Protein AF-0000000074000591 (afdb_homodimer)

Organism: NCBI:txid1917863

Structure (mmCIF, N/CA/C/O backbone):
data_AF-0000000074000591-model_v1
#
loop_
_entity.id
_entity.type
_entity.pdbx_description
1 polymer "Cytokinin riboside 5'-monophosphate phosphoribohydrolase"
#
loop_
_atom_site.group_PDB
_atom_site.id
_atom_site.type_symbol
_atom_site.label_atom_id
_atom_site.label_alt_id
_atom_site.label_comp_id
_atom_site.label_asym_id
_atom_site.label_entity_id
_atom_site.label_seq_id
_atom_site.pdbx_PDB_ins_code
_atom_site.Cartn_x
_atom_site.Cartn_y
_atom_site.Cartn_z
_atom_site.occupancy
_atom_site.B_iso_or_equiv
_atom_site.auth_seq_id
_atom_site.auth_comp_id
_atom_site.auth_asym_id
_atom_site.auth_atom_id
_atom_site.pdbx_PDB_model_num
ATOM 1 N N . MET A 1 1 ? 15.766 -18.844 -6.852 1 84.56 1 MET A N 1
ATOM 2 C CA . MET A 1 1 ? 14.336 -18.594 -6.688 1 84.56 1 MET A CA 1
ATOM 3 C C . MET A 1 1 ? 13.539 -19.891 -6.691 1 84.56 1 MET A C 1
ATOM 5 O O . MET A 1 1 ? 13.578 -20.641 -7.664 1 84.56 1 MET A O 1
ATOM 9 N N . LYS A 1 2 ? 12.812 -20.203 -5.645 1 93.94 2 LYS A N 1
ATOM 10 C CA . LYS A 1 2 ? 12.078 -21.469 -5.496 1 93.94 2 LYS A CA 1
ATOM 11 C C . LYS A 1 2 ? 10.602 -21.203 -5.227 1 93.94 2 LYS A C 1
ATOM 13 O O . LYS A 1 2 ? 9.75 -22.016 -5.605 1 93.94 2 LYS A O 1
ATOM 18 N N . ARG A 1 3 ? 10.258 -20.141 -4.594 1 98.62 3 ARG A N 1
ATOM 19 C CA . ARG A 1 3 ? 8.883 -19.812 -4.254 1 98.62 3 ARG A CA 1
ATOM 20 C C . ARG A 1 3 ? 8.531 -18.391 -4.695 1 98.62 3 ARG A C 1
ATOM 22 O O . ARG A 1 3 ? 9.234 -17.438 -4.363 1 98.62 3 ARG A O 1
ATOM 29 N N . ILE A 1 4 ? 7.469 -18.312 -5.414 1 98.81 4 ILE A N 1
ATOM 30 C CA . ILE A 1 4 ? 7.027 -17.031 -5.949 1 98.81 4 ILE A CA 1
ATOM 31 C C . ILE A 1 4 ? 5.715 -16.625 -5.285 1 98.81 4 ILE A C 1
ATOM 33 O O . ILE A 1 4 ? 4.746 -17.391 -5.277 1 98.81 4 ILE A O 1
ATOM 37 N N . CYS A 1 5 ? 5.742 -15.43 -4.715 1 98.94 5 CYS A N 1
ATOM 38 C CA . CYS A 1 5 ? 4.516 -14.844 -4.184 1 98.94 5 CYS A CA 1
ATOM 39 C C . CYS A 1 5 ? 3.762 -14.078 -5.266 1 98.94 5 CYS A C 1
ATOM 41 O O . CYS A 1 5 ? 4.355 -13.305 -6.012 1 98.94 5 CYS A O 1
ATOM 43 N N . VAL A 1 6 ? 2.475 -14.336 -5.371 1 98.94 6 VAL A N 1
ATOM 44 C CA . VAL A 1 6 ? 1.676 -13.609 -6.352 1 98.94 6 VAL A CA 1
ATOM 45 C C . VAL A 1 6 ? 0.591 -12.805 -5.641 1 98.94 6 VAL A C 1
ATOM 47 O O . VAL A 1 6 ? -0.186 -13.352 -4.855 1 98.94 6 VAL A O 1
ATOM 50 N N . PHE A 1 7 ? 0.623 -11.516 -5.852 1 98.88 7 PHE A N 1
ATOM 51 C CA . PHE A 1 7 ? -0.477 -10.625 -5.488 1 98.88 7 PHE A CA 1
ATOM 52 C C . PHE A 1 7 ? -1.422 -10.43 -6.668 1 98.88 7 PHE A C 1
ATOM 54 O O . PHE A 1 7 ? -0.982 -10.117 -7.777 1 98.88 7 PHE A O 1
ATOM 61 N N . CYS A 1 8 ? -2.719 -10.578 -6.418 1 98.62 8 CYS A N 1
ATOM 62 C CA . CYS A 1 8 ? -3.656 -10.391 -7.52 1 98.62 8 CYS A CA 1
ATOM 63 C C . CYS A 1 8 ? -5.07 -10.164 -7.004 1 98.62 8 CYS A C 1
ATOM 65 O O . CYS A 1 8 ? -5.316 -10.25 -5.797 1 98.62 8 CYS A O 1
ATOM 67 N N . GLY A 1 9 ? -5.918 -9.844 -7.91 1 97.81 9 GLY A N 1
ATOM 68 C CA . GLY A 1 9 ? -7.277 -9.484 -7.547 1 97.81 9 GLY A CA 1
ATOM 69 C C . GLY A 1 9 ? -8.086 -10.656 -7.031 1 97.81 9 GLY A C 1
ATOM 70 O O . GLY A 1 9 ? -7.984 -11.773 -7.559 1 97.81 9 GLY A O 1
ATOM 71 N N . SER A 1 10 ? -8.922 -10.375 -6.023 1 95.56 10 SER A N 1
ATOM 72 C CA . SER A 1 10 ? -9.914 -11.344 -5.582 1 95.56 10 SER A CA 1
ATOM 73 C C . SER A 1 10 ? -11.047 -11.477 -6.598 1 95.56 10 SER A C 1
ATOM 75 O O . SER A 1 10 ? -11.828 -12.43 -6.547 1 95.56 10 SER A O 1
ATOM 77 N N . SER A 1 11 ? -11.109 -10.578 -7.512 1 96.12 11 SER A N 1
ATOM 78 C CA . SER A 1 11 ? -12.047 -10.617 -8.633 1 96.12 11 SER A CA 1
ATOM 79 C C . SER A 1 11 ? -11.391 -11.188 -9.883 1 96.12 11 SER A C 1
ATOM 81 O O . SER A 1 11 ? -10.164 -11.219 -9.984 1 96.12 11 SER A O 1
ATOM 83 N N . SER A 1 12 ? -12.227 -11.609 -10.82 1 96.06 12 SER A N 1
ATOM 84 C CA . SER A 1 12 ? -11.711 -12.203 -12.047 1 96.06 12 SER A CA 1
ATOM 85 C C . SER A 1 12 ? -11.469 -11.141 -13.125 1 96.06 12 SER A C 1
ATOM 87 O O . SER A 1 12 ? -10.859 -11.422 -14.156 1 96.06 12 SER A O 1
ATOM 89 N N . GLY A 1 13 ? -11.93 -9.977 -12.828 1 94.88 13 GLY A N 1
ATOM 90 C CA . GLY A 1 13 ? -11.914 -8.969 -13.875 1 94.88 13 GLY A CA 1
ATOM 91 C C . GLY A 1 13 ? -13.047 -9.125 -14.875 1 94.88 13 GLY A C 1
ATOM 92 O O . GLY A 1 13 ? -13.93 -9.969 -14.688 1 94.88 13 GLY A O 1
ATOM 93 N N . ASP A 1 14 ? -13.086 -8.273 -15.875 1 94.31 14 ASP A N 1
ATOM 94 C CA . ASP A 1 14 ? -14.227 -8.258 -16.781 1 94.31 14 ASP A CA 1
ATOM 95 C C . ASP A 1 14 ? -13.891 -8.969 -18.094 1 94.31 14 ASP A C 1
ATOM 97 O O . ASP A 1 14 ? -14.75 -9.117 -18.969 1 94.31 14 ASP A O 1
ATOM 101 N N . GLN A 1 15 ? -12.625 -9.352 -18.266 1 94.31 15 GLN A N 1
ATOM 102 C CA . GLN A 1 15 ? -12.195 -10.086 -19.453 1 94.31 15 GLN A CA 1
ATOM 103 C C . GLN A 1 15 ? -11.633 -11.453 -19.062 1 94.31 15 GLN A C 1
ATOM 105 O O . GLN A 1 15 ? -10.914 -11.586 -18.062 1 94.31 15 GLN A O 1
ATOM 110 N N . SER A 1 16 ? -11.875 -12.453 -19.875 1 95.56 16 SER A N 1
ATOM 111 C CA . SER A 1 16 ? -11.391 -13.805 -19.609 1 95.56 16 SER A CA 1
ATOM 112 C C . SER A 1 16 ? -9.867 -13.867 -19.625 1 95.56 16 SER A C 1
ATOM 114 O O . SER A 1 16 ? -9.266 -14.727 -18.984 1 95.56 16 SER A O 1
ATOM 116 N N . LEU A 1 17 ? -9.352 -12.898 -20.312 1 95.94 17 LEU A N 1
ATOM 117 C CA . LEU A 1 17 ? -7.902 -12.852 -20.484 1 95.94 17 LEU A CA 1
ATOM 118 C C . LEU A 1 17 ? -7.195 -12.781 -19.125 1 95.94 17 LEU A C 1
ATOM 120 O O . LEU A 1 17 ? -6.113 -13.352 -18.953 1 95.94 17 LEU A O 1
ATOM 124 N N . TYR A 1 18 ? -7.793 -12.117 -18.156 1 97.5 18 TYR A N 1
ATOM 125 C CA . TYR A 1 18 ? -7.156 -11.961 -16.859 1 97.5 18 TYR A CA 1
ATOM 126 C C . TYR A 1 18 ? -7.066 -13.297 -16.125 1 97.5 18 TYR A C 1
ATOM 128 O O . TYR A 1 18 ? -5.988 -13.695 -15.672 1 97.5 18 TYR A O 1
ATOM 136 N N . ARG A 1 19 ? -8.117 -13.953 -16.109 1 97.56 19 ARG A N 1
ATOM 137 C CA . ARG A 1 19 ? -8.148 -15.25 -15.445 1 97.56 19 ARG A CA 1
ATOM 138 C C . ARG A 1 19 ? -7.262 -16.25 -16.172 1 97.56 19 ARG A C 1
ATOM 140 O O . ARG A 1 19 ? -6.551 -17.031 -15.531 1 97.56 19 ARG A O 1
ATOM 147 N N . GLU A 1 20 ? -7.352 -16.25 -17.469 1 98.19 20 GLU A N 1
ATOM 148 C CA . GLU A 1 20 ? -6.531 -17.141 -18.266 1 98.19 20 GLU A CA 1
ATOM 149 C C . GLU A 1 20 ? -5.047 -16.906 -18.031 1 98.19 20 GLU A C 1
ATOM 151 O O . GLU A 1 20 ? -4.27 -17.859 -17.922 1 98.19 20 GLU A O 1
ATOM 156 N N . THR A 1 21 ? -4.676 -15.68 -17.984 1 98.25 21 THR A N 1
ATOM 157 C CA . THR A 1 21 ? -3.277 -15.336 -17.75 1 98.25 21 THR A CA 1
ATOM 158 C C . THR A 1 21 ? -2.838 -15.766 -16.359 1 98.25 21 THR A C 1
ATOM 160 O O . THR A 1 21 ? -1.733 -16.281 -16.188 1 98.25 21 THR A O 1
ATOM 163 N N . ALA A 1 22 ? -3.688 -15.547 -15.375 1 98.69 22 ALA A N 1
ATOM 164 C CA . ALA A 1 22 ? -3.369 -15.992 -14.023 1 98.69 22 ALA A CA 1
ATOM 165 C C . ALA A 1 22 ? -3.148 -17.5 -13.992 1 98.69 22 ALA A C 1
ATOM 167 O O . ALA A 1 22 ? -2.176 -17.984 -13.398 1 98.69 22 ALA A O 1
ATOM 168 N N . PHE A 1 23 ? -4.02 -18.219 -14.648 1 98.81 23 PHE A N 1
ATOM 169 C CA . PHE A 1 23 ? -3.895 -19.672 -14.727 1 98.81 23 PHE A CA 1
ATOM 170 C C . PHE A 1 23 ? -2.588 -20.062 -15.406 1 98.81 23 PHE A C 1
ATOM 172 O O . PHE A 1 23 ? -1.853 -20.906 -14.898 1 98.81 23 PHE A O 1
ATOM 179 N N . ARG A 1 24 ? -2.303 -19.438 -16.484 1 98.88 24 ARG A N 1
ATOM 180 C CA . ARG A 1 24 ? -1.102 -19.75 -17.25 1 98.88 24 ARG A CA 1
ATOM 181 C C . ARG A 1 24 ? 0.157 -19.391 -16.453 1 98.88 24 ARG A C 1
ATOM 183 O O . ARG A 1 24 ? 1.175 -20.078 -16.578 1 98.88 24 ARG A O 1
ATOM 190 N N . LEU A 1 25 ? 0.115 -18.266 -15.719 1 98.81 25 LEU A N 1
ATOM 191 C CA . LEU A 1 25 ? 1.237 -17.984 -14.836 1 98.81 25 LEU A CA 1
ATOM 192 C C . LEU A 1 25 ? 1.453 -19.109 -13.828 1 98.81 25 LEU A C 1
ATOM 194 O O . LEU A 1 25 ? 2.588 -19.547 -13.609 1 98.81 25 LEU A O 1
ATOM 198 N N . GLY A 1 26 ? 0.341 -19.547 -13.211 1 98.88 26 GLY A N 1
ATOM 199 C CA . GLY A 1 26 ? 0.432 -20.688 -12.32 1 98.88 26 GLY A CA 1
ATOM 200 C C . GLY A 1 26 ? 1.06 -21.906 -12.977 1 98.88 26 GLY A C 1
ATOM 201 O O . GLY A 1 26 ? 1.959 -22.531 -12.406 1 98.88 26 GLY A O 1
ATOM 202 N N . GLU A 1 27 ? 0.6 -22.219 -14.195 1 98.88 27 GLU A N 1
ATOM 203 C CA . GLU A 1 27 ? 1.175 -23.344 -14.93 1 98.88 27 GLU A CA 1
ATOM 204 C C . GLU A 1 27 ? 2.684 -23.172 -15.094 1 98.88 27 GLU A C 1
ATOM 206 O O . GLU A 1 27 ? 3.443 -24.125 -14.867 1 98.88 27 GLU A O 1
ATOM 211 N N . ALA A 1 28 ? 3.084 -22.031 -15.484 1 98.81 28 ALA A N 1
ATOM 212 C CA . ALA A 1 28 ? 4.5 -21.75 -15.727 1 98.81 28 ALA A CA 1
ATOM 213 C C . ALA A 1 28 ? 5.316 -21.922 -14.453 1 98.81 28 ALA A C 1
ATOM 215 O O . ALA A 1 28 ? 6.43 -22.453 -14.492 1 98.81 28 ALA A O 1
ATOM 216 N N . ILE A 1 29 ? 4.77 -21.469 -13.336 1 98.62 29 ILE A N 1
ATOM 217 C CA . ILE A 1 29 ? 5.422 -21.641 -12.039 1 98.62 29 ILE A CA 1
ATOM 218 C C . ILE A 1 29 ? 5.625 -23.125 -11.75 1 98.62 29 ILE A C 1
ATOM 220 O O . ILE A 1 29 ? 6.738 -23.562 -11.453 1 98.62 29 ILE A O 1
ATOM 224 N N . GLY A 1 30 ? 4.574 -23.891 -11.898 1 98.31 30 GLY A N 1
ATOM 225 C CA . GLY A 1 30 ? 4.656 -25.328 -11.664 1 98.31 30 GLY A CA 1
ATOM 226 C C . GLY A 1 30 ? 5.594 -26.031 -12.617 1 98.31 30 GLY A C 1
ATOM 227 O O . GLY A 1 30 ? 6.391 -26.875 -12.203 1 98.31 30 GLY A O 1
ATOM 228 N N . GLU A 1 31 ? 5.523 -25.672 -13.867 1 98.06 31 GLU A N 1
ATOM 229 C CA . GLU A 1 31 ? 6.316 -26.297 -14.922 1 98.06 31 GLU A CA 1
ATOM 230 C C . GLU A 1 31 ? 7.809 -26.078 -14.688 1 98.06 31 GLU A C 1
ATOM 232 O O . GLU A 1 31 ? 8.625 -26.938 -15.047 1 98.06 31 GLU A O 1
ATOM 237 N N . ARG A 1 32 ? 8.125 -25.016 -14.109 1 97.25 32 ARG A N 1
ATOM 238 C CA . ARG A 1 32 ? 9.523 -24.688 -13.891 1 97.25 32 ARG A CA 1
ATOM 239 C C . ARG A 1 32 ? 10.016 -25.234 -12.555 1 97.25 32 ARG A C 1
ATOM 241 O O . ARG A 1 32 ? 11.164 -25 -12.164 1 97.25 32 ARG A O 1
ATOM 248 N N . GLY A 1 33 ? 9.148 -25.875 -11.859 1 97.31 33 GLY A N 1
ATOM 249 C CA . GLY A 1 33 ? 9.523 -26.531 -10.609 1 97.31 33 GLY A CA 1
ATOM 250 C C . GLY A 1 33 ? 9.484 -25.594 -9.422 1 97.31 33 GLY A C 1
ATOM 251 O O . GLY A 1 33 ? 10.031 -25.906 -8.359 1 97.31 33 GLY A O 1
ATOM 252 N N . PHE A 1 34 ? 8.891 -24.375 -9.57 1 98.19 34 PHE A N 1
ATOM 253 C CA . PHE A 1 34 ? 8.719 -23.438 -8.469 1 98.19 34 PHE A CA 1
ATOM 254 C C . PHE A 1 34 ? 7.434 -23.719 -7.707 1 98.19 34 PHE A C 1
ATOM 256 O O . PHE A 1 34 ? 6.613 -24.531 -8.141 1 98.19 34 PHE A O 1
ATOM 263 N N . SER A 1 35 ? 7.309 -23.047 -6.535 1 98.69 35 SER A N 1
ATOM 264 C CA . SER A 1 35 ? 6.102 -23.078 -5.719 1 98.69 35 SER A CA 1
ATOM 265 C C . SER A 1 35 ? 5.41 -21.719 -5.695 1 98.69 35 SER A C 1
ATOM 267 O O . SER A 1 35 ? 6.059 -20.688 -5.852 1 98.69 35 SER A O 1
ATOM 269 N N . LEU A 1 36 ? 4.148 -21.828 -5.508 1 98.88 36 LEU A N 1
ATOM 270 C CA . LEU A 1 36 ? 3.346 -20.609 -5.383 1 98.88 36 LEU A CA 1
ATOM 271 C C . LEU A 1 36 ? 3.059 -20.297 -3.92 1 98.88 36 LEU A C 1
ATOM 273 O O . LEU A 1 36 ? 2.672 -21.188 -3.154 1 98.88 36 LEU A O 1
ATOM 277 N N . VAL A 1 37 ? 3.26 -19.047 -3.549 1 98.94 37 VAL A N 1
ATOM 278 C CA . VAL A 1 37 ? 2.758 -18.469 -2.307 1 98.94 37 VAL A CA 1
ATOM 279 C C . VAL A 1 37 ? 1.727 -17.391 -2.619 1 98.94 37 VAL A C 1
ATOM 281 O O . VAL A 1 37 ? 1.975 -16.5 -3.439 1 98.94 37 VAL A O 1
ATOM 284 N N . TYR A 1 38 ? 0.529 -17.469 -2.035 1 98.75 38 TYR A N 1
ATOM 285 C CA . TYR A 1 38 ? -0.487 -16.469 -2.312 1 98.75 38 TYR A CA 1
ATOM 286 C C . TYR A 1 38 ? -1.48 -16.359 -1.161 1 98.75 38 TYR A C 1
ATOM 288 O O . TYR A 1 38 ? -1.268 -16.938 -0.096 1 98.75 38 TYR A O 1
ATOM 296 N N . GLY A 1 39 ? -2.531 -15.68 -1.333 1 97.62 39 GLY A N 1
ATOM 297 C CA . GLY A 1 39 ? -3.424 -15.32 -0.243 1 97.62 39 GLY A CA 1
ATOM 298 C C . GLY A 1 39 ? -4.332 -16.469 0.185 1 97.62 39 GLY A C 1
ATOM 299 O O . GLY A 1 39 ? -5.059 -16.344 1.173 1 97.62 39 GLY A O 1
ATOM 300 N N . GLY A 1 40 ? -4.441 -17.422 -0.55 1 97.69 40 GLY A N 1
ATOM 301 C CA . GLY A 1 40 ? -5.055 -18.656 -0.083 1 97.69 40 GLY A CA 1
ATOM 302 C C . GLY A 1 40 ? -6.512 -18.781 -0.489 1 97.69 40 GLY A C 1
ATOM 303 O O . GLY A 1 40 ? -7.137 -19.828 -0.25 1 97.69 40 GLY A O 1
ATOM 304 N N . ALA A 1 41 ? -7.082 -17.797 -1.118 1 95.06 41 ALA A N 1
ATOM 305 C CA . ALA A 1 41 ? -8.5 -17.844 -1.468 1 95.06 41 ALA A CA 1
ATOM 306 C C . ALA A 1 41 ? -8.711 -18.547 -2.811 1 95.06 41 ALA A C 1
ATOM 308 O O . ALA A 1 41 ? -7.797 -18.594 -3.641 1 95.06 41 ALA A O 1
ATOM 309 N N . ASN A 1 42 ? -9.906 -19.047 -2.994 1 95.81 42 ASN A N 1
ATOM 310 C CA . ASN A 1 42 ? -10.258 -19.734 -4.23 1 95.81 42 ASN A CA 1
ATOM 311 C C . ASN A 1 42 ? -11.109 -18.859 -5.145 1 95.81 42 ASN A C 1
ATOM 313 O O . ASN A 1 42 ? -11.906 -19.375 -5.938 1 95.81 42 ASN A O 1
ATOM 317 N N . VAL A 1 43 ? -10.977 -17.625 -5.012 1 95.25 43 VAL A N 1
ATOM 318 C CA . VAL A 1 43 ? -11.812 -16.703 -5.785 1 95.25 43 VAL A CA 1
ATOM 319 C C . VAL A 1 43 ? -10.938 -15.883 -6.727 1 95.25 43 VAL A C 1
ATOM 321 O O . VAL A 1 43 ? -9.742 -15.688 -6.469 1 95.25 43 VAL A O 1
ATOM 324 N N . GLY A 1 44 ? -11.469 -15.508 -7.863 1 97.12 44 GLY A N 1
ATOM 325 C CA . GLY A 1 44 ? -10.836 -14.555 -8.766 1 97.12 44 GLY A CA 1
ATOM 326 C C . GLY A 1 44 ? -9.539 -15.062 -9.359 1 97.12 44 GLY A C 1
ATOM 327 O O . GLY A 1 44 ? -9.43 -16.234 -9.727 1 97.12 44 GLY A O 1
ATOM 328 N N . LEU A 1 45 ? -8.617 -14.133 -9.5 1 98.5 45 LEU A N 1
ATOM 329 C CA . LEU A 1 45 ? -7.324 -14.492 -10.062 1 98.5 45 LEU A CA 1
ATOM 330 C C . LEU A 1 45 ? -6.535 -15.375 -9.102 1 98.5 45 LEU A C 1
ATOM 332 O O . LEU A 1 45 ? -5.723 -16.203 -9.531 1 98.5 45 LEU A O 1
ATOM 336 N N . MET A 1 46 ? -6.859 -15.188 -7.824 1 98.31 46 MET A N 1
ATOM 337 C CA . MET A 1 46 ? -6.184 -15.992 -6.812 1 98.31 46 MET A CA 1
ATOM 338 C C . MET A 1 46 ? -6.457 -17.484 -7.031 1 98.31 46 MET A C 1
ATOM 340 O O . MET A 1 46 ? -5.531 -18.297 -7.047 1 98.31 46 MET A O 1
ATOM 344 N N . GLY A 1 47 ? -7.695 -17.781 -7.242 1 97.94 47 GLY A N 1
ATOM 345 C CA . GLY A 1 47 ? -8.031 -19.172 -7.543 1 97.94 47 GLY A CA 1
ATOM 346 C C . GLY A 1 47 ? -7.383 -19.688 -8.812 1 97.94 47 GLY A C 1
ATOM 347 O O . GLY A 1 47 ? -6.875 -20.812 -8.852 1 97.94 47 GLY A O 1
ATOM 348 N N . ALA A 1 48 ? -7.344 -18.891 -9.828 1 98.44 48 ALA A N 1
ATOM 349 C CA . ALA A 1 48 ? -6.836 -19.281 -11.141 1 98.44 48 ALA A CA 1
ATOM 350 C C . ALA A 1 48 ? -5.344 -19.594 -11.086 1 98.44 48 ALA A C 1
ATOM 352 O O . ALA 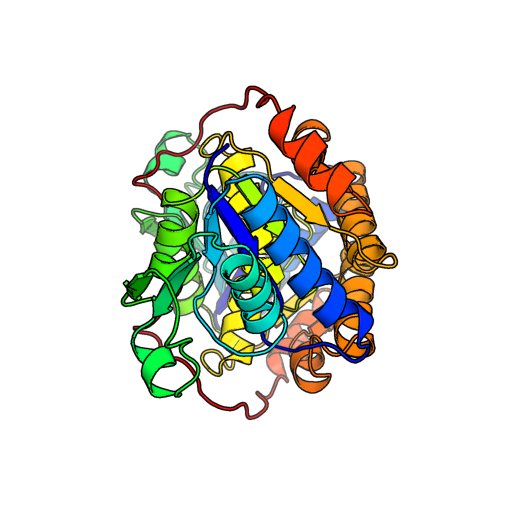A 1 48 ? -4.891 -20.594 -11.648 1 98.44 48 ALA A O 1
ATOM 353 N N . VAL A 1 49 ? -4.57 -18.75 -10.438 1 98.81 49 VAL A N 1
ATOM 354 C CA . VAL A 1 49 ? -3.125 -18.953 -10.391 1 98.81 49 VAL A CA 1
ATOM 355 C C . VAL A 1 49 ? -2.812 -20.203 -9.57 1 98.81 49 VAL A C 1
ATOM 357 O O . VAL A 1 49 ? -1.909 -20.969 -9.914 1 98.81 49 VAL A O 1
ATOM 360 N N . ALA A 1 50 ? -3.58 -20.406 -8.453 1 98.75 50 ALA A N 1
ATOM 361 C CA . ALA A 1 50 ? -3.404 -21.609 -7.641 1 98.75 50 ALA A CA 1
ATOM 362 C C . ALA A 1 50 ? -3.721 -22.859 -8.445 1 98.75 50 ALA A C 1
ATOM 364 O O . ALA A 1 50 ? -2.945 -23.828 -8.445 1 98.75 50 ALA A O 1
ATOM 365 N N . GLU A 1 51 ? -4.801 -22.828 -9.141 1 98.5 51 GLU A N 1
ATOM 366 C CA . GLU A 1 51 ? -5.219 -23.969 -9.953 1 98.5 51 GLU A CA 1
ATOM 367 C C . GLU A 1 51 ? -4.191 -24.266 -11.039 1 98.5 51 GLU A C 1
ATOM 369 O O . GLU A 1 51 ? -3.877 -25.438 -11.297 1 98.5 51 GLU A O 1
ATOM 374 N N . GLY A 1 52 ? -3.748 -23.219 -11.688 1 98.81 52 GLY A N 1
ATOM 375 C CA . GLY A 1 52 ? -2.717 -23.406 -12.695 1 98.81 52 GLY A CA 1
ATOM 376 C C . GLY A 1 52 ? -1.471 -24.078 -12.156 1 98.81 52 GLY A C 1
ATOM 377 O O . GLY A 1 52 ? -0.941 -25 -12.781 1 98.81 52 GLY A O 1
ATOM 378 N N . THR A 1 53 ? -1.037 -23.625 -11.008 1 98.88 53 THR A N 1
ATOM 379 C CA . THR A 1 53 ? 0.158 -24.188 -10.391 1 98.88 53 THR A CA 1
ATOM 380 C C . THR A 1 53 ? -0.053 -25.672 -10.062 1 98.88 53 THR A C 1
ATOM 382 O O . THR A 1 53 ? 0.782 -26.516 -10.391 1 98.88 53 THR A O 1
ATOM 385 N N . LEU A 1 54 ? -1.153 -26.016 -9.453 1 98.56 54 LEU A N 1
ATOM 386 C CA . LEU A 1 54 ? -1.484 -27.375 -9.055 1 98.56 54 LEU A CA 1
ATOM 387 C C . LEU A 1 54 ? -1.612 -28.281 -10.266 1 98.56 54 LEU A C 1
ATOM 389 O O . LEU A 1 54 ? -1.234 -29.453 -10.219 1 98.56 54 LEU A O 1
ATOM 393 N N . SER A 1 55 ? -2.123 -27.781 -11.367 1 98.38 55 SER A N 1
ATOM 394 C CA . SER A 1 55 ? -2.377 -28.562 -12.562 1 98.38 55 SER A CA 1
ATOM 395 C C . SER A 1 55 ? -1.078 -29.109 -13.148 1 98.38 55 SER A C 1
ATOM 397 O O . SER A 1 55 ? -1.096 -30.078 -13.922 1 98.38 55 SER A O 1
ATOM 399 N N . LYS A 1 56 ? 0.056 -28.531 -12.781 1 98.44 56 LYS A N 1
ATOM 400 C CA . LYS A 1 56 ? 1.353 -28.969 -13.289 1 98.44 56 LYS A CA 1
ATOM 401 C C . LYS A 1 56 ? 2.162 -29.656 -12.188 1 98.44 56 LYS A C 1
ATOM 403 O O . LYS A 1 56 ? 3.375 -29.828 -12.32 1 98.44 56 LYS A O 1
ATOM 408 N N . GLY A 1 57 ? 1.448 -29.938 -11.094 1 97.25 57 GLY A N 1
ATOM 409 C CA . GLY A 1 57 ? 2.072 -30.672 -10.008 1 97.25 57 GLY A CA 1
ATOM 410 C C . GLY A 1 57 ? 2.906 -29.797 -9.086 1 97.25 57 GLY A C 1
ATOM 411 O O . GLY A 1 57 ? 3.676 -30.312 -8.266 1 97.25 57 GLY A O 1
ATOM 412 N N . GLY A 1 58 ? 2.748 -28.469 -9.234 1 98.06 58 GLY A N 1
ATOM 413 C CA . GLY A 1 58 ? 3.467 -27.562 -8.359 1 98.06 58 GLY A CA 1
ATOM 414 C C . GLY A 1 58 ? 2.877 -27.469 -6.965 1 98.06 58 GLY A C 1
ATOM 415 O O . GLY A 1 58 ? 1.701 -27.797 -6.762 1 98.06 58 GLY A O 1
ATOM 416 N N . GLN A 1 59 ? 3.717 -27.016 -6.016 1 98.56 59 GLN A N 1
ATOM 417 C CA . GLN A 1 59 ? 3.262 -26.781 -4.648 1 98.56 59 GLN A CA 1
ATOM 418 C C . GLN A 1 59 ? 2.646 -25.406 -4.496 1 98.56 59 GLN A C 1
ATOM 420 O O . GLN A 1 59 ? 3.143 -24.422 -5.066 1 98.56 59 GLN A O 1
ATOM 425 N N . VAL A 1 60 ? 1.558 -25.359 -3.715 1 98.81 60 VAL A N 1
ATOM 426 C CA . VAL A 1 60 ? 0.871 -24.094 -3.465 1 98.81 60 VAL A CA 1
ATOM 427 C C . VAL A 1 60 ? 0.691 -23.906 -1.961 1 98.81 60 VAL A C 1
ATOM 429 O O . VAL A 1 60 ? 0.082 -24.734 -1.285 1 98.81 60 VAL A O 1
ATOM 432 N N . ILE A 1 61 ? 1.231 -22.766 -1.472 1 98.81 61 ILE A N 1
ATOM 433 C CA . ILE A 1 61 ? 1.062 -22.359 -0.082 1 98.81 61 ILE A CA 1
ATOM 434 C C . ILE A 1 61 ? 0.157 -21.125 -0.013 1 98.81 61 ILE A C 1
ATOM 436 O O . ILE A 1 61 ? 0.492 -20.078 -0.553 1 98.81 61 ILE A O 1
ATOM 440 N N . GLY A 1 62 ? -0.972 -21.328 0.616 1 98.56 62 GLY A N 1
ATOM 441 C CA . GLY A 1 62 ? -1.862 -20.219 0.9 1 98.56 62 GLY A CA 1
ATOM 442 C C . GLY A 1 62 ? -1.709 -19.672 2.309 1 98.56 62 GLY A C 1
ATOM 443 O O . GLY A 1 62 ? -1.479 -20.438 3.25 1 98.56 62 GLY A O 1
ATOM 444 N N . VAL A 1 63 ? -1.795 -18.391 2.453 1 98.31 63 VAL A N 1
ATOM 445 C CA . VAL A 1 63 ? -1.83 -17.734 3.758 1 98.31 63 VAL A CA 1
ATOM 446 C C . VAL A 1 63 ? -3.135 -16.953 3.912 1 98.31 63 VAL A C 1
ATOM 448 O O . VAL A 1 63 ? -3.4 -16.016 3.152 1 98.31 63 VAL A O 1
ATOM 451 N N . LEU A 1 64 ? -3.889 -17.344 4.867 1 96.75 64 LEU A N 1
ATOM 452 C CA . LEU A 1 64 ? -5.238 -16.797 4.984 1 96.75 64 LEU A CA 1
ATOM 453 C C . LEU A 1 64 ? -5.566 -16.469 6.438 1 96.75 64 LEU A C 1
ATOM 455 O O . LEU A 1 64 ? -5.375 -17.297 7.328 1 96.75 64 LEU A O 1
ATOM 459 N N . PRO A 1 65 ? -6.055 -15.211 6.609 1 94.5 65 PRO A N 1
ATOM 460 C CA . PRO A 1 65 ? -6.516 -14.93 7.969 1 94.5 65 PRO A CA 1
ATOM 461 C C . PRO A 1 65 ? -7.695 -15.812 8.383 1 94.5 65 PRO A C 1
ATOM 463 O O . PRO A 1 65 ? -8.578 -16.094 7.57 1 94.5 65 PRO A O 1
ATOM 466 N N . ASN A 1 66 ? -7.758 -16.109 9.641 1 91.94 66 ASN A N 1
ATOM 467 C CA . ASN A 1 66 ? -8.805 -16.953 10.203 1 91.94 66 ASN A CA 1
ATOM 468 C C . ASN A 1 66 ? -10.195 -16.391 9.938 1 91.94 66 ASN A C 1
ATOM 470 O O . ASN A 1 66 ? -11.125 -17.125 9.617 1 91.94 66 ASN A O 1
ATOM 474 N N . PHE A 1 67 ? -10.32 -15.109 10.062 1 86.12 67 PHE A N 1
ATOM 475 C CA . PHE A 1 67 ? -11.633 -14.484 9.953 1 86.12 67 PHE A CA 1
ATOM 476 C C . PHE A 1 67 ? -12.141 -14.531 8.508 1 86.12 67 PHE A C 1
ATOM 478 O O . PHE A 1 67 ? -13.344 -14.461 8.266 1 86.12 67 PHE A O 1
ATOM 485 N N . LEU A 1 68 ? -11.266 -14.633 7.578 1 85.38 68 LEU A N 1
ATOM 486 C CA . LEU A 1 68 ? -11.672 -14.766 6.184 1 85.38 68 LEU A CA 1
ATOM 487 C C . LEU A 1 68 ? -12.039 -16.219 5.859 1 85.38 68 LEU A C 1
ATOM 489 O O . LEU A 1 68 ? -12.781 -16.469 4.91 1 85.38 68 LEU A O 1
ATOM 493 N N . GLN A 1 69 ? -11.391 -17.125 6.496 1 84.31 69 GLN A N 1
ATOM 494 C CA . GLN A 1 69 ? -11.773 -18.516 6.32 1 84.31 69 GLN A CA 1
ATOM 495 C C . GLN A 1 69 ? -13.266 -18.719 6.586 1 84.31 69 GLN A C 1
ATOM 497 O O . GLN A 1 69 ? -13.922 -19.5 5.895 1 84.31 69 GLN A O 1
ATOM 502 N N . LYS A 1 70 ? -13.711 -17.969 7.52 1 80.5 70 LYS A N 1
ATOM 503 C CA . LYS A 1 70 ? -15.102 -18.094 7.938 1 80.5 70 LYS A CA 1
ATOM 504 C C . LYS A 1 70 ? -16.047 -17.594 6.844 1 80.5 70 LYS A C 1
ATOM 506 O O . LYS A 1 70 ? -17.234 -17.938 6.844 1 80.5 70 LYS A O 1
ATOM 511 N N . LYS A 1 71 ? -15.492 -16.891 5.926 1 82.38 71 LYS A N 1
ATOM 512 C CA . LYS A 1 71 ? -16.297 -16.359 4.828 1 82.38 71 LYS A CA 1
ATOM 513 C C . LYS A 1 71 ? -16.359 -17.359 3.672 1 82.38 71 LYS A C 1
ATOM 515 O O . LYS A 1 71 ? -16.922 -17.062 2.617 1 82.38 71 LYS A O 1
ATOM 520 N N . GLU A 1 72 ? -15.758 -18.562 3.898 1 77.12 72 GLU A N 1
ATOM 521 C CA . GLU A 1 72 ? -15.812 -19.703 2.992 1 77.12 72 GLU A CA 1
ATOM 522 C C . GLU A 1 72 ? -15.172 -19.375 1.648 1 77.12 72 GLU A C 1
ATOM 524 O O . GLU A 1 72 ? -15.688 -19.75 0.597 1 77.12 72 GLU A O 1
ATOM 529 N N . ILE A 1 73 ? -14.117 -18.688 1.722 1 83 73 ILE A N 1
ATOM 530 C CA . ILE A 1 73 ? -13.438 -18.344 0.482 1 83 73 ILE A CA 1
ATOM 531 C C . ILE A 1 73 ? -12.109 -19.094 0.392 1 83 73 ILE A C 1
ATOM 533 O O . ILE A 1 73 ? -11.406 -19 -0.617 1 83 73 ILE A O 1
ATOM 537 N N . ALA A 1 74 ? -11.812 -19.891 1.387 1 87.75 74 ALA A N 1
ATOM 538 C CA . ALA A 1 74 ? -10.547 -20.609 1.423 1 87.75 74 ALA A CA 1
ATOM 539 C C . ALA A 1 74 ? -10.477 -21.656 0.309 1 87.75 74 ALA A C 1
ATOM 541 O O . ALA A 1 74 ? -11.461 -22.328 0.027 1 87.75 74 ALA A O 1
ATOM 542 N N . HIS A 1 75 ? -9.297 -21.703 -0.234 1 91.19 75 HIS A N 1
ATOM 543 C CA . HIS A 1 75 ? -9.055 -22.781 -1.18 1 91.19 75 HIS A CA 1
ATOM 544 C C . HIS A 1 75 ? -8.734 -24.094 -0.454 1 91.19 75 HIS A C 1
ATOM 546 O O . HIS A 1 75 ? -7.691 -24.203 0.194 1 91.19 75 HIS A O 1
ATOM 552 N N . THR A 1 76 ? -9.445 -25.141 -0.673 1 90.5 76 THR A N 1
ATOM 553 C CA . THR A 1 76 ? -9.391 -26.328 0.165 1 90.5 76 THR A CA 1
ATOM 554 C C . THR A 1 76 ? -8.469 -27.375 -0.453 1 90.5 76 THR A C 1
ATOM 556 O O . THR A 1 76 ? -8.203 -28.406 0.161 1 90.5 76 THR A O 1
ATOM 559 N N . SER A 1 77 ? -7.914 -27.156 -1.593 1 92.88 77 SER A N 1
ATOM 560 C CA . SER A 1 77 ? -7.137 -28.188 -2.275 1 92.88 77 SER A CA 1
ATOM 561 C C . SER A 1 77 ? -5.668 -27.781 -2.389 1 92.88 77 SER A C 1
ATOM 563 O O . SER A 1 77 ? -4.941 -28.312 -3.232 1 92.88 77 SER A O 1
ATOM 565 N N . LEU A 1 78 ? -5.285 -26.859 -1.556 1 96.31 78 LEU A N 1
ATOM 566 C CA . LEU A 1 78 ? -3.902 -26.391 -1.61 1 96.31 78 LEU A CA 1
ATOM 567 C C . LEU A 1 78 ? -2.963 -27.422 -0.994 1 96.31 78 LEU A C 1
ATOM 569 O O . LEU A 1 78 ? -3.393 -28.281 -0.216 1 96.31 78 LEU A O 1
ATOM 573 N N . THR A 1 79 ? -1.693 -27.344 -1.41 1 97.5 79 THR A N 1
ATOM 574 C CA . THR A 1 79 ? -0.683 -28.172 -0.759 1 97.5 79 THR A CA 1
ATOM 575 C C . THR A 1 79 ? -0.608 -27.859 0.732 1 97.5 79 THR A C 1
ATOM 577 O O . THR A 1 79 ? -0.493 -28.766 1.558 1 97.5 79 THR A O 1
ATOM 580 N N . GLU A 1 80 ? -0.629 -26.547 1.082 1 97.88 80 GLU A N 1
ATOM 581 C CA . GLU A 1 80 ? -0.629 -26.062 2.461 1 97.88 80 GLU A CA 1
ATOM 582 C C . GLU A 1 80 ? -1.427 -24.766 2.592 1 97.88 80 GLU A C 1
ATOM 584 O O . GLU A 1 80 ? -1.315 -23.875 1.749 1 97.88 80 GLU A O 1
ATOM 589 N N . LEU A 1 81 ? -2.232 -24.75 3.588 1 97.5 81 LEU A N 1
ATOM 590 C CA . LEU A 1 81 ? -2.934 -23.531 3.957 1 97.5 81 LEU A CA 1
ATOM 591 C C . LEU A 1 81 ? -2.551 -23.094 5.367 1 97.5 81 LEU A C 1
ATOM 593 O O . LEU A 1 81 ? -2.854 -23.781 6.34 1 97.5 81 LEU A O 1
ATOM 597 N N . LEU A 1 82 ? -1.909 -22.016 5.461 1 97.88 82 LEU A N 1
ATOM 598 C CA . LEU A 1 82 ? -1.504 -21.453 6.742 1 97.88 82 LEU A CA 1
ATOM 599 C C . LEU A 1 82 ? -2.496 -20.391 7.211 1 97.88 82 LEU A C 1
ATOM 601 O O . LEU A 1 82 ? -2.793 -19.453 6.477 1 97.88 82 LEU A O 1
ATOM 605 N N . LEU A 1 83 ? -2.979 -20.609 8.375 1 96.38 83 LEU A N 1
ATOM 606 C CA . LEU A 1 83 ? -3.906 -19.656 8.969 1 96.38 83 LEU A CA 1
ATOM 607 C C . LEU A 1 83 ? -3.174 -18.688 9.891 1 96.38 83 LEU A C 1
ATOM 609 O O . LEU A 1 83 ? -2.277 -19.078 10.633 1 96.38 83 LEU A O 1
ATOM 613 N N . VAL A 1 84 ? -3.547 -17.391 9.734 1 96.31 84 VAL A N 1
ATOM 614 C CA . VAL A 1 84 ? -2.961 -16.359 10.578 1 96.31 84 VAL A CA 1
ATOM 615 C C . VAL A 1 84 ? -4.066 -15.539 11.234 1 96.31 84 VAL A C 1
ATOM 617 O O . VAL A 1 84 ? -5.254 -15.766 10.984 1 96.31 84 VAL A O 1
ATOM 620 N N . GLU A 1 85 ? -3.648 -14.547 12.047 1 93.81 85 GLU A N 1
ATOM 621 C CA . GLU A 1 85 ? -4.656 -13.875 12.859 1 93.81 85 GLU A CA 1
ATOM 622 C C . GLU A 1 85 ? -4.988 -12.5 12.305 1 93.81 85 GLU A C 1
ATOM 624 O O . GLU A 1 85 ? -6 -11.898 12.68 1 93.81 85 GLU A O 1
ATOM 629 N N . SER A 1 86 ? -4.098 -11.953 11.398 1 93.19 86 SER A N 1
ATOM 630 C CA . SER A 1 86 ? -4.32 -10.594 10.93 1 93.19 86 SER A CA 1
ATOM 631 C C . SER A 1 86 ? -3.869 -10.43 9.477 1 93.19 86 SER A C 1
ATOM 633 O O . SER A 1 86 ? -3.15 -11.281 8.953 1 93.19 86 SER A O 1
ATOM 635 N N . MET A 1 87 ? -4.32 -9.336 8.859 1 92.81 87 MET A N 1
ATOM 636 C CA . MET A 1 87 ? -3.891 -9 7.508 1 92.81 87 MET A CA 1
ATOM 637 C C . MET A 1 87 ? -2.391 -8.734 7.461 1 92.81 87 MET A C 1
ATOM 639 O O . MET A 1 87 ? -1.725 -9.086 6.484 1 92.81 87 MET A O 1
ATOM 643 N N . HIS A 1 88 ? -1.907 -8.102 8.547 1 92.75 88 HIS A N 1
ATOM 644 C CA . HIS A 1 88 ? -0.479 -7.824 8.641 1 92.75 88 HIS A CA 1
ATOM 645 C C . HIS A 1 88 ? 0.333 -9.117 8.695 1 92.75 88 HIS A C 1
ATOM 647 O O . HIS A 1 88 ? 1.296 -9.273 7.941 1 92.75 88 HIS A O 1
ATOM 653 N N . GLU A 1 89 ? -0.075 -10.047 9.531 1 94.19 89 GLU A N 1
ATOM 654 C CA . GLU A 1 89 ? 0.611 -11.328 9.633 1 94.19 89 GLU A CA 1
ATOM 655 C C . GLU A 1 89 ? 0.566 -12.086 8.305 1 94.19 89 GLU A C 1
ATOM 657 O O . GLU A 1 89 ? 1.526 -12.773 7.945 1 94.19 89 GLU A O 1
ATOM 662 N N . ARG A 1 90 ? -0.545 -11.953 7.621 1 96.44 90 ARG A N 1
ATOM 663 C CA . ARG A 1 90 ? -0.691 -12.578 6.312 1 96.44 90 ARG A CA 1
ATOM 664 C C . ARG A 1 90 ? 0.389 -12.086 5.352 1 96.44 90 ARG A C 1
ATOM 666 O O . ARG A 1 90 ? 1.094 -12.898 4.742 1 96.44 90 ARG A O 1
ATOM 673 N N . LYS A 1 91 ? 0.547 -10.797 5.262 1 96.12 91 LYS A N 1
ATOM 674 C CA . LYS A 1 91 ? 1.516 -10.219 4.336 1 96.12 91 LYS A CA 1
ATOM 675 C C . LYS A 1 91 ? 2.943 -10.562 4.746 1 96.12 91 LYS A C 1
ATOM 677 O O . LYS A 1 91 ? 3.775 -10.891 3.9 1 96.12 91 LYS A O 1
ATOM 682 N N . SER A 1 92 ? 3.197 -10.477 6.012 1 94.5 92 SER A N 1
ATOM 683 C CA . SER A 1 92 ? 4.523 -10.805 6.523 1 94.5 92 SER A CA 1
ATOM 684 C C . SER A 1 92 ? 4.883 -12.258 6.23 1 94.5 92 SER A C 1
ATOM 686 O O . SER A 1 92 ? 5.992 -12.555 5.789 1 94.5 92 SER A O 1
ATOM 688 N N . LYS A 1 93 ? 3.951 -13.148 6.453 1 97.06 93 LYS A N 1
ATOM 689 C CA . LYS A 1 93 ? 4.184 -14.57 6.242 1 97.06 93 LYS A CA 1
ATOM 690 C C . LYS A 1 93 ? 4.383 -14.883 4.762 1 97.06 93 LYS A C 1
ATOM 692 O O . LYS A 1 93 ? 5.266 -15.664 4.398 1 97.06 93 LYS A O 1
ATOM 697 N N . MET A 1 94 ? 3.584 -14.273 3.922 1 98.19 94 MET A N 1
ATOM 698 C CA . MET A 1 94 ? 3.748 -14.453 2.484 1 98.19 94 MET A CA 1
ATOM 699 C C . MET A 1 94 ? 5.133 -14 2.031 1 98.19 94 MET A C 1
ATOM 701 O O . MET A 1 94 ? 5.773 -14.672 1.218 1 98.19 94 MET A O 1
ATOM 705 N N . ASN A 1 95 ? 5.535 -12.906 2.574 1 96.31 95 ASN A N 1
ATOM 706 C CA . ASN A 1 95 ? 6.859 -12.391 2.244 1 96.31 95 ASN A CA 1
ATOM 707 C C . ASN A 1 95 ? 7.961 -13.328 2.727 1 96.31 95 ASN A C 1
ATOM 709 O O . ASN A 1 95 ? 8.93 -13.578 2.006 1 96.31 95 ASN A O 1
ATOM 713 N N . GLU A 1 96 ? 7.828 -13.836 3.926 1 95.81 96 GLU A N 1
ATOM 714 C CA . GLU A 1 96 ? 8.805 -14.742 4.516 1 95.81 96 GLU A CA 1
ATOM 715 C C . GLU A 1 96 ? 8.953 -16.016 3.689 1 95.81 96 GLU A C 1
ATOM 717 O O . GLU A 1 96 ? 10.055 -16.562 3.557 1 95.81 96 GLU A O 1
ATOM 722 N N . LEU A 1 97 ? 7.914 -16.422 3.084 1 97.94 97 LEU A N 1
ATOM 723 C CA . LEU A 1 97 ? 7.859 -17.734 2.441 1 97.94 97 LEU A CA 1
ATOM 724 C C . LEU A 1 97 ? 8.297 -17.641 0.983 1 97.94 97 LEU A C 1
ATOM 726 O O . LEU A 1 97 ? 8.398 -18.656 0.297 1 97.94 97 LEU A O 1
ATOM 730 N N . SER A 1 98 ? 8.617 -16.469 0.476 1 98.25 98 SER A N 1
ATOM 731 C CA . SER A 1 98 ? 8.812 -16.359 -0.966 1 98.25 98 SER A CA 1
ATOM 732 C C . SER A 1 98 ? 10.18 -15.758 -1.296 1 98.25 98 SER A C 1
ATOM 734 O O . SER A 1 98 ? 10.773 -15.055 -0.472 1 98.25 98 SER A O 1
ATOM 736 N N . ASP A 1 99 ? 10.641 -16.031 -2.477 1 97.88 99 ASP A N 1
ATOM 737 C CA . ASP A 1 99 ? 11.93 -15.555 -2.977 1 97.88 99 ASP A CA 1
ATOM 738 C C . ASP A 1 99 ? 11.742 -14.43 -3.992 1 97.88 99 ASP A C 1
ATOM 740 O O . ASP A 1 99 ? 12.719 -13.805 -4.418 1 97.88 99 ASP A O 1
ATOM 744 N N . GLY A 1 100 ? 10.57 -14.148 -4.434 1 98.31 100 GLY A N 1
ATOM 745 C CA . GLY A 1 100 ? 10.188 -13.125 -5.391 1 98.31 100 GLY A CA 1
ATOM 746 C C . GLY A 1 100 ? 8.695 -12.859 -5.414 1 98.31 100 GLY A C 1
ATOM 747 O O . GLY A 1 100 ? 7.91 -13.656 -4.898 1 98.31 100 GLY A O 1
ATOM 748 N N . VAL A 1 101 ? 8.352 -11.742 -5.977 1 98.81 101 VAL A N 1
ATOM 749 C CA . VAL A 1 101 ? 6.957 -11.32 -5.977 1 98.81 101 VAL A CA 1
ATOM 750 C C . VAL A 1 101 ? 6.531 -10.93 -7.391 1 98.81 101 VAL A C 1
ATOM 752 O O . VAL A 1 101 ? 7.281 -10.266 -8.109 1 98.81 101 VAL A O 1
ATOM 755 N N . ILE A 1 102 ? 5.344 -11.391 -7.781 1 98.88 102 ILE A N 1
ATOM 756 C CA . ILE A 1 102 ? 4.703 -10.914 -9 1 98.88 102 ILE A CA 1
ATOM 757 C C . ILE A 1 102 ? 3.336 -10.32 -8.672 1 98.88 102 ILE A C 1
ATOM 759 O O . ILE A 1 102 ? 2.555 -10.922 -7.926 1 98.88 102 ILE A O 1
ATOM 763 N N . ALA A 1 103 ? 3.088 -9.18 -9.203 1 98.88 103 ALA A N 1
ATOM 764 C CA . ALA A 1 103 ? 1.74 -8.625 -9.109 1 98.88 103 ALA A CA 1
ATOM 765 C C . ALA A 1 103 ? 0.997 -8.766 -10.438 1 98.88 103 ALA A C 1
ATOM 767 O O . ALA A 1 103 ? 1.473 -8.297 -11.477 1 98.88 103 ALA A O 1
ATOM 768 N N . LEU A 1 104 ? -0.117 -9.43 -10.391 1 98.81 104 LEU A N 1
ATOM 769 C CA . LEU A 1 104 ? -1.114 -9.43 -11.453 1 98.81 104 LEU A CA 1
ATOM 770 C C . LEU A 1 104 ? -2.148 -8.336 -11.234 1 98.81 104 LEU A C 1
ATOM 772 O O . LEU A 1 104 ? -2.18 -7.707 -10.172 1 98.81 104 LEU A O 1
ATOM 776 N N . PRO A 1 105 ? -2.971 -8.055 -12.266 1 98.56 105 PRO A N 1
ATOM 777 C CA . PRO A 1 105 ? -4.004 -7.031 -12.086 1 98.56 105 PRO A CA 1
ATOM 778 C C . PRO A 1 105 ? -4.84 -7.254 -10.828 1 98.56 105 PRO A C 1
ATOM 780 O O . PRO A 1 105 ? -5.109 -8.398 -10.453 1 98.56 105 PRO A O 1
ATOM 783 N N .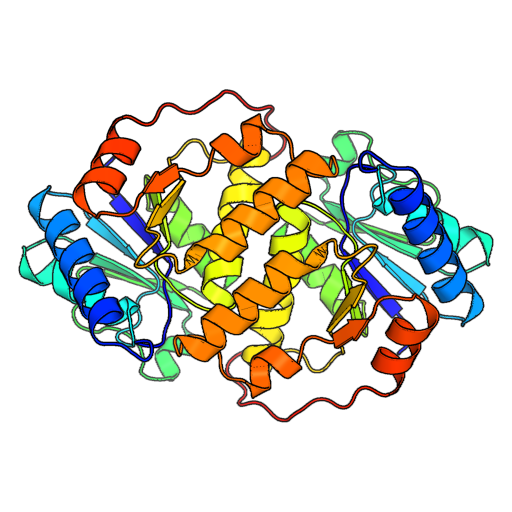 GLY A 1 106 ? -5.211 -6.191 -10.188 1 98.56 106 GLY A N 1
ATOM 784 C CA . GLY A 1 106 ? -5.992 -6.203 -8.961 1 98.56 106 GLY A CA 1
ATOM 785 C C . GLY A 1 106 ? -6.484 -4.828 -8.547 1 98.56 106 GLY A C 1
ATOM 786 O O . GLY A 1 106 ? -6.547 -3.914 -9.375 1 98.56 106 GLY A O 1
ATOM 787 N N . GLY A 1 107 ? -6.988 -4.777 -7.336 1 98.44 107 GLY A N 1
ATOM 788 C CA . GLY A 1 107 ? -7.543 -3.539 -6.809 1 98.44 107 GLY A CA 1
ATOM 789 C C . GLY A 1 107 ? -6.707 -2.939 -5.695 1 98.44 107 GLY A C 1
ATOM 790 O O . GLY A 1 107 ? -5.477 -2.947 -5.762 1 98.44 107 GLY A O 1
ATOM 791 N N . PHE A 1 108 ? -7.387 -2.398 -4.656 1 98.5 108 PHE A N 1
ATOM 792 C CA . PHE A 1 108 ? -6.734 -1.731 -3.537 1 98.5 108 PHE A CA 1
ATOM 793 C C . PHE A 1 108 ? -5.805 -2.691 -2.803 1 98.5 108 PHE A C 1
ATOM 795 O O . PHE A 1 108 ? -4.664 -2.344 -2.496 1 98.5 108 PHE A O 1
ATOM 802 N N . GLY A 1 109 ? -6.277 -3.869 -2.578 1 97.88 109 GLY A N 1
ATOM 803 C CA . GLY A 1 109 ? -5.488 -4.84 -1.833 1 97.88 109 GLY A CA 1
ATOM 804 C C . GLY A 1 109 ? -4.191 -5.211 -2.523 1 97.88 109 GLY A C 1
ATOM 805 O O . GLY A 1 109 ? -3.145 -5.305 -1.88 1 97.88 109 GLY A O 1
ATOM 806 N N . THR A 1 110 ? -4.254 -5.387 -3.783 1 98.69 110 THR A N 1
ATOM 807 C CA . THR A 1 110 ? -3.064 -5.727 -4.555 1 98.69 110 THR A CA 1
ATOM 808 C C . THR A 1 110 ? -2.049 -4.586 -4.516 1 98.69 110 THR A C 1
ATOM 810 O O . THR A 1 110 ? -0.853 -4.82 -4.332 1 98.69 110 THR A O 1
ATOM 813 N N . MET A 1 111 ? -2.516 -3.373 -4.625 1 98.75 111 MET A N 1
ATOM 814 C CA . MET A 1 111 ? -1.627 -2.219 -4.566 1 98.75 111 MET A CA 1
ATOM 815 C C . MET A 1 111 ? -1.005 -2.076 -3.182 1 98.75 111 MET A C 1
ATOM 817 O O . MET A 1 111 ? 0.18 -1.762 -3.057 1 98.75 111 MET A O 1
ATOM 821 N N . GLU A 1 112 ? -1.843 -2.287 -2.197 1 98.25 112 GLU A N 1
ATOM 822 C CA . GLU A 1 112 ? -1.332 -2.24 -0.83 1 98.25 112 GLU A CA 1
ATOM 823 C C . GLU A 1 112 ? -0.192 -3.234 -0.632 1 98.25 112 GLU A C 1
ATOM 825 O O . GLU A 1 112 ? 0.858 -2.885 -0.089 1 98.25 112 GLU A O 1
ATOM 830 N N . GLU A 1 113 ? -0.369 -4.465 -1.082 1 98.38 113 GLU A N 1
ATOM 831 C CA . GLU A 1 113 ? 0.647 -5.504 -0.964 1 98.38 113 GLU A CA 1
ATOM 832 C C . GLU A 1 113 ? 1.903 -5.141 -1.751 1 98.38 113 GLU A C 1
ATOM 834 O O . GLU A 1 113 ? 3.02 -5.277 -1.247 1 98.38 113 GLU A O 1
ATOM 839 N N . LEU A 1 114 ? 1.701 -4.617 -2.93 1 98.75 114 LEU A N 1
ATOM 840 C CA . LEU A 1 114 ? 2.82 -4.273 -3.801 1 98.75 114 LEU A CA 1
ATOM 841 C C . LEU A 1 114 ? 3.658 -3.154 -3.191 1 98.75 114 LEU A C 1
ATOM 843 O O . LEU A 1 114 ? 4.879 -3.285 -3.064 1 98.75 114 LEU A O 1
ATOM 847 N N . PHE A 1 115 ? 3.025 -2.094 -2.777 1 98.69 115 PHE A N 1
ATOM 848 C CA . PHE A 1 115 ? 3.771 -0.948 -2.27 1 98.69 115 PHE A CA 1
ATOM 849 C C . PHE A 1 115 ? 4.426 -1.277 -0.934 1 98.69 115 PHE A C 1
ATOM 851 O O . PHE A 1 115 ? 5.484 -0.736 -0.604 1 98.69 115 PHE A O 1
ATOM 858 N N . GLU A 1 116 ? 3.844 -2.186 -0.188 1 97.56 116 GLU A N 1
ATOM 859 C CA . GLU A 1 116 ? 4.488 -2.604 1.052 1 97.56 116 GLU A CA 1
ATOM 860 C C . GLU A 1 116 ? 5.836 -3.264 0.777 1 97.56 116 GLU A C 1
ATOM 862 O O . GLU A 1 116 ? 6.852 -2.893 1.373 1 97.56 116 GLU A O 1
ATOM 867 N N . VAL A 1 117 ? 5.895 -4.172 -0.152 1 97.44 117 VAL A N 1
ATOM 868 C CA . VAL A 1 117 ? 7.145 -4.879 -0.409 1 97.44 117 VAL A CA 1
ATOM 869 C C . VAL A 1 117 ? 8.141 -3.939 -1.091 1 97.44 117 VAL A C 1
ATOM 871 O O . VAL A 1 117 ? 9.344 -4.039 -0.874 1 97.44 117 VAL A O 1
ATOM 874 N N . LEU A 1 118 ? 7.641 -3.012 -1.894 1 97.69 118 LEU A N 1
ATOM 875 C CA . LEU A 1 118 ? 8.523 -2.016 -2.492 1 97.69 118 LEU A CA 1
ATOM 876 C C . LEU A 1 118 ? 9.156 -1.132 -1.419 1 97.69 118 LEU A C 1
ATOM 878 O O . LEU A 1 118 ? 10.344 -0.822 -1.484 1 97.69 118 LEU A O 1
ATOM 882 N N . THR A 1 119 ? 8.297 -0.725 -0.437 1 96.38 119 THR A N 1
ATOM 883 C CA . THR A 1 119 ? 8.805 0.08 0.668 1 96.38 119 THR A CA 1
ATOM 884 C C . THR A 1 119 ? 9.875 -0.683 1.444 1 96.38 119 THR A C 1
ATOM 886 O O . THR A 1 119 ? 10.93 -0.128 1.771 1 96.38 119 THR A O 1
ATOM 889 N N . TRP A 1 120 ? 9.625 -1.938 1.703 1 93.56 120 TRP A N 1
ATOM 890 C CA . TRP A 1 120 ? 10.594 -2.764 2.418 1 93.56 120 TRP A CA 1
ATOM 891 C C . TRP A 1 120 ? 11.891 -2.893 1.628 1 93.56 120 TRP A C 1
ATOM 893 O O . TRP A 1 120 ? 12.977 -2.846 2.201 1 93.56 120 TRP A O 1
ATOM 903 N N . SER A 1 121 ? 11.773 -3.053 0.347 1 94.56 121 SER A N 1
ATOM 904 C CA . SER A 1 121 ? 12.953 -3.117 -0.507 1 94.56 121 SER A CA 1
ATOM 905 C C . SER A 1 121 ? 13.727 -1.803 -0.484 1 94.56 121 SER A C 1
ATOM 907 O O . SER A 1 121 ? 14.953 -1.799 -0.354 1 94.56 121 SER A O 1
ATOM 909 N N . GLN A 1 122 ? 12.984 -0.724 -0.569 1 94.12 122 GLN A N 1
ATOM 910 C CA . GLN A 1 122 ? 13.578 0.607 -0.55 1 94.12 122 GLN A CA 1
ATOM 911 C C . GLN A 1 122 ? 14.336 0.851 0.752 1 94.12 122 GLN A C 1
ATOM 913 O O . GLN A 1 122 ? 15.359 1.536 0.763 1 94.12 122 GLN A O 1
ATOM 918 N N . LEU A 1 123 ? 13.82 0.238 1.804 1 90.75 123 LEU A N 1
ATOM 919 C CA . LEU A 1 123 ? 14.398 0.449 3.127 1 90.75 123 LEU A CA 1
ATOM 920 C C . LEU A 1 123 ? 15.477 -0.585 3.418 1 90.75 123 LEU A C 1
ATOM 922 O O . LEU A 1 123 ? 16.016 -0.638 4.527 1 90.75 123 LEU A O 1
ATOM 926 N N . GLY A 1 124 ? 15.75 -1.463 2.443 1 89.81 124 GLY A N 1
ATOM 927 C CA . GLY A 1 124 ? 16.875 -2.383 2.525 1 89.81 124 GLY A CA 1
ATOM 928 C C . GLY A 1 124 ? 16.531 -3.688 3.217 1 89.81 124 GLY A C 1
ATOM 929 O O . GLY A 1 124 ? 17.422 -4.461 3.576 1 89.81 124 GLY A O 1
ATOM 930 N N . LEU A 1 125 ? 15.25 -3.93 3.373 1 87.88 125 LEU A N 1
ATOM 931 C CA . LEU A 1 125 ? 14.828 -5.141 4.066 1 87.88 125 LEU A CA 1
ATOM 932 C C . LEU A 1 125 ? 14.727 -6.316 3.102 1 87.88 125 LEU A C 1
ATOM 934 O O . LEU A 1 125 ? 14.938 -7.465 3.492 1 87.88 125 LEU A O 1
ATOM 938 N N . LEU A 1 126 ? 14.391 -6.023 1.875 1 90.44 126 LEU A N 1
ATOM 939 C CA . LEU A 1 126 ? 14.172 -7.086 0.899 1 90.44 126 LEU A CA 1
ATOM 940 C C . LEU A 1 126 ? 15.164 -6.98 -0.253 1 90.44 126 LEU A C 1
ATOM 942 O O . LEU A 1 126 ? 15.438 -5.883 -0.745 1 90.44 126 LEU A O 1
ATOM 946 N N . GLU A 1 127 ? 15.648 -8.117 -0.632 1 91.19 127 GLU A N 1
ATOM 947 C CA . GLU A 1 127 ? 16.562 -8.172 -1.771 1 91.19 127 GLU A CA 1
ATOM 948 C C . GLU A 1 127 ? 16.016 -9.078 -2.871 1 91.19 127 GLU A C 1
ATOM 950 O O . GLU A 1 127 ? 16.734 -9.422 -3.812 1 91.19 127 GLU A O 1
ATOM 955 N N . LYS A 1 128 ? 14.836 -9.398 -2.818 1 95.44 128 LYS A N 1
ATOM 956 C CA . LYS A 1 128 ? 14.25 -10.297 -3.803 1 95.44 128 LYS A CA 1
ATOM 957 C C . LYS A 1 128 ? 13.602 -9.523 -4.945 1 95.44 128 LYS A C 1
ATOM 959 O O . LYS A 1 128 ? 13.242 -8.352 -4.781 1 95.44 128 LYS A O 1
ATOM 964 N N . PRO A 1 129 ? 13.453 -10.125 -6.129 1 97.88 129 PRO A N 1
ATOM 965 C CA . PRO A 1 129 ? 12.82 -9.445 -7.258 1 97.88 129 PRO A CA 1
ATOM 966 C C . PRO A 1 129 ? 11.328 -9.195 -7.039 1 97.88 129 PRO A C 1
ATOM 968 O O . PRO A 1 129 ? 10.633 -10.047 -6.477 1 97.88 129 PRO A O 1
ATOM 971 N N . ILE A 1 130 ? 10.93 -8.008 -7.402 1 98.5 130 ILE A N 1
ATOM 972 C CA . ILE A 1 130 ? 9.531 -7.59 -7.422 1 98.5 130 ILE A CA 1
ATOM 973 C C . ILE A 1 130 ? 9.125 -7.219 -8.844 1 98.5 130 ILE A C 1
ATOM 975 O O . ILE A 1 130 ? 9.766 -6.379 -9.484 1 98.5 130 ILE A O 1
ATOM 979 N N . ALA A 1 131 ? 8.023 -7.863 -9.344 1 98.81 131 ALA A N 1
ATOM 980 C CA . ALA A 1 131 ? 7.719 -7.688 -10.758 1 98.81 131 ALA A CA 1
ATOM 981 C C . ALA A 1 131 ? 6.23 -7.422 -10.977 1 98.81 131 ALA A C 1
ATOM 983 O O . ALA A 1 131 ? 5.395 -7.887 -10.195 1 98.81 131 ALA A O 1
ATOM 984 N N . LEU A 1 132 ? 5.973 -6.676 -11.992 1 98.62 132 LEU A N 1
ATOM 985 C CA . LEU A 1 132 ? 4.637 -6.504 -12.547 1 98.62 132 LEU A CA 1
ATOM 986 C C . LEU A 1 132 ? 4.48 -7.289 -13.844 1 98.62 132 LEU A C 1
ATOM 988 O O . LEU A 1 132 ? 5.316 -7.18 -14.75 1 98.62 132 LEU A O 1
ATOM 992 N N . LEU A 1 133 ? 3.465 -8.086 -13.805 1 98.5 133 LEU A N 1
ATOM 993 C CA . LEU A 1 133 ? 3.027 -8.555 -15.109 1 98.5 133 LEU A CA 1
ATOM 994 C C . LEU A 1 133 ? 1.993 -7.605 -15.711 1 98.5 133 LEU A C 1
ATOM 996 O O . LEU A 1 133 ? 0.82 -7.641 -15.328 1 98.5 133 LEU A O 1
ATOM 1000 N N . ASN A 1 134 ? 2.41 -6.758 -16.641 1 98 134 ASN A N 1
ATOM 1001 C CA . ASN A 1 134 ? 1.603 -5.688 -17.219 1 98 134 ASN A CA 1
ATOM 1002 C C . ASN A 1 134 ? 0.77 -6.184 -18.391 1 98 134 ASN A C 1
ATOM 1004 O O . ASN A 1 134 ? 1.002 -5.785 -19.531 1 98 134 ASN A O 1
ATOM 1008 N N . LEU A 1 135 ? -0.231 -6.926 -17.969 1 95.5 135 LEU A N 1
ATOM 1009 C CA . LEU A 1 135 ? -1.117 -7.527 -18.969 1 95.5 135 LEU A CA 1
ATOM 1010 C C . LEU A 1 135 ? -1.94 -6.457 -19.672 1 95.5 135 LEU A C 1
ATOM 1012 O O . LEU A 1 135 ? -2.668 -5.695 -19.031 1 95.5 135 LEU A O 1
ATOM 1016 N N . ASN A 1 136 ? -1.849 -6.367 -20.984 1 92.69 136 ASN A N 1
ATOM 1017 C CA . ASN A 1 136 ? -2.631 -5.453 -21.812 1 92.69 136 ASN A CA 1
ATOM 1018 C C . ASN A 1 136 ? -2.508 -4.012 -21.312 1 92.69 136 ASN A C 1
ATOM 1020 O O . ASN A 1 136 ? -3.484 -3.262 -21.328 1 92.69 136 ASN A O 1
ATOM 1024 N N . GLY A 1 137 ? -1.465 -3.715 -20.844 1 96.38 137 GLY A N 1
ATOM 1025 C CA . GLY A 1 137 ? -1.203 -2.348 -20.422 1 96.38 137 GLY A CA 1
ATOM 1026 C C . GLY A 1 137 ? -1.927 -1.97 -19.141 1 96.38 137 GLY A C 1
ATOM 1027 O O . GLY A 1 137 ? -2.094 -0.786 -18.844 1 96.38 137 GLY A O 1
ATOM 1028 N N . PHE A 1 138 ? -2.395 -2.949 -18.344 1 98 138 PHE A N 1
ATOM 1029 C CA . PHE A 1 138 ? -3.154 -2.689 -17.125 1 98 138 PHE A CA 1
ATOM 1030 C C . PHE A 1 138 ? -2.395 -1.742 -16.203 1 98 138 PHE A C 1
ATOM 1032 O O . PHE A 1 138 ? -2.992 -0.866 -15.578 1 98 138 PHE A O 1
ATOM 1039 N N . TYR A 1 139 ? -1.062 -1.839 -16.141 1 98.69 139 TYR A N 1
ATOM 1040 C CA . TYR A 1 139 ? -0.27 -1.122 -15.148 1 98.69 139 TYR A CA 1
ATOM 1041 C C . TYR A 1 139 ? 0.4 0.101 -15.766 1 98.69 139 TYR A C 1
ATOM 1043 O O . TYR A 1 139 ? 1.268 0.72 -15.148 1 98.69 139 TYR A O 1
ATOM 1051 N N . GLU A 1 140 ? -0.016 0.47 -16.984 1 98.69 140 GLU A N 1
ATOM 1052 C CA . GLU A 1 140 ? 0.573 1.658 -17.594 1 98.69 140 GLU A CA 1
ATOM 1053 C C . GLU A 1 140 ? 0.367 2.889 -16.719 1 98.69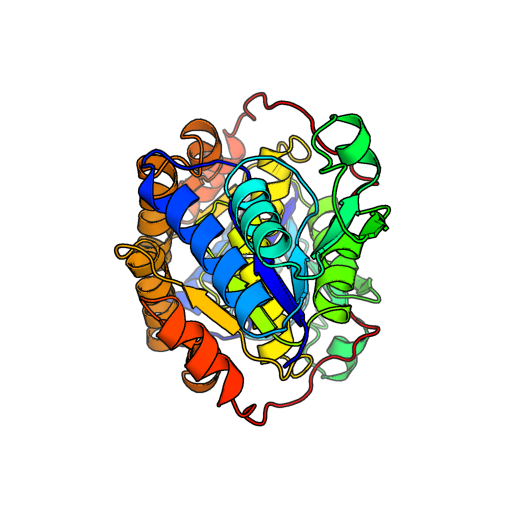 140 GLU A C 1
ATOM 1055 O O . GLU A 1 140 ? 1.302 3.662 -16.484 1 98.69 140 GLU A O 1
ATOM 1060 N N . PRO A 1 141 ? -0.846 3.104 -16.188 1 98.81 141 PRO A N 1
ATOM 1061 C CA . PRO A 1 141 ? -1.028 4.273 -15.312 1 98.81 141 PRO A CA 1
ATOM 1062 C C . PRO A 1 141 ? -0.162 4.219 -14.062 1 98.81 141 PRO A C 1
ATOM 1064 O O . PRO A 1 141 ? 0.301 5.254 -13.578 1 98.81 141 PRO A O 1
ATOM 1067 N N . LEU A 1 142 ? 0.077 3.014 -13.492 1 98.88 142 LEU A N 1
ATOM 1068 C CA . LEU A 1 142 ? 0.966 2.875 -12.344 1 98.88 142 LEU A CA 1
ATOM 1069 C C . LEU A 1 142 ? 2.389 3.289 -12.711 1 98.88 142 LEU A C 1
ATOM 1071 O O . LEU A 1 142 ? 3.049 3.992 -11.938 1 98.88 142 LEU A O 1
ATOM 1075 N N . LEU A 1 143 ? 2.83 2.85 -13.867 1 98.81 143 LEU A N 1
ATOM 1076 C CA . LEU A 1 143 ? 4.176 3.195 -14.312 1 98.81 143 LEU A CA 1
ATOM 1077 C C . LEU A 1 143 ? 4.309 4.699 -14.516 1 98.81 143 LEU A C 1
ATOM 1079 O O . LEU A 1 143 ? 5.348 5.285 -14.195 1 98.81 143 LEU A O 1
ATOM 1083 N N . LEU A 1 144 ? 3.242 5.316 -14.984 1 98.81 144 LEU A N 1
ATOM 1084 C CA . LEU A 1 144 ? 3.227 6.77 -15.117 1 98.81 144 LEU A CA 1
ATOM 1085 C C . LEU A 1 144 ? 3.311 7.441 -13.75 1 98.81 144 LEU A C 1
ATOM 1087 O O . LEU A 1 144 ? 3.961 8.477 -13.609 1 98.81 144 LEU A O 1
ATOM 1091 N N . LEU A 1 145 ? 2.656 6.883 -12.797 1 98.81 145 LEU A N 1
ATOM 1092 C CA . LEU A 1 145 ? 2.707 7.422 -11.438 1 98.81 145 LEU A CA 1
ATOM 1093 C C . LEU A 1 145 ? 4.125 7.363 -10.883 1 98.81 145 LEU A C 1
ATOM 1095 O O . LEU A 1 145 ? 4.605 8.328 -10.289 1 98.81 145 LEU A O 1
ATOM 1099 N N . LEU A 1 146 ? 4.801 6.219 -11.102 1 98.81 146 LEU A N 1
ATOM 1100 C CA . LEU A 1 146 ? 6.172 6.074 -10.617 1 98.81 146 LEU A CA 1
ATOM 1101 C C . LEU A 1 146 ? 7.094 7.074 -11.305 1 98.81 146 LEU A C 1
ATOM 1103 O O . LEU A 1 146 ? 7.973 7.656 -10.664 1 98.81 146 LEU A O 1
ATOM 1107 N N . ASP A 1 147 ? 6.848 7.297 -12.625 1 98.69 147 ASP A N 1
ATOM 1108 C CA . ASP A 1 147 ? 7.605 8.312 -13.352 1 98.69 147 ASP A CA 1
ATOM 1109 C C . ASP A 1 147 ? 7.379 9.695 -12.75 1 98.69 147 ASP A C 1
ATOM 1111 O O . ASP A 1 147 ? 8.32 10.484 -12.609 1 98.69 147 ASP A O 1
ATOM 1115 N N . GLN A 1 148 ? 6.133 9.969 -12.422 1 98.25 148 GLN A N 1
ATOM 1116 C CA . GLN A 1 148 ? 5.77 11.242 -11.812 1 98.25 148 GLN A CA 1
ATOM 1117 C C . GLN A 1 148 ? 6.469 11.43 -10.469 1 98.25 148 GLN A C 1
ATOM 1119 O O . GLN A 1 148 ? 6.918 12.531 -10.148 1 98.25 148 GLN A O 1
ATOM 1124 N N . MET A 1 149 ? 6.566 10.383 -9.656 1 98.69 149 MET A N 1
ATOM 1125 C CA . MET A 1 149 ? 7.246 10.438 -8.367 1 98.69 149 MET A CA 1
ATOM 1126 C C . MET A 1 149 ? 8.727 10.773 -8.539 1 98.69 149 MET A C 1
ATOM 1128 O O . MET A 1 149 ? 9.273 11.602 -7.812 1 98.69 149 MET A O 1
ATOM 1132 N N . VAL A 1 150 ? 9.336 10.125 -9.562 1 98.5 150 VAL A N 1
ATOM 1133 C CA . VAL A 1 150 ? 10.758 10.359 -9.812 1 98.5 150 VAL A CA 1
ATOM 1134 C C . VAL A 1 150 ? 10.969 11.789 -10.297 1 98.5 150 VAL A C 1
ATOM 1136 O O . VAL A 1 150 ? 11.797 12.523 -9.75 1 98.5 150 VAL A O 1
ATOM 1139 N N . LYS A 1 151 ? 10.164 12.211 -11.258 1 97.94 151 LYS A N 1
ATOM 1140 C CA . LYS A 1 151 ? 10.289 13.539 -11.852 1 97.94 151 LYS A CA 1
ATOM 1141 C C . LYS A 1 151 ? 10.078 14.633 -10.812 1 97.94 151 LYS A C 1
ATOM 1143 O O . LYS A 1 151 ? 10.727 15.68 -10.875 1 97.94 151 LYS A O 1
ATOM 1148 N N . SER A 1 152 ? 9.203 14.359 -9.836 1 98.12 152 SER A N 1
ATOM 1149 C CA . SER A 1 152 ? 8.836 15.375 -8.844 1 98.12 152 SER A CA 1
ATOM 1150 C C . SER A 1 152 ? 9.727 15.297 -7.613 1 98.12 152 SER A C 1
ATOM 1152 O O . SER A 1 152 ? 9.578 16.094 -6.684 1 98.12 152 SER A O 1
ATOM 1154 N N . GLY A 1 153 ? 10.656 14.297 -7.539 1 97.94 153 GLY A N 1
ATOM 1155 C CA . GLY A 1 153 ? 11.656 14.234 -6.48 1 97.94 153 GLY A CA 1
ATOM 1156 C C . GLY A 1 153 ? 11.18 13.469 -5.262 1 97.94 153 GLY A C 1
ATOM 1157 O O . GLY A 1 153 ? 11.727 13.633 -4.164 1 97.94 153 GLY A O 1
ATOM 1158 N N . PHE A 1 154 ? 10.148 12.586 -5.414 1 98.31 154 PHE A N 1
ATOM 1159 C CA . PHE A 1 154 ? 9.617 11.852 -4.273 1 98.31 154 PHE A CA 1
ATOM 1160 C C . PHE A 1 154 ? 10.047 10.391 -4.328 1 98.31 154 PHE A C 1
ATOM 1162 O O . PHE A 1 154 ? 9.766 9.617 -3.406 1 98.31 154 PHE A O 1
ATOM 1169 N N . LEU A 1 155 ? 10.719 9.992 -5.375 1 98.12 155 LEU A N 1
ATOM 1170 C CA . LEU A 1 155 ? 11.242 8.641 -5.578 1 98.12 155 LEU A CA 1
ATOM 1171 C C . LEU A 1 155 ? 12.562 8.688 -6.34 1 98.12 155 LEU A C 1
ATOM 1173 O O . LEU A 1 155 ? 12.688 9.406 -7.336 1 98.12 155 LEU A O 1
ATOM 1177 N N . LYS A 1 156 ? 13.547 8.016 -5.781 1 96.5 156 LYS A N 1
ATOM 1178 C CA . LYS A 1 156 ? 14.797 7.91 -6.527 1 96.5 156 LYS A CA 1
ATOM 1179 C C . LYS A 1 156 ? 14.648 6.973 -7.723 1 96.5 156 LYS A C 1
ATOM 1181 O O . LYS A 1 156 ? 13.953 5.957 -7.637 1 96.5 156 LYS A O 1
ATOM 1186 N N . GLN A 1 157 ? 15.367 7.285 -8.773 1 96.5 157 GLN A N 1
ATOM 1187 C CA . GLN A 1 157 ? 15.359 6.449 -9.969 1 96.5 157 GLN A CA 1
ATOM 1188 C C . GLN A 1 157 ? 15.766 5.016 -9.641 1 96.5 157 GLN A C 1
ATOM 1190 O O . GLN A 1 157 ? 15.172 4.062 -10.148 1 96.5 157 GLN A O 1
ATOM 1195 N N . GLU A 1 158 ? 16.734 4.867 -8.781 1 94.88 158 GLU A N 1
ATOM 1196 C CA . GLU A 1 158 ? 17.234 3.549 -8.406 1 94.88 158 GLU A CA 1
ATOM 1197 C C . GLU A 1 158 ? 16.141 2.715 -7.738 1 94.88 158 GLU A C 1
ATOM 1199 O O . GLU A 1 158 ? 16.109 1.495 -7.906 1 94.88 158 GLU A O 1
ATOM 1204 N N . ASN A 1 159 ? 15.289 3.373 -6.949 1 95.81 159 ASN A N 1
ATOM 1205 C CA . ASN A 1 159 ? 14.195 2.662 -6.301 1 95.81 159 ASN A CA 1
ATOM 1206 C C . ASN A 1 159 ? 13.125 2.24 -7.305 1 95.81 159 ASN A C 1
ATOM 1208 O O . ASN A 1 159 ? 12.586 1.134 -7.215 1 95.81 159 ASN A O 1
ATOM 1212 N N . LYS A 1 160 ? 12.82 3.115 -8.258 1 97.19 160 LYS A N 1
ATOM 1213 C CA . LYS A 1 160 ? 11.875 2.74 -9.305 1 97.19 160 LYS A CA 1
ATOM 1214 C C . LYS A 1 160 ? 12.352 1.506 -10.055 1 97.19 160 LYS A C 1
ATOM 1216 O O . LYS A 1 160 ? 11.555 0.631 -10.398 1 97.19 160 LYS A O 1
ATOM 1221 N N . GLU A 1 161 ? 13.648 1.41 -10.25 1 95.12 161 GLU A N 1
ATOM 1222 C CA . GLU A 1 161 ? 14.25 0.351 -11.055 1 95.12 161 GLU A CA 1
ATOM 1223 C C . GLU A 1 161 ? 14.219 -0.986 -10.32 1 95.12 161 GLU A C 1
ATOM 1225 O O . GLU A 1 161 ? 14.492 -2.031 -10.906 1 95.12 161 GLU A O 1
ATOM 1230 N N . MET A 1 162 ? 13.867 -0.954 -9.047 1 94.69 162 MET A N 1
ATOM 1231 C CA . MET A 1 162 ? 13.711 -2.193 -8.289 1 94.69 162 MET A CA 1
ATOM 1232 C C . MET A 1 162 ? 12.508 -2.98 -8.781 1 94.69 162 MET A C 1
ATOM 1234 O O . MET A 1 162 ? 12.422 -4.191 -8.57 1 94.69 162 MET A O 1
ATOM 1238 N N . LEU A 1 163 ? 11.586 -2.264 -9.391 1 98.06 163 LEU A N 1
ATOM 1239 C CA . LEU A 1 163 ? 10.383 -2.904 -9.914 1 98.06 163 LEU A CA 1
ATOM 1240 C C . LEU A 1 163 ? 10.594 -3.379 -11.344 1 98.06 163 LEU A C 1
ATOM 1242 O O . LEU A 1 163 ? 10.797 -2.564 -12.25 1 98.06 163 LEU A O 1
ATOM 1246 N N . LEU A 1 164 ? 10.562 -4.684 -11.523 1 98.25 164 LEU A N 1
ATOM 1247 C CA . LEU A 1 164 ? 10.633 -5.266 -12.859 1 98.25 164 LEU A CA 1
ATOM 1248 C C . LEU A 1 164 ? 9.273 -5.191 -13.555 1 98.25 164 LEU A C 1
ATOM 1250 O O . LEU A 1 164 ? 8.234 -5.328 -12.914 1 98.25 164 LEU A O 1
ATOM 1254 N N . VAL A 1 165 ? 9.297 -4.953 -14.859 1 98.62 165 VAL A N 1
ATOM 1255 C CA . VAL A 1 165 ? 8.055 -4.871 -15.625 1 98.62 165 VAL A CA 1
ATOM 1256 C C . VAL A 1 165 ? 8.156 -5.742 -16.875 1 98.62 165 VAL A C 1
ATOM 1258 O O . VAL A 1 165 ? 9.133 -5.648 -17.625 1 98.62 165 VAL A O 1
ATOM 1261 N N . ALA A 1 166 ? 7.215 -6.594 -17.016 1 98.44 166 ALA A N 1
ATOM 1262 C CA . ALA A 1 166 ? 7.164 -7.449 -18.203 1 98.44 166 ALA A CA 1
ATOM 1263 C C . ALA A 1 166 ? 5.734 -7.578 -18.734 1 98.44 166 ALA A C 1
ATOM 1265 O O . ALA A 1 166 ? 4.773 -7.398 -17.984 1 98.44 166 ALA A O 1
ATOM 1266 N N . ASN A 1 167 ? 5.574 -7.969 -20.031 1 97.44 167 ASN A N 1
ATOM 1267 C CA . ASN A 1 167 ? 4.262 -8.117 -20.641 1 97.44 167 ASN A CA 1
ATOM 1268 C C . ASN A 1 167 ? 3.963 -9.57 -21 1 97.44 167 ASN A C 1
ATOM 1270 O O . ASN A 1 167 ? 2.959 -9.867 -21.641 1 97.44 167 ASN A O 1
ATOM 1274 N N . SER A 1 168 ? 4.906 -10.43 -20.578 1 97.75 168 SER A N 1
ATOM 1275 C CA . SER A 1 168 ? 4.68 -11.852 -20.797 1 97.75 168 SER A CA 1
ATOM 1276 C C . SER A 1 168 ? 5.176 -12.68 -19.609 1 97.75 168 SER A C 1
ATOM 1278 O O . SER A 1 168 ? 6.07 -12.258 -18.875 1 97.75 168 SER A O 1
ATOM 1280 N N . ILE A 1 169 ? 4.598 -13.797 -19.484 1 98.38 169 ILE A N 1
ATOM 1281 C CA . ILE A 1 169 ? 4.887 -14.695 -18.375 1 98.38 169 ILE A CA 1
ATOM 1282 C C . ILE A 1 169 ? 6.336 -15.172 -18.469 1 98.38 169 ILE A C 1
ATOM 1284 O O . ILE A 1 169 ? 7.066 -15.141 -17.469 1 98.38 169 ILE A O 1
ATOM 1288 N N . SER A 1 170 ? 6.762 -15.586 -19.641 1 97.88 170 SER A N 1
ATOM 1289 C CA . SER A 1 170 ? 8.125 -16.078 -19.797 1 97.88 170 SER A CA 1
ATOM 1290 C C . SER A 1 170 ? 9.148 -14.992 -19.469 1 97.88 170 SER A C 1
ATOM 1292 O O . SER A 1 170 ? 10.125 -15.25 -18.766 1 97.88 170 SER A O 1
ATOM 1294 N N . HIS A 1 171 ? 8.875 -13.797 -19.906 1 97.94 171 HIS A N 1
ATOM 1295 C CA . HIS A 1 171 ? 9.812 -12.695 -19.703 1 97.94 171 HIS A CA 1
ATOM 1296 C C . HIS A 1 171 ? 9.906 -12.32 -18.234 1 97.94 171 HIS A C 1
ATOM 1298 O O . HIS A 1 171 ? 10.992 -12.039 -17.734 1 97.94 171 HIS A O 1
ATOM 1304 N N . VAL A 1 172 ? 8.797 -12.281 -17.516 1 98.06 172 VAL A N 1
ATOM 1305 C CA . VAL A 1 172 ? 8.82 -11.859 -16.125 1 98.06 172 VAL A CA 1
ATOM 1306 C C . VAL A 1 172 ? 9.586 -12.883 -15.289 1 98.06 172 VAL A C 1
ATOM 1308 O O . VAL A 1 172 ? 10.398 -12.516 -14.438 1 98.06 172 VAL A O 1
ATOM 1311 N N . LEU A 1 173 ? 9.375 -14.172 -15.547 1 98.06 173 LEU A N 1
ATOM 1312 C CA . LEU A 1 173 ? 10.055 -15.219 -14.797 1 98.06 173 LEU A CA 1
ATOM 1313 C C . LEU A 1 173 ? 11.555 -15.211 -15.094 1 98.06 173 LEU A C 1
ATOM 1315 O O . LEU A 1 173 ? 12.367 -15.391 -14.188 1 98.06 173 LEU A O 1
ATOM 1319 N N . ASP A 1 174 ? 11.898 -14.938 -16.344 1 97.81 174 ASP A N 1
ATOM 1320 C CA . ASP A 1 174 ? 13.312 -14.859 -16.719 1 97.81 174 ASP A CA 1
ATOM 1321 C C . ASP A 1 174 ? 13.992 -13.664 -16.062 1 97.81 174 ASP A C 1
ATOM 1323 O O . ASP A 1 174 ? 15.117 -13.781 -15.57 1 97.81 174 ASP A O 1
ATOM 1327 N N . GLN A 1 175 ? 13.328 -12.523 -16.062 1 97.56 175 GLN A N 1
ATOM 1328 C CA . GLN A 1 175 ? 13.867 -11.336 -15.398 1 97.56 175 GLN A CA 1
ATOM 1329 C C . GLN A 1 175 ? 14.109 -11.594 -13.914 1 97.56 175 GLN A C 1
ATOM 1331 O O . GLN A 1 175 ? 15.133 -11.18 -13.367 1 97.56 175 GLN A O 1
ATOM 1336 N N . MET A 1 176 ? 13.133 -12.234 -13.312 1 97.94 176 MET A N 1
ATOM 1337 C CA . MET A 1 176 ? 13.234 -12.492 -11.875 1 97.94 176 MET A CA 1
ATOM 1338 C C . MET A 1 176 ? 14.391 -13.438 -11.57 1 97.94 176 MET A C 1
ATOM 1340 O O . MET A 1 176 ? 15.109 -13.242 -10.586 1 97.94 176 MET A O 1
ATOM 1344 N N . LEU A 1 177 ? 14.609 -14.422 -12.383 1 96.44 177 LEU A N 1
ATOM 1345 C CA . LEU A 1 177 ? 15.695 -15.375 -12.195 1 96.44 177 LEU A CA 1
ATOM 1346 C C . LEU A 1 177 ? 17.047 -14.695 -12.359 1 96.44 177 LEU A C 1
ATOM 1348 O O . LEU A 1 177 ? 18.016 -15.062 -11.688 1 96.44 177 LEU A O 1
ATOM 1352 N N . ALA A 1 178 ? 17.078 -13.688 -13.219 1 96.12 178 ALA A N 1
ATOM 1353 C CA . ALA A 1 178 ? 18.344 -13.008 -13.531 1 96.12 178 ALA A CA 1
ATOM 1354 C C . ALA A 1 178 ? 18.578 -11.836 -12.586 1 96.12 178 ALA A C 1
ATOM 1356 O O . ALA A 1 178 ? 19.625 -11.188 -12.633 1 96.12 178 ALA A O 1
ATOM 1357 N N . TYR A 1 179 ? 17.609 -11.578 -11.703 1 95.56 179 TYR A N 1
ATOM 1358 C CA . TYR A 1 179 ? 17.641 -10.391 -10.859 1 95.56 179 TYR A CA 1
ATOM 1359 C C . TYR A 1 179 ? 18.812 -10.445 -9.891 1 95.56 179 TYR A C 1
ATOM 1361 O O . TYR A 1 179 ? 19.062 -11.484 -9.266 1 95.56 179 TYR A O 1
ATOM 1369 N N . SER A 1 180 ? 19.5 -9.344 -9.766 1 90.31 180 SER A N 1
ATOM 1370 C CA . SER A 1 180 ? 20.516 -9.109 -8.75 1 90.31 180 SER A CA 1
ATOM 1371 C C . SER A 1 180 ? 20.203 -7.859 -7.934 1 90.31 180 SER A C 1
ATOM 1373 O O . SER A 1 180 ? 20.078 -6.766 -8.484 1 90.31 180 SER A O 1
ATOM 1375 N N . PRO A 1 181 ? 20.062 -8.047 -6.637 1 85 181 PRO A N 1
ATOM 1376 C CA . PRO A 1 181 ? 19.672 -6.898 -5.812 1 85 181 PRO A CA 1
ATOM 1377 C C . PRO A 1 181 ? 20.703 -5.773 -5.863 1 85 181 PRO A C 1
ATOM 1379 O O . PRO A 1 181 ? 21.906 -6.035 -5.957 1 85 181 PRO A O 1
ATOM 1382 N N . LYS A 1 182 ? 20.188 -4.551 -5.891 1 77.94 182 LYS A N 1
ATOM 1383 C CA . LYS A 1 182 ? 21.062 -3.395 -5.742 1 77.94 182 LYS A CA 1
ATOM 1384 C C . LYS A 1 182 ? 21.297 -3.062 -4.273 1 77.94 182 LYS A C 1
ATOM 1386 O O . LYS A 1 182 ? 20.438 -3.309 -3.432 1 77.94 182 LYS A O 1
ATOM 1391 N N . HIS A 1 183 ? 22.344 -2.66 -4.039 1 77.62 183 HIS A N 1
ATOM 1392 C CA . HIS A 1 183 ? 22.641 -2.279 -2.662 1 77.62 183 HIS A CA 1
ATOM 1393 C C . HIS A 1 183 ? 21.891 -1.011 -2.266 1 77.62 183 HIS A C 1
ATOM 1395 O O . HIS A 1 183 ? 21.922 -0.014 -2.99 1 77.62 183 HIS A O 1
ATOM 1401 N N . VAL A 1 184 ? 21.141 -1.207 -1.246 1 80.5 184 VAL A N 1
ATOM 1402 C CA . VAL A 1 184 ? 20.484 -0.037 -0.681 1 80.5 184 VAL A CA 1
ATOM 1403 C C . VAL A 1 184 ? 20.781 0.06 0.812 1 80.5 184 VAL A C 1
ATOM 1405 O O . VAL A 1 184 ? 21.109 -0.943 1.451 1 80.5 184 VAL A O 1
ATOM 1408 N N . THR A 1 185 ? 20.766 1.307 1.245 1 79.75 185 THR A N 1
ATOM 1409 C CA . THR A 1 185 ? 20.984 1.518 2.672 1 79.75 185 THR A CA 1
ATOM 1410 C C . THR A 1 185 ? 19.922 0.792 3.49 1 79.75 185 THR A C 1
ATOM 1412 O O . THR A 1 185 ? 18.734 0.861 3.174 1 79.75 185 THR A O 1
ATOM 1415 N N . LYS A 1 186 ? 20.5 0.082 4.504 1 80.62 186 LYS A N 1
ATOM 1416 C CA . LYS A 1 186 ? 19.578 -0.648 5.371 1 80.62 186 LYS A CA 1
ATOM 1417 C C . LYS A 1 186 ? 19.016 0.26 6.453 1 80.62 186 LYS A C 1
ATOM 1419 O O . LYS A 1 186 ? 19.75 0.789 7.285 1 80.62 186 LYS A O 1
ATOM 1424 N N . TRP A 1 187 ? 17.672 0.409 6.441 1 83.62 187 TRP A N 1
ATOM 1425 C CA . TRP A 1 187 ? 17 1.294 7.387 1 83.62 187 TRP A CA 1
ATOM 1426 C C . TRP A 1 187 ? 16.203 0.493 8.414 1 83.62 187 TRP A C 1
ATOM 1428 O O . TRP A 1 187 ? 15.859 1.006 9.484 1 83.62 187 TRP A O 1
ATOM 1438 N N . ILE A 1 188 ? 15.883 -0.785 8.008 1 82.31 188 ILE A N 1
ATOM 1439 C CA . ILE A 1 188 ? 14.961 -1.537 8.852 1 82.31 188 ILE A CA 1
ATOM 1440 C C . ILE A 1 188 ? 15.383 -3.004 8.898 1 82.31 188 ILE A C 1
ATOM 1442 O O . ILE A 1 188 ? 16.016 -3.502 7.961 1 82.31 188 ILE A O 1
ATOM 1446 N N . GLU A 1 189 ? 15.109 -3.645 10.062 1 84.06 189 GLU A N 1
ATOM 1447 C CA . GLU A 1 189 ? 15.305 -5.082 10.234 1 84.06 189 GLU A CA 1
ATOM 1448 C C . GLU A 1 189 ? 13.977 -5.828 10.211 1 84.06 189 GLU A C 1
ATOM 1450 O O . GLU A 1 189 ? 12.922 -5.238 10.477 1 84.06 189 GLU A O 1
ATOM 1455 N N . PRO A 1 190 ? 14 -7.094 9.969 1 81.69 190 PRO A N 1
ATOM 1456 C CA . PRO A 1 190 ? 12.781 -7.895 9.852 1 81.69 190 PRO A CA 1
ATOM 1457 C C . PRO A 1 190 ? 11.883 -7.773 11.078 1 81.69 190 PRO A C 1
ATOM 1459 O O . PRO A 1 190 ? 10.648 -7.77 10.953 1 81.69 190 PRO A O 1
ATOM 1462 N N . THR A 1 191 ? 12.398 -7.602 12.156 1 82.88 191 THR A N 1
ATOM 1463 C CA . THR A 1 191 ? 11.641 -7.539 13.398 1 82.88 191 THR A CA 1
ATOM 1464 C C . THR A 1 191 ? 10.93 -6.191 13.523 1 82.88 191 THR A C 1
ATOM 1466 O O . THR A 1 191 ? 10.078 -6.016 14.398 1 82.88 191 THR A O 1
ATOM 1469 N N . GLN A 1 192 ? 11.148 -5.316 12.648 1 83.56 192 GLN A N 1
ATOM 1470 C CA . GLN A 1 192 ? 10.664 -3.945 12.758 1 83.56 192 GLN A CA 1
ATOM 1471 C C . GLN A 1 192 ? 9.531 -3.68 11.773 1 83.56 192 GLN A C 1
ATOM 1473 O O . GLN A 1 192 ? 9.07 -2.545 11.641 1 83.56 192 GLN A O 1
ATOM 1478 N N . ILE A 1 193 ? 8.977 -4.742 11.156 1 83.56 193 ILE A N 1
ATOM 1479 C CA . ILE A 1 193 ? 7.922 -4.582 10.164 1 83.56 193 ILE A CA 1
ATOM 1480 C C . ILE A 1 193 ? 6.559 -4.66 10.844 1 83.56 193 ILE A C 1
ATOM 1482 O O . ILE A 1 193 ? 6.355 -5.465 11.758 1 83.56 193 ILE A O 1
ATOM 1486 N N . MET B 1 1 ? -15.016 15.844 12.766 1 84.56 1 MET B N 1
ATOM 1487 C CA . MET B 1 1 ? -13.602 15.664 12.43 1 84.56 1 MET B CA 1
ATOM 1488 C C . MET B 1 1 ? -12.719 16.562 13.289 1 84.56 1 MET B C 1
ATOM 1490 O O . MET B 1 1 ? -12.867 17.781 13.273 1 84.56 1 MET B O 1
ATOM 1494 N N . LYS B 1 2 ? -11.805 16.016 14.062 1 93.94 2 LYS B N 1
ATOM 1495 C CA . LYS B 1 2 ? -10.961 16.766 14.992 1 93.94 2 LYS B CA 1
ATOM 1496 C C . LYS B 1 2 ? -9.484 16.516 14.719 1 93.94 2 LYS B C 1
ATOM 1498 O O . LYS B 1 2 ? -8.641 17.391 14.953 1 93.94 2 LYS B O 1
ATOM 1503 N N . ARG B 1 3 ? -9.133 15.375 14.219 1 98.62 3 ARG B N 1
ATOM 1504 C CA . ARG B 1 3 ? -7.742 15.008 13.953 1 98.62 3 ARG B CA 1
ATOM 1505 C C . ARG B 1 3 ? -7.586 14.477 12.531 1 98.62 3 ARG B C 1
ATOM 1507 O O . ARG B 1 3 ? -8.297 13.555 12.125 1 98.62 3 ARG B O 1
ATOM 1514 N N . ILE B 1 4 ? -6.668 15.062 11.859 1 98.81 4 ILE B N 1
ATOM 1515 C CA . ILE B 1 4 ? -6.426 14.695 10.469 1 98.81 4 ILE B CA 1
ATOM 1516 C C . ILE B 1 4 ? -5.059 14.023 10.344 1 98.81 4 ILE B C 1
ATOM 1518 O O . ILE B 1 4 ? -4.047 14.586 10.766 1 98.81 4 ILE B O 1
ATOM 1522 N N . CYS B 1 5 ? -5.086 12.82 9.789 1 98.94 5 CYS B N 1
ATOM 1523 C CA . CYS B 1 5 ? -3.838 12.141 9.461 1 98.94 5 CYS B CA 1
ATOM 1524 C C . CYS B 1 5 ? -3.342 12.547 8.078 1 98.94 5 CYS B C 1
ATOM 1526 O O . CYS B 1 5 ? -4.113 12.57 7.117 1 98.94 5 CYS B O 1
ATOM 1528 N N . VAL B 1 6 ? -2.078 12.898 7.988 1 98.94 6 VAL B N 1
ATOM 1529 C CA . VAL B 1 6 ? -1.515 13.25 6.691 1 98.94 6 VAL B CA 1
ATOM 1530 C C . VAL B 1 6 ? -0.393 12.281 6.332 1 98.94 6 VAL B C 1
ATOM 1532 O O . VAL B 1 6 ? 0.545 12.086 7.109 1 98.94 6 VAL B O 1
ATOM 1535 N N . PHE B 1 7 ? -0.558 11.609 5.207 1 98.88 7 PHE B N 1
ATOM 1536 C CA . PHE B 1 7 ? 0.514 10.859 4.57 1 98.88 7 PHE B CA 1
ATOM 1537 C C . PHE B 1 7 ? 1.229 11.711 3.527 1 98.88 7 PHE B C 1
ATOM 1539 O O . PHE B 1 7 ? 0.587 12.328 2.674 1 98.88 7 PHE B O 1
ATOM 1546 N N . CYS B 1 8 ? 2.555 11.727 3.59 1 98.62 8 CYS B N 1
ATOM 1547 C CA . CYS B 1 8 ? 3.275 12.523 2.605 1 98.62 8 CYS B CA 1
ATOM 1548 C C . CYS B 1 8 ? 4.734 12.094 2.514 1 98.62 8 CYS B C 1
ATOM 1550 O O . CYS B 1 8 ? 5.188 11.25 3.291 1 98.62 8 CYS B O 1
ATOM 1552 N N . GLY B 1 9 ? 5.387 12.648 1.559 1 97.81 9 GLY B N 1
ATOM 1553 C CA . GLY B 1 9 ? 6.754 12.25 1.277 1 97.81 9 GLY B CA 1
ATOM 1554 C C . GLY B 1 9 ? 7.734 12.672 2.357 1 97.81 9 GLY B C 1
ATOM 1555 O O . GLY B 1 9 ? 7.633 13.773 2.898 1 97.81 9 GLY B O 1
ATOM 1556 N N . SER B 1 10 ? 8.695 11.781 2.623 1 95.56 10 SER B N 1
ATOM 1557 C CA . SER B 1 10 ? 9.828 12.133 3.469 1 95.56 10 SER B CA 1
ATOM 1558 C C . SER B 1 10 ? 10.781 13.086 2.75 1 95.56 10 SER B C 1
ATOM 1560 O O . SER B 1 10 ? 11.633 13.719 3.381 1 95.56 10 SER B O 1
ATOM 1562 N N . SER B 1 11 ? 10.617 13.227 1.479 1 96 11 SER B N 1
ATOM 1563 C CA . SER B 1 11 ? 11.352 14.18 0.653 1 96 11 SER B CA 1
ATOM 1564 C C . SER B 1 11 ? 10.547 15.453 0.432 1 96 11 SER B C 1
ATOM 1566 O O . SER B 1 11 ? 9.32 15.461 0.599 1 96 11 SER B O 1
ATOM 1568 N N . SER B 1 12 ? 11.242 16.516 0.031 1 96 12 SER B N 1
ATOM 1569 C CA . SER B 1 12 ? 10.578 17.797 -0.187 1 96 12 SER B CA 1
ATOM 1570 C C . SER B 1 12 ? 10.078 17.922 -1.623 1 96 12 SER B C 1
ATOM 1572 O O . SER B 1 12 ? 9.336 18.844 -1.948 1 96 12 SER B O 1
ATOM 1574 N N . GLY B 1 13 ? 10.469 16.984 -2.416 1 94.81 13 GLY B N 1
ATOM 1575 C CA . GLY B 1 13 ? 10.195 17.141 -3.836 1 94.81 13 GLY B CA 1
ATOM 1576 C C . GLY B 1 13 ? 11.156 18.078 -4.523 1 94.81 13 GLY B C 1
ATOM 1577 O O . GLY B 1 13 ? 12.125 18.547 -3.918 1 94.81 13 GLY B O 1
ATOM 1578 N N . ASP B 1 14 ? 10.945 18.312 -5.805 1 94.06 14 ASP B N 1
ATOM 1579 C CA . ASP B 1 14 ? 11.906 19.094 -6.582 1 94.06 14 ASP B CA 1
ATOM 1580 C C . ASP B 1 14 ? 11.422 20.516 -6.781 1 94.06 14 ASP B C 1
ATOM 1582 O O . ASP B 1 14 ? 12.133 21.344 -7.352 1 94.06 14 ASP B O 1
ATOM 1586 N N . GLN B 1 15 ? 10.188 20.797 -6.375 1 94.19 15 GLN B N 1
ATOM 1587 C CA . GLN B 1 15 ? 9.625 22.141 -6.465 1 94.19 15 GLN B CA 1
ATOM 1588 C C . GLN B 1 15 ? 9.242 22.672 -5.086 1 94.19 15 GLN B C 1
ATOM 1590 O O . GLN B 1 15 ? 8.734 21.922 -4.25 1 94.19 15 GLN B O 1
ATOM 1595 N N . SER B 1 16 ? 9.422 23.938 -4.859 1 95.44 16 SER B N 1
ATOM 1596 C CA . SER B 1 16 ? 9.102 24.562 -3.58 1 95.44 16 SER B CA 1
ATOM 1597 C C . SER B 1 16 ? 7.609 24.5 -3.291 1 95.44 16 SER B C 1
ATOM 1599 O O . SER B 1 16 ? 7.195 24.516 -2.129 1 95.44 16 SER B O 1
ATOM 1601 N N . LEU B 1 17 ? 6.906 24.359 -4.355 1 95.88 17 LEU B N 1
ATOM 1602 C CA . LEU B 1 17 ? 5.449 24.344 -4.254 1 95.88 17 LEU B CA 1
ATOM 1603 C C . LEU B 1 17 ? 4.977 23.219 -3.348 1 95.88 17 LEU B C 1
ATOM 1605 O O . LEU B 1 17 ? 3.988 23.359 -2.629 1 95.88 17 LEU B O 1
ATOM 1609 N N . TYR B 1 18 ? 5.68 22.094 -3.359 1 97.44 18 TYR B N 1
ATOM 1610 C CA . TYR B 1 18 ? 5.258 20.938 -2.564 1 97.44 18 TYR B CA 1
ATOM 1611 C C . TYR B 1 18 ? 5.398 21.234 -1.075 1 97.44 18 TYR B C 1
ATOM 1613 O O . TYR B 1 18 ? 4.449 21.047 -0.31 1 97.44 18 TYR B O 1
ATOM 1621 N N . ARG B 1 19 ? 6.492 21.719 -0.743 1 97.56 19 ARG B N 1
ATOM 1622 C CA . ARG B 1 19 ? 6.738 22.031 0.661 1 97.56 19 ARG B CA 1
ATOM 1623 C C . ARG B 1 19 ? 5.82 23.156 1.135 1 97.56 19 ARG B C 1
ATOM 1625 O O . ARG B 1 19 ? 5.293 23.109 2.246 1 97.56 19 ARG B O 1
ATOM 1632 N N . GLU B 1 20 ? 5.688 24.156 0.316 1 98.19 20 GLU B N 1
ATOM 1633 C CA . GLU B 1 20 ? 4.816 25.281 0.645 1 98.19 20 GLU B CA 1
ATOM 1634 C C . GLU B 1 20 ? 3.377 24.828 0.855 1 98.19 20 GLU B C 1
ATOM 1636 O O . GLU B 1 20 ? 2.707 25.281 1.787 1 98.19 20 GLU B O 1
ATOM 1641 N N . THR B 1 21 ? 2.922 23.984 0.003 1 98.25 21 THR B N 1
ATOM 1642 C CA . THR B 1 21 ? 1.56 23.469 0.117 1 98.25 21 THR B CA 1
ATOM 1643 C C . THR B 1 21 ? 1.396 22.641 1.389 1 98.25 21 THR B C 1
ATOM 1645 O O . THR B 1 21 ? 0.382 22.75 2.08 1 98.25 21 THR B O 1
ATOM 1648 N N . ALA B 1 22 ? 2.383 21.828 1.686 1 98.69 22 ALA B N 1
ATOM 1649 C CA . ALA B 1 22 ? 2.332 21.047 2.922 1 98.69 22 ALA B CA 1
ATOM 1650 C C . ALA B 1 22 ? 2.242 21.953 4.141 1 98.69 22 ALA B C 1
ATOM 1652 O O . ALA B 1 22 ? 1.422 21.734 5.035 1 98.69 22 ALA B O 1
ATOM 1653 N N . PHE B 1 23 ? 3.039 22.984 4.129 1 98.75 23 PHE B N 1
ATOM 1654 C CA . PHE B 1 23 ? 3.02 23.969 5.211 1 98.75 23 PHE B CA 1
ATOM 1655 C C . PHE B 1 23 ? 1.653 24.625 5.312 1 98.75 23 PHE B C 1
ATOM 1657 O O . PHE B 1 23 ? 1.086 24.734 6.402 1 98.75 23 PHE B O 1
ATOM 1664 N N . ARG B 1 24 ? 1.14 25.031 4.211 1 98.88 24 ARG B N 1
ATOM 1665 C CA . ARG B 1 24 ? -0.144 25.719 4.176 1 98.88 24 ARG B CA 1
ATOM 1666 C C . ARG B 1 24 ? -1.276 24.797 4.609 1 98.88 24 ARG B C 1
ATOM 1668 O O . ARG B 1 24 ? -2.24 25.234 5.238 1 98.88 24 ARG B O 1
ATOM 1675 N N . LEU B 1 25 ? -1.196 23.516 4.207 1 98.81 25 LEU B N 1
ATOM 1676 C CA . LEU B 1 25 ? -2.174 22.562 4.715 1 98.81 25 LEU B CA 1
ATOM 1677 C C . LEU B 1 25 ? -2.125 22.5 6.238 1 98.81 25 LEU B C 1
ATOM 1679 O O . LEU B 1 25 ? -3.166 22.516 6.898 1 98.81 25 LEU B O 1
ATOM 1683 N N . GLY B 1 26 ? -0.887 22.391 6.773 1 98.88 26 GLY B N 1
ATOM 1684 C CA . GLY B 1 26 ? -0.732 22.438 8.219 1 98.88 26 GLY B CA 1
ATOM 1685 C C . GLY B 1 26 ? -1.364 23.656 8.852 1 98.88 26 GLY B C 1
ATOM 1686 O O . GLY B 1 26 ? -2.104 23.547 9.828 1 98.88 26 GLY B O 1
ATOM 1687 N N . GLU B 1 27 ? -1.097 24.828 8.258 1 98.88 27 GLU B N 1
ATOM 1688 C CA . GLU B 1 27 ? -1.696 26.062 8.758 1 98.88 27 GLU B CA 1
ATOM 1689 C C . GLU B 1 27 ? -3.219 25.969 8.781 1 98.88 27 GLU B C 1
ATOM 1691 O O . GLU B 1 27 ? -3.854 26.328 9.773 1 98.88 27 GLU B O 1
ATOM 1696 N N . ALA B 1 28 ? -3.783 25.5 7.723 1 98.81 28 ALA B N 1
ATOM 1697 C CA . ALA B 1 28 ? -5.234 25.391 7.602 1 98.81 28 ALA B CA 1
ATOM 1698 C C . ALA B 1 28 ? -5.809 24.453 8.664 1 98.81 28 ALA B C 1
ATOM 1700 O O . ALA B 1 28 ? -6.867 24.734 9.234 1 98.81 28 ALA B O 1
ATOM 1701 N N . ILE B 1 29 ? -5.117 23.344 8.922 1 98.62 29 ILE B N 1
ATOM 1702 C CA . ILE B 1 29 ? -5.527 22.406 9.961 1 98.62 29 ILE B CA 1
ATOM 1703 C C . ILE B 1 29 ? -5.559 23.109 11.312 1 98.62 29 ILE B C 1
ATOM 1705 O O . ILE B 1 29 ? -6.566 23.078 12.016 1 98.62 29 ILE B O 1
ATOM 1709 N N . GLY B 1 30 ? -4.488 23.812 11.633 1 98.31 30 GLY B N 1
ATOM 1710 C CA . GLY B 1 30 ? -4.41 24.547 12.891 1 98.31 30 GLY B CA 1
ATOM 1711 C C . GLY B 1 30 ? -5.438 25.656 13 1 98.31 30 GLY B C 1
ATOM 1712 O O . GLY B 1 30 ? -6.082 25.812 14.039 1 98.31 30 GLY B O 1
ATOM 1713 N N . GLU B 1 31 ? -5.613 26.391 11.93 1 98.06 31 GLU B N 1
ATOM 1714 C CA . GLU B 1 31 ? -6.52 27.531 11.906 1 98.06 31 GLU B CA 1
ATOM 1715 C C . GLU B 1 31 ? -7.965 27.094 12.133 1 98.06 31 GLU B C 1
ATOM 1717 O O . GLU B 1 31 ? -8.758 27.844 12.703 1 98.06 31 GLU B O 1
ATOM 1722 N N . ARG B 1 32 ? -8.258 25.938 11.719 1 97.25 32 ARG B N 1
ATOM 1723 C CA . ARG B 1 32 ? -9.625 25.438 11.844 1 97.25 32 ARG B CA 1
ATOM 1724 C C . ARG B 1 32 ? -9.836 24.734 13.172 1 97.25 32 ARG B C 1
ATOM 1726 O O . ARG B 1 32 ? -10.914 24.188 13.43 1 97.25 32 ARG B O 1
ATOM 1733 N N . GLY B 1 33 ? -8.812 24.688 13.961 1 97.31 33 GLY B N 1
ATOM 1734 C CA . GLY B 1 33 ? -8.922 24.109 15.289 1 97.31 33 GLY B CA 1
ATOM 1735 C C . GLY B 1 33 ? -8.758 22.594 15.297 1 97.31 33 GLY B C 1
ATOM 1736 O O . GLY B 1 33 ? -9.078 21.938 16.297 1 97.31 33 GLY B O 1
ATOM 1737 N N . PHE B 1 34 ? -8.289 21.984 14.172 1 98.19 34 PHE B N 1
ATOM 1738 C CA . PHE B 1 34 ? -8.016 20.562 14.102 1 98.19 34 PHE B CA 1
ATOM 1739 C C . PHE B 1 34 ? -6.598 20.25 14.578 1 98.19 34 PHE B C 1
ATOM 1741 O O . PHE B 1 34 ? -5.801 21.172 14.797 1 98.19 34 PHE B O 1
ATOM 1748 N N . SER B 1 35 ? -6.328 18.938 14.766 1 98.69 35 SER B N 1
ATOM 1749 C CA . SER B 1 35 ? -4.996 18.438 15.094 1 98.69 35 SER B CA 1
ATOM 1750 C C . SER B 1 35 ? -4.422 17.609 13.945 1 98.69 35 SER B C 1
ATOM 1752 O O . SER B 1 35 ? -5.172 17.016 13.164 1 98.69 35 SER B O 1
ATOM 1754 N N . LEU B 1 36 ? -3.146 17.625 13.93 1 98.88 36 LEU B N 1
ATOM 1755 C CA . LEU B 1 36 ? -2.434 16.828 12.945 1 98.88 36 LEU B CA 1
ATOM 1756 C C . LEU B 1 36 ? -1.931 15.523 13.555 1 98.88 36 LEU B C 1
ATOM 1758 O O . LEU B 1 36 ? -1.356 15.531 14.648 1 98.88 36 LEU B O 1
ATOM 1762 N N . VAL B 1 37 ? -2.164 14.43 12.859 1 98.94 37 VAL B N 1
ATOM 1763 C CA . VAL B 1 37 ? -1.508 13.148 13.094 1 98.94 37 VAL B CA 1
ATOM 1764 C C . VAL B 1 37 ? -0.634 12.781 11.898 1 98.94 37 VAL B C 1
ATOM 1766 O O . VAL B 1 37 ? -1.088 12.836 10.75 1 98.94 37 VAL B O 1
ATOM 1769 N N . TYR B 1 38 ? 0.651 12.484 12.125 1 98.75 38 TYR B N 1
ATOM 1770 C CA . TYR B 1 38 ? 1.523 12.133 11.008 1 98.75 38 TYR B CA 1
ATOM 1771 C C . TYR B 1 38 ? 2.684 11.266 11.477 1 98.75 38 TYR B C 1
ATOM 1773 O O . TYR B 1 38 ? 2.701 10.805 12.617 1 98.75 38 TYR B O 1
ATOM 1781 N N . GLY B 1 39 ? 3.629 11.039 10.672 1 97.62 39 GLY B N 1
ATOM 1782 C CA . GLY B 1 39 ? 4.66 10.047 10.922 1 97.62 39 GLY B CA 1
ATOM 1783 C C . GLY B 1 39 ? 5.715 10.516 11.906 1 97.62 39 GLY B C 1
ATOM 1784 O O . GLY B 1 39 ? 6.586 9.742 12.305 1 97.62 39 GLY B O 1
ATOM 1785 N N . GLY B 1 40 ? 5.781 11.703 12.164 1 97.69 40 GLY B N 1
ATOM 1786 C CA . GLY B 1 40 ? 6.559 12.188 13.289 1 97.69 40 GLY B CA 1
ATOM 1787 C C . GLY B 1 40 ? 7.934 12.695 12.898 1 97.69 40 GLY B C 1
ATOM 1788 O O . GLY B 1 40 ? 8.664 13.227 13.734 1 97.69 40 GLY B O 1
ATOM 1789 N N . ALA B 1 41 ? 8.312 12.594 11.648 1 95.06 41 ALA B N 1
ATOM 1790 C CA . ALA B 1 41 ? 9.648 13 11.234 1 95.06 41 ALA B CA 1
ATOM 1791 C C . ALA B 1 41 ? 9.68 14.492 10.898 1 95.06 41 ALA B C 1
ATOM 1793 O O . ALA B 1 41 ? 8.656 15.086 10.562 1 95.06 41 ALA B O 1
ATOM 1794 N N . ASN B 1 42 ? 10.867 15.039 10.984 1 95.75 42 ASN B N 1
ATOM 1795 C CA . ASN B 1 42 ? 11.07 16.453 10.688 1 95.75 42 ASN B CA 1
ATOM 1796 C C . ASN B 1 42 ? 11.695 16.656 9.312 1 95.75 42 ASN B C 1
ATOM 1798 O O . ASN B 1 42 ? 12.484 17.578 9.109 1 95.75 42 ASN B O 1
ATOM 1802 N N . VAL B 1 43 ? 11.453 15.781 8.445 1 95.25 43 VAL B N 1
ATOM 1803 C CA . VAL B 1 43 ? 12.07 15.852 7.125 1 95.25 43 VAL B CA 1
ATOM 1804 C C . VAL B 1 43 ? 10.984 15.984 6.055 1 95.25 43 VAL B C 1
ATOM 1806 O O . VAL B 1 43 ? 9.844 15.57 6.266 1 95.25 43 VAL B O 1
ATOM 1809 N N . GLY B 1 44 ? 11.289 16.656 4.973 1 97.12 44 GLY B N 1
ATOM 1810 C CA . GLY B 1 44 ? 10.445 16.703 3.787 1 97.12 44 GLY B CA 1
ATOM 1811 C C . GLY B 1 44 ? 9.109 17.375 4.027 1 97.12 44 GLY B C 1
ATOM 1812 O O . GLY B 1 44 ? 9.047 18.391 4.715 1 97.12 44 GLY B O 1
ATOM 1813 N N . LEU B 1 45 ? 8.102 16.812 3.4 1 98.5 45 LEU B N 1
ATOM 1814 C CA . LEU B 1 45 ? 6.77 17.375 3.549 1 98.5 45 LEU B CA 1
ATOM 1815 C C . LEU B 1 45 ? 6.23 17.141 4.953 1 98.5 45 LEU B C 1
ATOM 1817 O O . LEU B 1 45 ? 5.418 17.922 5.453 1 98.5 45 LEU B O 1
ATOM 1821 N N . MET B 1 46 ? 6.742 16.062 5.551 1 98.31 46 MET B N 1
ATOM 1822 C CA . MET B 1 46 ? 6.316 15.75 6.91 1 98.31 46 MET B CA 1
ATOM 1823 C C . MET B 1 46 ? 6.668 16.891 7.867 1 98.31 46 MET B C 1
ATOM 1825 O O . MET B 1 46 ? 5.82 17.344 8.633 1 98.31 46 MET B O 1
ATOM 1829 N N . GLY B 1 47 ? 7.879 17.344 7.766 1 97.94 47 GLY B N 1
ATOM 1830 C CA . GLY B 1 47 ? 8.273 18.484 8.586 1 97.94 47 GLY B CA 1
ATOM 1831 C C . GLY B 1 47 ? 7.457 19.719 8.297 1 97.94 47 GLY B C 1
ATOM 1832 O O . GLY B 1 47 ? 7.047 20.438 9.219 1 97.94 47 GLY B O 1
ATOM 1833 N N . ALA B 1 48 ? 7.168 20 7.066 1 98.44 48 ALA B N 1
ATOM 1834 C CA . ALA B 1 48 ? 6.48 21.219 6.633 1 98.44 48 ALA B CA 1
ATOM 1835 C C . ALA B 1 48 ? 5.047 21.25 7.156 1 98.44 48 ALA B C 1
ATOM 1837 O O . ALA B 1 48 ? 4.59 22.281 7.656 1 98.44 48 ALA B O 1
ATOM 1838 N N . VAL B 1 49 ? 4.332 20.141 7.051 1 98.81 49 VAL B N 1
ATOM 1839 C CA . VAL B 1 49 ? 2.938 20.125 7.484 1 98.81 49 VAL B CA 1
ATOM 1840 C C . VAL B 1 49 ? 2.869 20.266 9 1 98.81 49 VAL B C 1
ATOM 1842 O O . VAL B 1 49 ? 1.983 20.953 9.531 1 98.81 49 VAL B O 1
ATOM 1845 N N . ALA B 1 50 ? 3.83 19.594 9.719 1 98.75 50 ALA B N 1
ATOM 1846 C CA . ALA B 1 50 ? 3.891 19.734 11.172 1 98.75 50 ALA B CA 1
ATOM 1847 C C . ALA B 1 50 ? 4.164 21.172 11.586 1 98.75 50 ALA B C 1
ATOM 1849 O O . ALA B 1 50 ? 3.479 21.719 12.445 1 98.75 50 ALA B O 1
ATOM 1850 N N . GLU B 1 51 ? 5.109 21.766 10.945 1 98.5 51 GLU B N 1
ATOM 1851 C CA . GLU B 1 51 ? 5.469 23.156 11.234 1 98.5 51 GLU B CA 1
ATOM 1852 C C . GLU B 1 51 ? 4.297 24.094 10.969 1 98.5 51 GLU B C 1
ATOM 1854 O O . GLU B 1 51 ? 4.039 25 11.758 1 98.5 51 GLU B O 1
ATOM 1859 N N . GLY B 1 52 ? 3.672 23.875 9.844 1 98.81 52 GLY B N 1
ATOM 1860 C CA . GLY B 1 52 ? 2.502 24.688 9.531 1 98.81 52 GLY B CA 1
ATOM 1861 C C . GLY B 1 52 ? 1.423 24.609 10.594 1 98.81 52 GLY B C 1
ATOM 1862 O O . GLY B 1 52 ? 0.871 25.625 11.008 1 98.81 52 GLY B O 1
ATOM 1863 N N . THR B 1 53 ? 1.159 23.406 11.031 1 98.88 53 THR B N 1
ATOM 1864 C CA . THR B 1 53 ? 0.133 23.203 12.047 1 98.88 53 THR B CA 1
ATOM 1865 C C . THR B 1 53 ? 0.514 23.891 13.352 1 98.88 53 THR B C 1
ATOM 1867 O O . THR B 1 53 ? -0.297 24.625 13.93 1 98.88 53 THR B O 1
ATOM 1870 N N . LEU B 1 54 ? 1.72 23.75 13.805 1 98.56 54 LEU B N 1
ATOM 1871 C CA . LEU B 1 54 ? 2.221 24.328 15.047 1 98.56 54 LEU B CA 1
ATOM 1872 C C . LEU B 1 54 ? 2.215 25.859 14.969 1 98.56 54 LEU B C 1
ATOM 1874 O O . LEU B 1 54 ? 1.946 26.531 15.969 1 98.56 54 LEU B O 1
ATOM 1878 N N . SER B 1 55 ? 2.494 26.406 13.82 1 98.38 55 SER B N 1
ATOM 1879 C CA . SER B 1 55 ? 2.604 27.859 13.641 1 98.38 55 SER B CA 1
ATOM 1880 C C . SER B 1 55 ? 1.274 28.547 13.922 1 98.38 55 SER B C 1
ATOM 1882 O O . SER B 1 55 ? 1.239 29.75 14.18 1 98.38 55 SER B O 1
ATOM 1884 N N . LYS B 1 56 ? 0.174 27.812 13.891 1 98.44 56 LYS B N 1
ATOM 1885 C CA . LYS B 1 56 ? -1.147 28.375 14.141 1 98.44 56 LYS B CA 1
ATOM 1886 C C . LYS B 1 56 ? -1.699 27.906 15.484 1 98.44 56 LYS B C 1
ATOM 1888 O O . LYS B 1 56 ? -2.898 28.016 15.742 1 98.44 56 LYS B O 1
ATOM 1893 N N . GLY B 1 57 ? -0.791 27.281 16.25 1 97.25 57 GLY B N 1
ATOM 1894 C CA . GLY B 1 57 ? -1.159 26.875 17.594 1 97.25 57 GLY B CA 1
ATOM 1895 C C . GLY B 1 57 ? -1.893 25.547 17.625 1 97.25 57 GLY B C 1
ATOM 1896 O O . GLY B 1 57 ? -2.467 25.172 18.656 1 97.25 57 GLY B O 1
ATOM 1897 N N . GLY B 1 58 ? -1.869 24.828 16.5 1 98.06 58 GLY B N 1
ATOM 1898 C CA . GLY B 1 58 ? -2.5 23.516 16.453 1 98.06 58 GL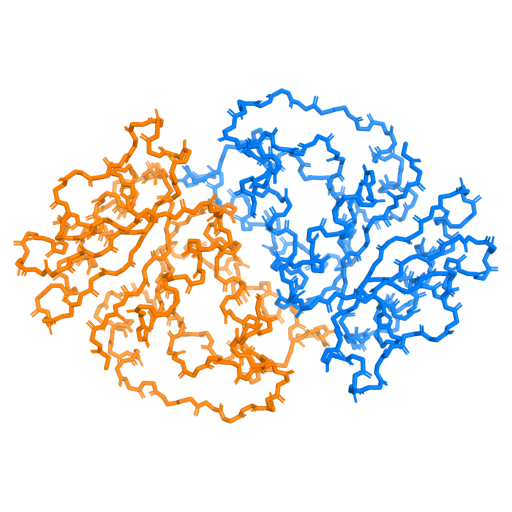Y B CA 1
ATOM 1899 C C . GLY B 1 58 ? -1.689 22.438 17.156 1 98.06 58 GLY B C 1
ATOM 1900 O O . GLY B 1 58 ? -0.478 22.578 17.328 1 98.06 58 GLY B O 1
ATOM 1901 N N . GLN B 1 59 ? -2.381 21.359 17.531 1 98.56 59 GLN B N 1
ATOM 1902 C CA . GLN B 1 59 ? -1.723 20.203 18.125 1 98.56 59 GLN B CA 1
ATOM 1903 C C . GLN B 1 59 ? -1.206 19.234 17.047 1 98.56 59 GLN B C 1
ATOM 1905 O O . GLN B 1 59 ? -1.872 19.016 16.031 1 98.56 59 GLN B O 1
ATOM 1910 N N . VAL B 1 60 ? -0.014 18.703 17.312 1 98.81 60 VAL B N 1
ATOM 1911 C CA . VAL B 1 60 ? 0.6 17.766 16.391 1 98.81 60 VAL B CA 1
ATOM 1912 C C . VAL B 1 60 ? 1.014 16.5 17.125 1 98.81 60 VAL B C 1
ATOM 1914 O O . VAL B 1 60 ? 1.791 16.562 18.078 1 98.81 60 VAL B O 1
ATOM 1917 N N . ILE B 1 61 ? 0.476 15.359 16.656 1 98.81 61 ILE B N 1
ATOM 1918 C CA . ILE B 1 61 ? 0.847 14.047 17.172 1 98.81 61 ILE B CA 1
ATOM 1919 C C . ILE B 1 61 ? 1.648 13.289 16.125 1 98.81 61 ILE B C 1
ATOM 1921 O O . ILE B 1 61 ? 1.142 13 15.031 1 98.81 61 ILE B O 1
ATOM 1925 N N . GLY B 1 62 ? 2.875 13.023 16.469 1 98.56 62 GLY B N 1
ATOM 1926 C CA . GLY B 1 62 ? 3.709 12.172 15.641 1 98.56 62 GLY B CA 1
ATOM 1927 C C . GLY B 1 62 ? 3.754 10.734 16.125 1 98.56 62 GLY B C 1
ATOM 1928 O O . GLY B 1 62 ? 3.748 10.477 17.328 1 98.56 62 GLY B O 1
ATOM 1929 N N . VAL B 1 63 ? 3.76 9.812 15.211 1 98.31 63 VAL B N 1
ATOM 1930 C CA . VAL B 1 63 ? 3.961 8.398 15.516 1 98.31 63 VAL B CA 1
ATOM 1931 C C . VAL B 1 63 ? 5.207 7.883 14.797 1 98.31 63 VAL B C 1
ATOM 1933 O O . VAL B 1 63 ? 5.262 7.891 13.562 1 98.31 63 VAL B O 1
ATOM 1936 N N . LEU B 1 64 ? 6.137 7.457 15.555 1 96.75 64 LEU B N 1
ATOM 1937 C CA . LEU B 1 64 ? 7.438 7.129 14.984 1 96.75 64 LEU B CA 1
ATOM 1938 C C . LEU B 1 64 ? 7.984 5.832 15.57 1 96.75 64 LEU B C 1
ATOM 1940 O O . LEU B 1 64 ? 8.016 5.668 16.797 1 96.75 64 LEU B O 1
ATOM 1944 N N . PRO B 1 65 ? 8.383 4.941 14.633 1 94.44 65 PRO B N 1
ATOM 1945 C CA . PRO B 1 65 ? 9.047 3.758 15.18 1 94.44 65 PRO B CA 1
ATOM 1946 C C . PRO B 1 65 ? 10.344 4.094 15.914 1 94.44 65 PRO B C 1
ATOM 1948 O O . PRO B 1 65 ? 11.102 4.965 15.469 1 94.44 65 PRO B O 1
ATOM 1951 N N . ASN B 1 66 ? 10.641 3.318 16.906 1 91.94 66 ASN B N 1
ATOM 1952 C CA . ASN B 1 66 ? 11.836 3.512 17.734 1 91.94 66 ASN B CA 1
ATOM 1953 C C . ASN B 1 66 ? 13.109 3.459 16.891 1 91.94 66 ASN B C 1
ATOM 1955 O O . ASN B 1 66 ? 14.031 4.25 17.109 1 91.94 66 ASN B O 1
ATOM 1959 N N . PHE B 1 67 ? 13.148 2.564 15.961 1 86.06 67 PHE B N 1
ATOM 1960 C CA . PHE B 1 67 ? 14.375 2.361 15.188 1 86.06 67 PHE B CA 1
ATOM 1961 C C . PHE B 1 67 ? 14.625 3.537 14.258 1 86.06 67 PHE B C 1
ATOM 1963 O O . PHE B 1 67 ? 15.766 3.781 13.852 1 86.06 67 PHE B O 1
ATOM 1970 N N . LEU B 1 68 ? 13.617 4.25 13.906 1 85.38 68 LEU B N 1
ATOM 1971 C CA . LEU B 1 68 ? 13.789 5.438 13.078 1 85.38 68 LEU B CA 1
ATOM 1972 C C . LEU B 1 68 ? 14.211 6.637 13.922 1 85.38 68 LEU B C 1
ATOM 1974 O O . LEU B 1 68 ? 14.805 7.586 13.414 1 85.38 68 LEU B O 1
ATOM 1978 N N . GLN B 1 69 ? 13.758 6.676 15.125 1 84.19 69 GLN B N 1
ATOM 1979 C CA . GLN B 1 69 ? 14.211 7.727 16.031 1 84.19 69 GLN B CA 1
ATOM 1980 C C . GLN B 1 69 ? 15.734 7.77 16.094 1 84.19 69 GLN B C 1
ATOM 1982 O O . GLN B 1 69 ? 16.328 8.844 16.156 1 84.19 69 GLN B O 1
ATOM 1987 N N . LYS B 1 70 ? 16.281 6.605 16.016 1 80.25 70 LYS B N 1
ATOM 1988 C CA . LYS B 1 70 ? 17.734 6.473 16.141 1 80.25 70 LYS B CA 1
ATOM 1989 C C . LYS B 1 70 ? 18.438 7.078 14.922 1 80.25 70 LYS B C 1
ATOM 1991 O O . LYS B 1 70 ? 19.625 7.387 14.984 1 80.25 70 LYS B O 1
ATOM 1996 N N . LYS B 1 71 ? 17.672 7.293 13.914 1 82.25 71 LYS B N 1
ATOM 1997 C CA . LYS B 1 71 ? 18.25 7.867 12.695 1 82.25 71 LYS B CA 1
ATOM 1998 C C . LYS B 1 71 ? 18.188 9.391 12.734 1 82.25 71 LYS B C 1
ATOM 2000 O O . LYS B 1 71 ? 18.531 10.055 11.75 1 82.25 71 LYS B O 1
ATOM 2005 N N . GLU B 1 72 ? 17.734 9.914 13.891 1 76.88 72 GLU B N 1
ATOM 2006 C CA . GLU B 1 72 ? 17.719 11.344 14.203 1 76.88 72 GLU B CA 1
ATOM 2007 C C . GLU B 1 72 ? 16.844 12.117 13.227 1 76.88 72 GLU B C 1
ATOM 2009 O O . GLU B 1 72 ? 17.203 13.211 12.789 1 76.88 72 GLU B O 1
ATOM 2014 N N . ILE B 1 73 ? 15.773 11.539 12.906 1 82.88 73 ILE B N 1
ATOM 2015 C CA . ILE B 1 73 ? 14.859 12.219 11.984 1 82.88 73 ILE B CA 1
ATOM 2016 C C . ILE B 1 73 ? 13.609 12.664 12.734 1 82.88 73 ILE B C 1
ATOM 2018 O O . ILE B 1 73 ? 12.742 13.328 12.156 1 82.88 73 ILE B O 1
ATOM 2022 N N . ALA B 1 74 ? 13.562 12.391 14.008 1 87.56 74 ALA B N 1
ATOM 2023 C CA . ALA B 1 74 ? 12.383 12.727 14.797 1 87.56 74 ALA B CA 1
ATOM 2024 C C . ALA B 1 74 ? 12.203 14.234 14.914 1 87.56 74 ALA B C 1
ATOM 2026 O O . ALA B 1 74 ? 13.18 14.969 15.094 1 87.56 74 ALA B O 1
ATOM 2027 N N . HIS B 1 75 ? 10.961 14.586 14.82 1 91.19 75 HIS B N 1
ATOM 2028 C CA . HIS B 1 75 ? 10.641 15.977 15.109 1 91.19 75 HIS B CA 1
ATOM 2029 C C . HIS B 1 75 ? 10.555 16.219 16.609 1 91.19 75 HIS B C 1
ATOM 2031 O O . HIS B 1 75 ? 9.656 15.703 17.281 1 91.19 75 HIS B O 1
ATOM 2037 N N . THR B 1 76 ? 11.289 17.109 17.172 1 90.31 76 THR B N 1
ATOM 2038 C CA . THR B 1 76 ? 11.461 17.219 18.609 1 90.31 76 THR B CA 1
ATOM 2039 C C . THR B 1 76 ? 10.539 18.297 19.188 1 90.31 76 THR B C 1
ATOM 2041 O O . THR B 1 76 ? 10.469 18.469 20.406 1 90.31 76 THR B O 1
ATOM 2044 N N . SER B 1 77 ? 9.789 18.984 18.406 1 92.81 77 SER B N 1
ATOM 2045 C CA . SER B 1 77 ? 8.992 20.109 18.891 1 92.81 77 SER B CA 1
ATOM 2046 C C . SER B 1 77 ? 7.5 19.812 18.766 1 92.81 77 SER B C 1
ATOM 2048 O O . SER B 1 77 ? 6.684 20.75 18.766 1 92.81 77 SER B O 1
ATOM 2050 N N . LEU B 1 78 ? 7.191 18.562 18.641 1 96.31 78 LEU B N 1
ATOM 2051 C CA . LEU B 1 78 ? 5.785 18.188 18.484 1 96.31 78 LEU B CA 1
ATOM 2052 C C . LEU B 1 78 ? 5.051 18.297 19.812 1 96.31 78 LEU B C 1
ATOM 2054 O O . LEU B 1 78 ? 5.672 18.297 20.875 1 96.31 78 LEU B O 1
ATOM 2058 N N . THR B 1 79 ? 3.719 18.484 19.703 1 97.44 79 THR B N 1
ATOM 2059 C CA . THR B 1 79 ? 2.904 18.422 20.922 1 97.44 79 THR B CA 1
ATOM 2060 C C . THR B 1 79 ? 3.059 17.078 21.609 1 97.44 79 THR B C 1
ATOM 2062 O O . THR B 1 79 ? 3.16 17.016 22.844 1 97.44 79 THR B O 1
ATOM 2065 N N . GLU B 1 80 ? 3.029 15.961 20.812 1 97.88 80 GLU B N 1
ATOM 2066 C CA . GLU B 1 80 ? 3.223 14.602 21.297 1 97.88 80 GLU B CA 1
ATOM 2067 C C . GLU B 1 80 ? 3.922 13.734 20.25 1 97.88 80 GLU B C 1
ATOM 2069 O O . GLU B 1 80 ? 3.596 13.805 19.062 1 97.88 80 GLU B O 1
ATOM 2074 N N . LEU B 1 81 ? 4.883 13.031 20.734 1 97.5 81 LEU B N 1
ATOM 2075 C CA . LEU B 1 81 ? 5.531 12.023 19.906 1 97.5 81 LEU B CA 1
ATOM 2076 C C . LEU B 1 81 ? 5.359 10.625 20.516 1 97.5 81 LEU B C 1
ATOM 2078 O O . LEU B 1 81 ? 5.875 10.344 21.594 1 97.5 81 LEU B O 1
ATOM 2082 N N . LEU B 1 82 ? 4.664 9.828 19.844 1 97.88 82 LEU B N 1
ATOM 2083 C CA . LEU B 1 82 ? 4.438 8.453 20.281 1 97.88 82 LEU B CA 1
ATOM 2084 C C . LEU B 1 82 ? 5.406 7.5 19.594 1 97.88 82 LEU B C 1
ATOM 2086 O O . LEU B 1 82 ? 5.496 7.48 18.359 1 97.88 82 LEU B O 1
ATOM 2090 N N . LEU B 1 83 ? 6.086 6.77 20.391 1 96.38 83 LEU B N 1
ATOM 2091 C CA . LEU B 1 83 ? 7.023 5.781 19.859 1 96.38 83 LEU B CA 1
ATOM 2092 C C . LEU B 1 83 ? 6.383 4.398 19.812 1 96.38 83 LEU B C 1
ATOM 2094 O O . LEU B 1 83 ? 5.656 4.008 20.734 1 96.38 83 LEU B O 1
ATOM 2098 N N . VAL B 1 84 ? 6.625 3.74 18.672 1 96.25 84 VAL B N 1
ATOM 2099 C CA . VAL B 1 84 ? 6.109 2.387 18.484 1 96.25 84 VAL B CA 1
ATOM 2100 C C . VAL B 1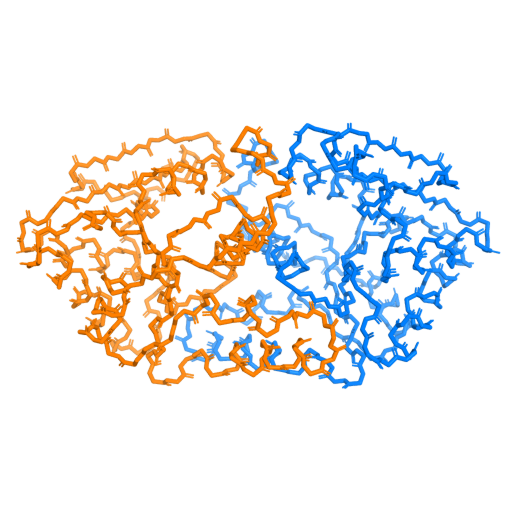 84 ? 7.242 1.449 18.078 1 96.25 84 VAL B C 1
ATOM 2102 O O . VAL B 1 84 ? 8.383 1.885 17.891 1 96.25 84 VAL B O 1
ATOM 2105 N N . GLU B 1 85 ? 6.883 0.161 17.906 1 93.69 85 GLU B N 1
ATOM 2106 C CA . GLU B 1 85 ? 7.957 -0.812 17.719 1 93.69 85 GLU B CA 1
ATOM 2107 C C . GLU B 1 85 ? 8.086 -1.23 16.266 1 93.69 85 GLU B C 1
ATOM 2109 O O . GLU B 1 85 ? 9.094 -1.812 15.859 1 93.69 85 GLU B O 1
ATOM 2114 N N . SER B 1 86 ? 7.016 -0.958 15.43 1 93.12 86 SER B N 1
ATOM 2115 C CA . SER B 1 86 ? 7.047 -1.44 14.055 1 93.12 86 SER B CA 1
ATOM 2116 C C . SER B 1 86 ? 6.344 -0.47 13.109 1 93.12 86 SER B C 1
ATOM 2118 O O . SER B 1 86 ? 5.617 0.419 13.555 1 93.12 86 SER B O 1
ATOM 2120 N N . MET B 1 87 ? 6.602 -0.657 11.812 1 92.69 87 MET B N 1
ATOM 2121 C CA . MET B 1 87 ? 5.926 0.135 10.789 1 92.69 87 MET B CA 1
ATOM 2122 C C . MET B 1 87 ? 4.422 -0.119 10.805 1 92.69 87 MET B C 1
ATOM 2124 O O . MET B 1 87 ? 3.631 0.797 10.578 1 92.69 87 MET B O 1
ATOM 2128 N N . HIS B 1 88 ? 4.078 -1.393 11.078 1 92.69 88 HIS B N 1
ATOM 2129 C CA . HIS B 1 88 ? 2.67 -1.759 11.164 1 92.69 88 HIS B CA 1
ATOM 2130 C C . HIS B 1 88 ? 1.982 -1.041 12.32 1 92.69 88 HIS B C 1
ATOM 2132 O O . HIS B 1 88 ? 0.921 -0.439 12.141 1 92.69 88 HIS B O 1
ATOM 2138 N N . GLU B 1 89 ? 2.596 -1.055 13.484 1 94.19 89 GLU B N 1
ATOM 2139 C CA . GLU B 1 89 ? 2.043 -0.369 14.648 1 94.19 89 GLU B CA 1
ATOM 2140 C C . GLU B 1 89 ? 1.924 1.132 14.406 1 94.19 89 GLU B C 1
ATOM 2142 O O . GLU B 1 89 ? 0.975 1.77 14.867 1 94.19 89 GLU B O 1
ATOM 2147 N N . ARG B 1 90 ? 2.891 1.661 13.688 1 96.38 90 ARG B N 1
ATOM 2148 C CA . ARG B 1 90 ? 2.861 3.076 13.328 1 96.38 90 ARG B CA 1
ATOM 2149 C C . ARG B 1 90 ? 1.6 3.416 12.539 1 96.38 90 ARG B C 1
ATOM 2151 O O . ARG B 1 90 ? 0.871 4.344 12.898 1 96.38 90 ARG B O 1
ATOM 2158 N N . LYS B 1 91 ? 1.323 2.639 11.523 1 96.19 91 LYS B N 1
ATOM 2159 C CA . LYS B 1 91 ? 0.168 2.9 10.672 1 96.19 91 LYS B CA 1
ATOM 2160 C C . LYS B 1 91 ? -1.138 2.691 11.438 1 96.19 91 LYS B C 1
ATOM 2162 O O . LYS B 1 91 ? -2.07 3.488 11.305 1 96.19 91 LYS B O 1
ATOM 2167 N N . SER B 1 92 ? -1.175 1.643 12.188 1 94.62 92 SER B N 1
ATOM 2168 C CA . SER B 1 92 ? -2.367 1.355 12.984 1 94.62 92 SER B CA 1
ATOM 2169 C C . SER B 1 92 ? -2.65 2.475 13.977 1 94.62 92 SER B C 1
ATOM 2171 O O . SER B 1 92 ? -3.795 2.91 14.117 1 94.62 92 SER B O 1
ATOM 2173 N N . LYS B 1 93 ? -1.634 2.943 14.641 1 97.12 93 LYS B N 1
ATOM 2174 C CA . LYS B 1 93 ? -1.785 3.996 15.641 1 97.12 93 LYS B CA 1
ATOM 2175 C C . LYS B 1 93 ? -2.207 5.312 15 1 97.12 93 LYS B C 1
ATOM 2177 O O . LYS B 1 93 ? -3.074 6.016 15.516 1 97.12 93 LYS B O 1
ATOM 2182 N N . MET B 1 94 ? -1.612 5.641 13.875 1 98.19 94 MET B N 1
ATOM 2183 C CA . MET B 1 94 ? -2.002 6.852 13.156 1 98.19 94 MET B CA 1
ATOM 2184 C C . MET B 1 94 ? -3.475 6.797 12.758 1 98.19 94 MET B C 1
ATOM 2186 O O . MET B 1 94 ? -4.191 7.797 12.883 1 98.19 94 MET B O 1
ATOM 2190 N N . ASN B 1 95 ? -3.863 5.641 12.32 1 96.44 95 ASN B N 1
ATOM 2191 C CA . ASN B 1 95 ? -5.262 5.461 11.945 1 96.44 95 ASN B CA 1
ATOM 2192 C C . ASN B 1 95 ? -6.188 5.598 13.148 1 96.44 95 ASN B C 1
ATOM 2194 O O . ASN B 1 95 ? -7.242 6.23 13.062 1 96.44 95 ASN B O 1
ATOM 2198 N N . GLU B 1 96 ? -5.812 5.012 14.258 1 95.88 96 GLU B N 1
ATOM 2199 C CA . GLU B 1 96 ? -6.602 5.055 15.484 1 95.88 96 GLU B CA 1
ATOM 2200 C C . GLU B 1 96 ? -6.781 6.488 15.977 1 95.88 96 GLU B C 1
ATOM 2202 O O . GLU B 1 96 ? -7.84 6.848 16.484 1 95.88 96 GLU B O 1
ATOM 2207 N N . LEU B 1 97 ? -5.832 7.305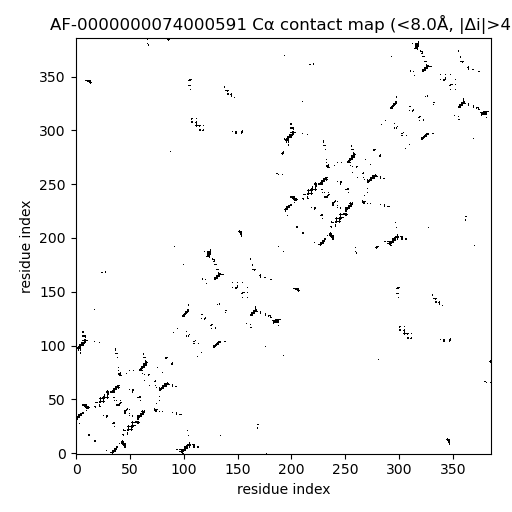 15.742 1 97.94 97 LEU B N 1
ATOM 2208 C CA . LEU B 1 97 ? -5.781 8.633 16.344 1 97.94 97 LEU B CA 1
ATOM 2209 C C . LEU B 1 97 ? -6.465 9.656 15.438 1 97.94 97 LEU B C 1
ATOM 2211 O O . LEU B 1 97 ? -6.609 10.82 15.82 1 97.94 97 LEU B O 1
ATOM 2215 N N . SER B 1 98 ? -6.957 9.281 14.273 1 98.31 98 SER B N 1
ATOM 2216 C CA . SER B 1 98 ? -7.402 10.297 13.328 1 98.31 98 SER B CA 1
ATOM 2217 C C . SER B 1 98 ? -8.844 10.062 12.898 1 98.31 98 SER B C 1
ATOM 2219 O O . SER B 1 98 ? -9.344 8.938 12.969 1 98.31 98 SER B O 1
ATOM 2221 N N . ASP B 1 99 ? -9.469 11.102 12.453 1 97.94 99 ASP B N 1
ATOM 2222 C CA . ASP B 1 99 ? -10.859 11.078 12 1 97.94 99 ASP B CA 1
ATOM 2223 C C . ASP B 1 99 ? -10.938 11.148 10.477 1 97.94 99 ASP B C 1
ATOM 2225 O O . ASP B 1 99 ? -12.016 10.992 9.898 1 97.94 99 ASP B O 1
ATOM 2229 N N . GLY B 1 100 ? -9.883 11.406 9.789 1 98.31 100 GLY B N 1
ATOM 2230 C CA . GLY B 1 100 ? -9.758 11.508 8.344 1 98.31 100 GLY B CA 1
ATOM 2231 C C . GLY B 1 100 ? -8.312 11.484 7.875 1 98.31 100 GLY B C 1
ATOM 2232 O O . GLY B 1 100 ? -7.391 11.656 8.672 1 98.31 100 GLY B O 1
ATOM 2233 N N . VAL B 1 101 ? -8.156 11.234 6.609 1 98.81 101 VAL B N 1
ATOM 2234 C CA . VAL B 1 101 ? -6.82 11.078 6.051 1 98.81 101 VAL B CA 1
ATOM 2235 C C . VAL B 1 101 ? -6.672 11.945 4.805 1 98.81 101 VAL B C 1
ATOM 2237 O O . VAL B 1 101 ? -7.582 12.008 3.977 1 98.81 101 VAL B O 1
ATOM 2240 N N . ILE B 1 102 ? -5.535 12.625 4.719 1 98.88 102 ILE B N 1
ATOM 2241 C CA . ILE B 1 102 ? -5.148 13.312 3.488 1 98.88 102 ILE B CA 1
ATOM 2242 C C . ILE B 1 102 ? -3.795 12.789 3.012 1 98.88 102 ILE B C 1
ATOM 2244 O O . ILE B 1 102 ? -2.855 12.672 3.801 1 98.88 102 ILE B O 1
ATOM 2248 N N . ALA B 1 103 ? -3.729 12.484 1.76 1 98.88 103 ALA B N 1
ATOM 2249 C CA . ALA B 1 103 ? -2.434 12.172 1.164 1 98.88 103 ALA B CA 1
ATOM 2250 C C . ALA B 1 103 ? -1.915 13.336 0.325 1 98.88 103 ALA B C 1
ATOM 2252 O O . ALA B 1 103 ? -2.598 13.797 -0.591 1 98.88 103 ALA B O 1
ATOM 2253 N N . LEU B 1 104 ? -0.758 13.82 0.678 1 98.75 104 LEU B N 1
ATOM 2254 C CA . LEU B 1 104 ? 0.041 14.719 -0.146 1 98.75 104 LEU B CA 1
ATOM 2255 C C . LEU B 1 104 ? 1.009 13.938 -1.026 1 98.75 104 LEU B C 1
ATOM 2257 O O . LEU B 1 104 ? 1.168 12.727 -0.855 1 98.75 104 LEU B O 1
ATOM 2261 N N . PRO B 1 105 ? 1.618 14.609 -2.023 1 98.56 105 PRO B N 1
ATOM 2262 C CA . PRO B 1 105 ? 2.586 13.906 -2.869 1 98.56 105 PRO B CA 1
ATOM 2263 C C . PRO B 1 105 ? 3.635 13.148 -2.059 1 98.56 105 PRO B C 1
ATOM 2265 O O . PRO B 1 105 ? 4.051 13.609 -0.993 1 98.56 105 PRO B O 1
ATOM 2268 N N . GLY B 1 106 ? 4.023 12.008 -2.549 1 98.5 106 GLY B N 1
ATOM 2269 C CA . GLY B 1 106 ? 4.996 11.133 -1.907 1 98.5 106 GLY B CA 1
ATOM 2270 C C . GLY B 1 106 ? 5.434 9.977 -2.789 1 98.5 106 GLY B C 1
ATOM 2271 O O . GLY B 1 106 ? 5.281 10.031 -4.012 1 98.5 106 GLY B O 1
ATOM 2272 N N . GLY B 1 107 ? 6.129 9.055 -2.15 1 98.44 107 GLY B N 1
ATOM 2273 C CA . GLY B 1 107 ? 6.66 7.906 -2.863 1 98.44 107 GLY B CA 1
ATOM 2274 C C . GLY B 1 107 ? 5.98 6.605 -2.49 1 98.44 107 GLY B C 1
ATOM 2275 O O . GLY B 1 107 ? 4.762 6.562 -2.314 1 98.44 107 GLY B O 1
ATOM 2276 N N . PHE B 1 108 ? 6.781 5.52 -2.381 1 98.44 108 PHE B N 1
ATOM 2277 C CA . PHE B 1 108 ? 6.273 4.184 -2.088 1 98.44 108 PHE B CA 1
ATOM 2278 C C . PHE B 1 108 ? 5.562 4.16 -0.741 1 98.44 108 PHE B C 1
ATOM 2280 O O . PHE B 1 108 ? 4.461 3.615 -0.625 1 98.44 108 PHE B O 1
ATOM 2287 N N . GLY B 1 109 ? 6.156 4.77 0.226 1 97.88 109 GLY B N 1
ATOM 2288 C CA . GLY B 1 109 ? 5.586 4.758 1.564 1 97.88 109 GLY B CA 1
ATOM 2289 C C . GLY B 1 109 ? 4.223 5.422 1.64 1 97.88 109 GLY B C 1
ATOM 2290 O O . GLY B 1 109 ? 3.311 4.906 2.287 1 97.88 109 GLY B O 1
ATOM 2291 N N . THR B 1 110 ? 4.09 6.504 0.972 1 98.69 110 THR B N 1
ATOM 2292 C CA . THR B 1 110 ? 2.818 7.223 0.955 1 98.69 110 THR B CA 1
ATOM 2293 C C . THR B 1 110 ? 1.734 6.383 0.282 1 98.69 110 THR B C 1
ATOM 2295 O O . THR B 1 110 ? 0.611 6.297 0.781 1 98.69 110 THR B O 1
ATOM 2298 N N . MET B 1 111 ? 2.074 5.727 -0.788 1 98.75 111 MET B N 1
ATOM 2299 C CA . MET B 1 111 ? 1.115 4.875 -1.486 1 98.75 111 MET B CA 1
ATOM 2300 C C . MET B 1 111 ? 0.728 3.676 -0.63 1 98.75 111 MET B C 1
ATOM 2302 O O . MET B 1 111 ? -0.441 3.285 -0.594 1 98.75 111 MET B O 1
ATOM 2306 N N . GLU B 1 112 ? 1.738 3.119 -0.004 1 98.25 112 GLU B N 1
ATOM 2307 C CA . GLU B 1 112 ? 1.464 2.002 0.895 1 98.25 112 GLU B CA 1
ATOM 2308 C C . GLU B 1 112 ? 0.457 2.395 1.972 1 98.25 112 GLU B C 1
ATOM 2310 O O . GLU B 1 112 ? -0.514 1.674 2.213 1 98.25 112 GLU B O 1
ATOM 2315 N N . GLU B 1 113 ? 0.653 3.541 2.604 1 98.38 113 GLU B N 1
ATOM 2316 C CA . GLU B 1 113 ? -0.243 4.035 3.645 1 98.38 113 GLU B CA 1
ATOM 2317 C C . GLU B 1 113 ? -1.639 4.305 3.09 1 98.38 113 GLU B C 1
ATOM 2319 O O . GLU B 1 113 ? -2.639 3.916 3.695 1 98.38 113 GLU B O 1
ATOM 2324 N N . LEU B 1 114 ? -1.682 4.883 1.925 1 98.75 114 LEU B N 1
ATOM 2325 C CA . LEU B 1 114 ? -2.955 5.242 1.311 1 98.75 114 LEU B CA 1
ATOM 2326 C C . LEU B 1 114 ? -3.766 3.996 0.972 1 98.75 114 LEU B C 1
ATOM 2328 O O . LEU B 1 114 ? -4.934 3.885 1.357 1 98.75 114 LEU B O 1
ATOM 2332 N N . PHE B 1 115 ? -3.156 3.062 0.311 1 98.69 115 PHE B N 1
ATOM 2333 C CA . PHE B 1 115 ? -3.898 1.886 -0.129 1 98.69 115 PHE B CA 1
ATOM 2334 C C . PHE B 1 115 ? -4.293 1.019 1.062 1 98.69 115 PHE B C 1
ATOM 2336 O O . PHE B 1 115 ? -5.32 0.339 1.028 1 98.69 115 PHE B O 1
ATOM 2343 N N . GLU B 1 116 ? -3.521 1.068 2.115 1 97.62 116 GLU B N 1
ATOM 2344 C CA . GLU B 1 116 ? -3.916 0.332 3.312 1 97.62 116 GLU B CA 1
ATOM 2345 C C . GLU B 1 116 ? -5.234 0.857 3.873 1 97.62 116 GLU B C 1
ATOM 2347 O O . GLU B 1 116 ? -6.16 0.083 4.125 1 97.62 116 GLU B O 1
ATOM 2352 N N . VAL B 1 117 ? -5.379 2.145 4.004 1 97.5 117 VAL B N 1
ATOM 2353 C CA . VAL B 1 117 ? -6.594 2.691 4.598 1 97.5 117 VAL B CA 1
ATOM 2354 C C . VAL B 1 117 ? -7.758 2.541 3.619 1 97.5 117 VAL B C 1
ATOM 2356 O O . VAL B 1 117 ? -8.906 2.342 4.031 1 97.5 117 VAL B O 1
ATOM 2359 N N . LEU B 1 118 ? -7.48 2.605 2.33 1 97.69 118 LEU B N 1
ATOM 2360 C CA . LEU B 1 118 ? -8.531 2.359 1.345 1 97.69 118 LEU B CA 1
ATOM 2361 C C . LEU B 1 118 ? -9.039 0.925 1.437 1 97.69 118 LEU B C 1
ATOM 2363 O O . LEU B 1 118 ? -10.242 0.684 1.361 1 97.69 118 LEU B O 1
ATOM 2367 N N . THR B 1 119 ? -8.062 -0.02 1.588 1 96.5 119 THR B N 1
ATOM 2368 C CA . THR B 1 119 ? -8.445 -1.421 1.739 1 96.5 119 THR B CA 1
ATOM 2369 C C . THR B 1 119 ? -9.305 -1.616 2.984 1 96.5 119 THR B C 1
ATOM 2371 O O . THR B 1 119 ? -10.328 -2.301 2.938 1 96.5 119 THR B O 1
ATOM 2374 N N . TRP B 1 120 ? -8.914 -1.004 4.062 1 93.81 120 TRP B N 1
ATOM 2375 C CA . TRP B 1 120 ? -9.68 -1.104 5.301 1 93.81 120 TRP B CA 1
ATOM 2376 C C . TRP B 1 120 ? -11.078 -0.522 5.125 1 93.81 120 TRP B C 1
ATOM 2378 O O . TRP B 1 120 ? -12.055 -1.08 5.629 1 93.81 120 TRP B O 1
ATOM 2388 N N . SER B 1 121 ? -11.172 0.581 4.445 1 94.75 121 SER B N 1
ATOM 2389 C CA . SER B 1 121 ? -12.469 1.182 4.164 1 94.75 121 SER B CA 1
ATOM 2390 C C . SER B 1 121 ? -13.328 0.266 3.299 1 94.75 121 SER B C 1
ATOM 2392 O O . SER B 1 121 ? -14.508 0.06 3.582 1 94.75 121 SER B O 1
ATOM 2394 N N . GLN B 1 122 ? -12.688 -0.292 2.291 1 94.31 122 GLN B N 1
ATOM 2395 C CA . GLN B 1 122 ? -13.375 -1.202 1.383 1 94.31 122 GLN B CA 1
ATOM 2396 C C . GLN B 1 122 ? -13.922 -2.418 2.127 1 94.31 122 GLN B C 1
ATOM 2398 O O . GLN B 1 122 ? -14.977 -2.943 1.781 1 94.31 122 GLN B O 1
ATOM 2403 N N . LEU B 1 123 ? -13.18 -2.799 3.158 1 91.06 123 LEU B N 1
ATOM 2404 C CA . LEU B 1 123 ? -13.547 -3.992 3.912 1 91.06 123 LEU B CA 1
ATOM 2405 C C . LEU B 1 123 ? -14.477 -3.645 5.066 1 91.06 123 LEU B C 1
ATOM 2407 O O . LEU B 1 123 ? -14.812 -4.508 5.883 1 91.06 123 LEU B O 1
ATOM 2411 N N . GLY B 1 124 ? -14.828 -2.365 5.184 1 90.19 124 GLY B N 1
ATOM 2412 C CA . GLY B 1 124 ? -15.844 -1.936 6.129 1 90.19 124 GLY B CA 1
ATOM 2413 C C . GLY B 1 124 ? -15.289 -1.604 7.5 1 90.19 124 GLY B C 1
ATOM 2414 O O . GLY B 1 124 ? -16.047 -1.458 8.469 1 90.19 124 GLY B O 1
ATOM 2415 N N . LEU B 1 125 ? -13.984 -1.468 7.566 1 88.12 125 LEU B N 1
ATOM 2416 C CA . LEU B 1 125 ? -13.359 -1.19 8.852 1 88.12 125 LEU B CA 1
ATOM 2417 C C . LEU B 1 125 ? -13.344 0.307 9.141 1 88.12 125 LEU B C 1
ATOM 2419 O O . LEU B 1 125 ? -13.406 0.724 10.297 1 88.12 125 LEU B O 1
ATOM 2423 N N . LEU B 1 126 ? -13.227 1.09 8.109 1 90.75 126 LEU B N 1
ATOM 2424 C CA . LEU B 1 126 ? -13.094 2.531 8.281 1 90.75 126 LEU B CA 1
ATOM 2425 C C . LEU B 1 126 ? -14.273 3.268 7.652 1 90.75 126 LEU B C 1
ATOM 2427 O O . LEU B 1 126 ? -14.703 2.924 6.551 1 90.75 126 LEU B O 1
ATOM 2431 N N . GLU B 1 127 ? -14.719 4.238 8.367 1 91.44 127 GLU B N 1
ATOM 2432 C CA . GLU B 1 127 ? -15.797 5.074 7.855 1 91.44 127 GLU B CA 1
ATOM 2433 C C . GLU B 1 127 ? -15.367 6.535 7.77 1 91.44 127 GLU B C 1
ATOM 2435 O O . GLU B 1 127 ? -16.203 7.422 7.559 1 91.44 127 GLU B O 1
ATOM 2440 N N . LYS B 1 128 ? -14.18 6.801 7.863 1 95.5 128 LYS B N 1
ATOM 2441 C CA . LYS B 1 128 ? -13.695 8.18 7.848 1 95.5 128 LYS B CA 1
ATOM 2442 C C . LYS B 1 128 ? -13.32 8.609 6.434 1 95.5 128 LYS B C 1
ATOM 2444 O O . LYS B 1 128 ? -13.031 7.77 5.578 1 95.5 128 LYS B O 1
ATOM 2449 N N . PRO B 1 129 ? -13.328 9.914 6.145 1 97.94 129 PRO B N 1
ATOM 2450 C CA . PRO B 1 129 ? -12.945 10.398 4.812 1 97.94 129 PRO B CA 1
ATOM 2451 C C . PRO B 1 129 ? -11.461 10.195 4.512 1 97.94 129 PRO B C 1
ATOM 2453 O O . PRO B 1 129 ? -10.617 10.359 5.395 1 97.94 129 PRO B O 1
ATOM 2456 N N . ILE B 1 130 ? -11.227 9.75 3.309 1 98.5 130 ILE B N 1
ATOM 2457 C CA . ILE B 1 130 ? -9.891 9.609 2.74 1 98.5 130 ILE B CA 1
ATOM 2458 C C . ILE B 1 130 ? -9.758 10.492 1.504 1 98.5 130 ILE B C 1
ATOM 2460 O O . ILE B 1 130 ? -10.562 10.398 0.573 1 98.5 130 ILE B O 1
ATOM 2464 N N . ALA B 1 131 ? -8.711 11.375 1.5 1 98.81 131 ALA B N 1
ATOM 2465 C CA . ALA B 1 131 ? -8.664 12.375 0.433 1 98.81 131 ALA B CA 1
ATOM 2466 C C . ALA B 1 131 ? -7.262 12.492 -0.153 1 98.81 131 ALA B C 1
ATOM 2468 O O . ALA B 1 131 ? -6.27 12.25 0.542 1 98.81 131 ALA B O 1
ATOM 2469 N N . LEU B 1 132 ? -7.23 12.812 -1.404 1 98.62 132 LEU B N 1
ATOM 2470 C CA . LEU B 1 132 ? -6.027 13.234 -2.107 1 98.62 132 LEU B CA 1
ATOM 2471 C C . LEU B 1 132 ? -6.031 14.742 -2.334 1 98.62 132 LEU B C 1
ATOM 2473 O O . LEU B 1 132 ? -7.012 15.297 -2.836 1 98.62 132 LEU B O 1
ATOM 2477 N N . LEU B 1 133 ? -4.969 15.297 -1.86 1 98.5 133 LEU B N 1
ATOM 2478 C CA . LEU B 1 133 ? -4.719 16.641 -2.385 1 98.5 133 LEU B CA 1
ATOM 2479 C C . LEU B 1 133 ? -3.877 16.578 -3.654 1 98.5 133 LEU B C 1
ATOM 2481 O O . LEU B 1 133 ? -2.66 16.391 -3.59 1 98.5 133 LEU B O 1
ATOM 2485 N N . ASN B 1 134 ? -4.516 16.719 -4.812 1 98 134 ASN B N 1
ATOM 2486 C CA . ASN B 1 134 ? -3.902 16.531 -6.125 1 98 134 ASN B CA 1
ATOM 2487 C C . ASN B 1 134 ? -3.246 17.828 -6.613 1 98 134 ASN B C 1
ATOM 2489 O O . ASN B 1 134 ? -3.705 18.438 -7.586 1 98 134 ASN B O 1
ATOM 2493 N N . LEU B 1 135 ? -2.129 18.047 -5.961 1 95.25 135 LEU B N 1
ATOM 2494 C CA . LEU B 1 135 ? -1.379 19.266 -6.266 1 95.25 135 LEU B CA 1
ATOM 2495 C C . LEU B 1 135 ? -0.777 19.203 -7.664 1 95.25 135 LEU B C 1
ATOM 2497 O O . LEU B 1 135 ? -0.02 18.266 -7.973 1 95.25 135 LEU B O 1
ATOM 2501 N N . ASN B 1 136 ? -1.095 20.125 -8.523 1 92.56 136 ASN B N 1
ATOM 2502 C CA . ASN B 1 136 ? -0.536 20.234 -9.867 1 92.56 136 ASN B CA 1
ATOM 2503 C C . ASN B 1 136 ? -0.689 18.938 -10.648 1 92.56 136 ASN B C 1
ATOM 2505 O O . ASN B 1 136 ? 0.206 18.547 -11.398 1 92.56 136 ASN B O 1
ATOM 2509 N N . GLY B 1 137 ? -1.659 18.297 -10.406 1 96.31 137 GLY B N 1
ATOM 2510 C CA . GLY B 1 137 ? -1.956 17.078 -11.148 1 96.31 137 GLY B CA 1
ATOM 2511 C C . GLY B 1 137 ? -1.062 15.922 -10.766 1 96.31 137 GLY B C 1
ATOM 2512 O O . GLY B 1 137 ? -0.952 14.945 -11.516 1 96.31 137 GLY B O 1
ATOM 2513 N N . PHE B 1 138 ? -0.386 15.977 -9.602 1 98 138 PHE B N 1
ATOM 2514 C CA . PHE B 1 138 ? 0.546 14.938 -9.18 1 98 138 PHE B CA 1
ATOM 2515 C C . PHE B 1 138 ? -0.122 13.57 -9.203 1 98 138 PHE B C 1
ATOM 2517 O O . PHE B 1 138 ? 0.5 12.578 -9.586 1 98 138 PHE B O 1
ATOM 2524 N N . TYR B 1 139 ? -1.414 13.461 -8.859 1 98.69 139 TYR B N 1
ATOM 2525 C CA . TYR B 1 139 ? -2.084 12.18 -8.656 1 98.69 139 TYR B CA 1
ATOM 2526 C C . TYR B 1 139 ? -2.945 11.82 -9.859 1 98.69 139 TYR B C 1
ATOM 2528 O O . TYR B 1 139 ? -3.744 10.883 -9.805 1 98.69 139 TYR B O 1
ATOM 2536 N N . GLU B 1 140 ? -2.773 12.555 -10.969 1 98.69 140 GLU B N 1
ATOM 2537 C CA . GLU B 1 140 ? -3.553 12.227 -12.156 1 98.69 140 GLU B CA 1
ATOM 2538 C C . GLU B 1 140 ? -3.301 10.781 -12.594 1 98.69 140 GLU B C 1
ATOM 2540 O O . GLU B 1 140 ? -4.242 10.047 -12.891 1 98.69 140 GLU B O 1
ATOM 2545 N N . PRO B 1 141 ? -2.029 10.336 -12.633 1 98.81 141 PRO B N 1
ATOM 2546 C CA . PRO B 1 141 ? -1.8 8.938 -13.023 1 98.81 141 PRO B CA 1
ATOM 2547 C C . PRO B 1 141 ? -2.436 7.945 -12.055 1 98.81 141 PRO B C 1
ATOM 2549 O O . PRO B 1 141 ? -2.891 6.879 -12.469 1 98.81 141 PRO B O 1
ATOM 2552 N N . LEU B 1 142 ? -2.48 8.258 -10.742 1 98.88 142 LEU B N 1
ATOM 2553 C CA . LEU B 1 142 ? -3.152 7.395 -9.773 1 98.88 142 LEU B CA 1
ATOM 2554 C C . LEU B 1 142 ? -4.645 7.293 -10.078 1 98.88 142 LEU B C 1
ATOM 2556 O O . LEU B 1 142 ? -5.219 6.207 -10.031 1 98.88 142 LEU B O 1
ATOM 2560 N N . LEU B 1 143 ? -5.234 8.43 -10.391 1 98.81 143 LEU B N 1
ATOM 2561 C CA . LEU B 1 143 ? -6.656 8.445 -10.711 1 98.81 143 LEU B CA 1
ATOM 2562 C C . LEU B 1 143 ? -6.941 7.629 -11.961 1 98.81 143 LEU B C 1
ATOM 2564 O O . LEU B 1 143 ? -7.953 6.926 -12.031 1 98.81 143 LEU B O 1
ATOM 2568 N N . LEU B 1 144 ? -6.02 7.684 -12.906 1 98.81 144 LEU B N 1
ATOM 2569 C CA . LEU B 1 144 ? -6.141 6.859 -14.102 1 98.81 144 LEU B CA 1
ATOM 2570 C C . LEU B 1 144 ? -6.051 5.379 -13.75 1 98.81 144 LEU B C 1
ATOM 2572 O O . LEU B 1 144 ? -6.746 4.551 -14.344 1 98.81 144 LEU B O 1
ATOM 2576 N N . LEU B 1 145 ? -5.207 5.043 -12.844 1 98.81 145 LEU B N 1
ATOM 2577 C CA . LEU B 1 145 ? -5.07 3.66 -12.406 1 98.81 145 LEU B CA 1
ATOM 2578 C C . LEU B 1 145 ? -6.363 3.158 -11.773 1 98.81 145 LEU B C 1
ATOM 2580 O O . LEU B 1 145 ? -6.809 2.045 -12.062 1 98.81 145 LEU B O 1
ATOM 2584 N N . LEU B 1 146 ? -6.969 3.998 -10.922 1 98.81 146 LEU B N 1
ATOM 2585 C CA . LEU B 1 146 ? -8.227 3.613 -10.281 1 98.81 146 LEU B CA 1
ATOM 2586 C C . LEU B 1 146 ? -9.328 3.428 -11.32 1 98.81 146 LEU B C 1
ATOM 2588 O O . LEU B 1 146 ? -10.125 2.492 -11.227 1 98.81 146 LEU B O 1
ATOM 2592 N N . ASP B 1 147 ? -9.328 4.32 -12.344 1 98.69 147 ASP B N 1
ATOM 2593 C CA . ASP B 1 147 ? -10.273 4.164 -13.445 1 98.69 147 ASP B CA 1
ATOM 2594 C C . ASP B 1 147 ? -10.055 2.84 -14.172 1 98.69 147 ASP B C 1
ATOM 2596 O O . ASP B 1 147 ? -11.023 2.156 -14.531 1 98.69 147 ASP B O 1
ATOM 2600 N N . GLN B 1 148 ? -8.797 2.516 -14.391 1 98.31 148 GLN B N 1
ATOM 2601 C CA . GLN B 1 148 ? -8.438 1.266 -15.055 1 98.31 148 GLN B CA 1
ATOM 2602 C C . GLN B 1 148 ? -8.914 0.059 -14.25 1 98.31 148 GLN B C 1
ATOM 2604 O O . GLN B 1 148 ? -9.391 -0.925 -14.82 1 98.31 148 GLN B O 1
ATOM 2609 N N . MET B 1 149 ? -8.789 0.085 -12.914 1 98.69 149 MET B N 1
ATOM 2610 C CA . MET B 1 149 ? -9.25 -0.995 -12.047 1 98.69 149 MET B CA 1
ATOM 2611 C C . MET B 1 149 ? -10.758 -1.19 -12.172 1 98.69 149 MET B C 1
ATOM 2613 O O . MET B 1 149 ? -11.234 -2.322 -12.266 1 98.69 149 MET B O 1
ATOM 2617 N N . VAL B 1 150 ? -11.477 -0.038 -12.203 1 98.5 150 VAL B N 1
ATOM 2618 C CA . VAL B 1 150 ? -12.93 -0.105 -12.305 1 98.5 150 VAL B CA 1
ATOM 2619 C C . VAL B 1 150 ? -13.328 -0.665 -13.672 1 98.5 150 VAL B C 1
ATOM 2621 O O . VAL B 1 150 ? -14.109 -1.613 -13.75 1 98.5 150 VAL B O 1
ATOM 2624 N N . LYS B 1 151 ? -12.727 -0.13 -14.719 1 97.94 151 LYS B N 1
ATOM 2625 C CA . LYS B 1 151 ? -13.055 -0.522 -16.078 1 97.94 151 LYS B CA 1
ATOM 2626 C C . LYS B 1 151 ? -12.766 -2.002 -16.312 1 97.94 151 LYS B C 1
ATOM 2628 O O . LYS B 1 151 ? -13.484 -2.676 -17.047 1 97.94 151 LYS B O 1
ATOM 2633 N N . SER B 1 152 ? -11.719 -2.516 -15.648 1 98.12 152 SER B N 1
ATOM 2634 C CA . SER B 1 152 ? -11.273 -3.885 -15.875 1 98.12 152 SER B CA 1
ATOM 2635 C C . SER B 1 152 ? -11.938 -4.855 -14.906 1 98.12 152 SER B C 1
ATOM 2637 O O . SER B 1 152 ? -11.695 -6.062 -14.961 1 98.12 152 SER B O 1
ATOM 2639 N N . GLY B 1 153 ? -12.758 -4.352 -13.93 1 98 153 GLY B N 1
ATOM 2640 C CA . GLY B 1 153 ? -13.555 -5.207 -13.055 1 98 153 GLY B CA 1
ATOM 2641 C C . GLY B 1 153 ? -12.828 -5.609 -11.789 1 98 153 GLY B C 1
ATOM 2642 O O . GLY B 1 153 ? -13.188 -6.602 -11.148 1 98 153 GLY B O 1
ATOM 2643 N N . PHE B 1 154 ? -11.766 -4.844 -11.391 1 98.38 154 PHE B N 1
ATOM 2644 C CA . PHE B 1 154 ? -11 -5.207 -10.211 1 98.38 154 PHE B CA 1
ATOM 2645 C C . PHE B 1 154 ? -11.312 -4.266 -9.047 1 98.38 154 PHE B C 1
ATOM 2647 O O . PHE B 1 154 ? -10.812 -4.457 -7.938 1 98.38 154 PHE B O 1
ATOM 2654 N N . LEU B 1 155 ? -12.117 -3.266 -9.273 1 98.06 155 LEU B N 1
ATOM 2655 C CA . LEU B 1 155 ? -12.57 -2.293 -8.281 1 98.06 155 LEU B CA 1
ATOM 2656 C C . LEU B 1 155 ? -13.992 -1.841 -8.57 1 98.06 155 LEU B C 1
ATOM 2658 O O . LEU B 1 155 ? -14.336 -1.546 -9.719 1 98.06 155 LEU B O 1
ATOM 2662 N N . LYS B 1 156 ? -14.812 -1.92 -7.547 1 96.56 156 LYS B N 1
ATOM 2663 C CA . LYS B 1 156 ? -16.156 -1.38 -7.719 1 96.56 156 LYS B CA 1
ATOM 2664 C C . LYS B 1 156 ? -16.141 0.145 -7.766 1 96.56 156 LYS B C 1
ATOM 2666 O O . LYS B 1 156 ? -15.359 0.783 -7.055 1 96.56 156 LYS B O 1
ATOM 2671 N N . GLN B 1 157 ? -17.047 0.702 -8.531 1 96.5 157 GLN B N 1
ATOM 2672 C CA . GLN B 1 157 ? -17.172 2.152 -8.633 1 96.5 157 GLN B CA 1
ATOM 2673 C C . GLN B 1 157 ? -17.406 2.779 -7.258 1 96.5 157 GLN B C 1
ATOM 2675 O O . GLN B 1 157 ? -16.828 3.824 -6.941 1 96.5 157 GLN B O 1
ATOM 2680 N N . GLU B 1 158 ? -18.188 2.135 -6.461 1 94.94 158 GLU B N 1
ATOM 2681 C CA . GLU B 1 158 ? -18.516 2.648 -5.129 1 94.94 158 GLU B CA 1
ATOM 2682 C C . GLU B 1 158 ? -17.266 2.75 -4.262 1 94.94 158 GLU B C 1
ATOM 2684 O O . GLU B 1 158 ? -17.141 3.66 -3.438 1 94.94 158 GLU B O 1
ATOM 2689 N N . ASN B 1 159 ? -16.344 1.789 -4.414 1 95.81 159 ASN B N 1
ATOM 2690 C CA . ASN B 1 159 ? -15.102 1.829 -3.652 1 95.81 159 ASN B CA 1
ATOM 2691 C C . ASN B 1 159 ? -14.188 2.951 -4.133 1 95.81 159 ASN B C 1
ATOM 2693 O O . ASN B 1 159 ? -13.555 3.633 -3.322 1 95.81 159 ASN B O 1
ATOM 2697 N N . LYS B 1 160 ? -14.109 3.152 -5.438 1 97.19 160 LYS B N 1
ATOM 2698 C CA . LYS B 1 160 ? -13.328 4.27 -5.961 1 97.19 160 LYS B CA 1
ATOM 2699 C C . LYS B 1 160 ? -13.828 5.598 -5.398 1 97.19 160 LYS B C 1
ATOM 2701 O O . LYS B 1 160 ? -13.031 6.48 -5.074 1 97.19 160 LYS B O 1
ATOM 2706 N N . GLU B 1 161 ? -15.117 5.703 -5.223 1 95.12 161 GLU B N 1
ATOM 2707 C CA . GLU B 1 161 ? -15.758 6.949 -4.809 1 95.12 161 GLU B CA 1
ATOM 2708 C C . GLU B 1 161 ? -15.5 7.238 -3.332 1 95.12 161 GLU B C 1
ATOM 2710 O O . GLU B 1 161 ? -15.781 8.336 -2.85 1 95.12 161 GLU B O 1
ATOM 2715 N N . MET B 1 162 ? -14.945 6.27 -2.631 1 94.75 162 MET B N 1
ATOM 2716 C CA . MET B 1 162 ? -14.562 6.492 -1.239 1 94.75 162 MET B CA 1
ATOM 2717 C C . MET B 1 162 ? -13.398 7.469 -1.142 1 94.75 162 MET B C 1
ATOM 2719 O O . MET B 1 162 ? -13.18 8.086 -0.095 1 94.75 162 MET B O 1
ATOM 2723 N N . LEU B 1 163 ? -12.656 7.551 -2.225 1 98.06 163 LEU B N 1
ATOM 2724 C CA . LEU B 1 163 ? -11.508 8.453 -2.258 1 98.06 163 LEU B CA 1
ATOM 2725 C C . LEU B 1 163 ? -11.922 9.836 -2.752 1 98.06 163 LEU B C 1
ATOM 2727 O O . LEU B 1 163 ? -12.352 9.992 -3.9 1 98.06 163 LEU B O 1
ATOM 2731 N N . LEU B 1 164 ? -11.82 10.82 -1.873 1 98.25 164 LEU B N 1
ATOM 2732 C CA . LEU B 1 164 ? -12.062 12.203 -2.244 1 98.25 164 LEU B CA 1
ATOM 2733 C C . LEU B 1 164 ? -10.859 12.805 -2.957 1 98.25 164 LEU B C 1
ATOM 2735 O O . LEU B 1 164 ? -9.711 12.477 -2.629 1 98.25 164 LEU B O 1
ATOM 2739 N N . VAL B 1 165 ? -11.117 13.641 -3.938 1 98.62 165 VAL B N 1
ATOM 2740 C CA . VAL B 1 165 ? -10.039 14.273 -4.684 1 98.62 165 VAL B CA 1
ATOM 2741 C C . VAL B 1 165 ? -10.281 15.781 -4.77 1 98.62 165 VAL B C 1
ATOM 2743 O O . VAL B 1 165 ? -11.375 16.219 -5.137 1 98.62 165 VAL B O 1
ATOM 2746 N N . ALA B 1 166 ? -9.305 16.516 -4.375 1 98.44 166 ALA B N 1
ATOM 2747 C CA . ALA B 1 166 ? -9.391 17.969 -4.453 1 98.44 166 ALA B CA 1
ATOM 2748 C C . ALA B 1 166 ? -8.07 18.562 -4.926 1 98.44 166 ALA B C 1
ATOM 2750 O O . ALA B 1 166 ? -7.008 17.953 -4.77 1 98.44 166 ALA B O 1
ATOM 2751 N N . ASN B 1 167 ? -8.102 19.812 -5.449 1 97.44 167 ASN B N 1
ATOM 2752 C CA . ASN B 1 167 ? -6.906 20.5 -5.945 1 97.44 167 ASN B CA 1
ATOM 2753 C C . ASN B 1 167 ? -6.555 21.719 -5.098 1 97.44 167 ASN B C 1
ATOM 2755 O O . ASN B 1 167 ? -5.664 22.484 -5.453 1 97.44 167 ASN B O 1
ATOM 2759 N N . SER B 1 168 ? -7.336 21.875 -4.02 1 97.75 168 SER B N 1
ATOM 2760 C CA . SER B 1 168 ? -7.039 22.969 -3.104 1 97.75 168 SER B CA 1
ATOM 2761 C C . SER B 1 168 ? -7.262 22.547 -1.653 1 97.75 168 SER B C 1
ATOM 2763 O O . SER B 1 168 ? -8.055 21.641 -1.377 1 97.75 168 SER B O 1
ATOM 2765 N N . ILE B 1 169 ? -6.59 23.203 -0.82 1 98.38 169 ILE B N 1
ATOM 2766 C CA . ILE B 1 169 ? -6.617 22.906 0.606 1 98.38 169 ILE B CA 1
ATOM 2767 C C . ILE B 1 169 ? -8.016 23.156 1.16 1 98.38 169 ILE B C 1
ATOM 2769 O O . ILE B 1 169 ? -8.57 22.312 1.872 1 98.38 169 ILE B O 1
ATOM 2773 N N . SER B 1 170 ? -8.602 24.281 0.825 1 97.88 170 SER B N 1
ATOM 2774 C CA . SER B 1 170 ? -9.93 24.609 1.329 1 97.88 170 SER B CA 1
ATOM 2775 C C . SER B 1 170 ? -10.961 23.594 0.872 1 97.88 170 SER B C 1
ATOM 2777 O O . SER B 1 170 ? -11.781 23.125 1.668 1 97.88 170 SER B O 1
ATOM 2779 N N . HIS B 1 171 ? -10.867 23.188 -0.36 1 97.94 171 HIS B N 1
ATOM 2780 C CA . HIS B 1 171 ? -11.836 22.25 -0.922 1 97.94 171 HIS B CA 1
ATOM 2781 C C . HIS B 1 171 ? -11.711 20.875 -0.285 1 97.94 171 HIS B C 1
ATOM 2783 O O . HIS B 1 171 ? -12.719 20.219 0 1 97.94 171 HIS B O 1
ATOM 2789 N N . VAL B 1 172 ? -10.5 20.391 -0.052 1 98.06 172 VAL B N 1
ATOM 2790 C CA . VAL B 1 172 ? -10.32 19.047 0.496 1 98.06 172 VAL B CA 1
ATOM 2791 C C . VAL B 1 172 ? -10.852 19 1.928 1 98.06 172 VAL B C 1
ATOM 2793 O O . VAL B 1 172 ? -11.539 18.047 2.311 1 98.06 172 VAL B O 1
ATOM 2796 N N . LEU B 1 173 ? -10.586 20.031 2.723 1 98.06 173 LEU B N 1
ATOM 2797 C CA . LEU B 1 173 ? -11.047 20.062 4.105 1 98.06 173 LEU B CA 1
ATOM 2798 C C . LEU B 1 173 ? -12.57 20.172 4.168 1 98.06 173 LEU B C 1
ATOM 2800 O O . LEU B 1 173 ? -13.203 19.516 5.004 1 98.06 173 LEU B O 1
ATOM 2804 N N . ASP B 1 174 ? -13.141 20.922 3.227 1 97.81 174 ASP B N 1
ATOM 2805 C CA . ASP B 1 174 ? -14.594 21.047 3.168 1 97.81 174 ASP B CA 1
ATOM 2806 C C . ASP B 1 174 ? -15.242 19.719 2.781 1 97.81 174 ASP B C 1
ATOM 2808 O O . ASP B 1 174 ? -16.25 19.328 3.359 1 97.81 174 ASP B O 1
ATOM 2812 N N . GLN B 1 175 ? -14.68 19.047 1.79 1 97.56 175 GLN B N 1
ATOM 2813 C CA . GLN B 1 175 ? -15.195 17.75 1.38 1 97.56 175 GLN B CA 1
ATOM 2814 C C . GLN B 1 175 ? -15.156 16.75 2.537 1 97.56 175 GLN B C 1
ATOM 2816 O O . GLN B 1 175 ? -16.109 15.984 2.732 1 97.56 175 GLN B O 1
ATOM 2821 N N . MET B 1 176 ? -14.055 16.781 3.246 1 97.94 176 MET B N 1
ATOM 2822 C CA . MET B 1 176 ? -13.883 15.836 4.348 1 97.94 176 MET B CA 1
ATOM 2823 C C . MET B 1 176 ? -14.898 16.109 5.457 1 97.94 176 MET B C 1
ATOM 2825 O O . MET B 1 176 ? -15.453 15.172 6.039 1 97.94 176 MET B O 1
ATOM 2829 N N . LEU B 1 177 ? -15.172 17.344 5.746 1 96.5 177 LEU B N 1
ATOM 2830 C CA . LEU B 1 177 ? -16.125 17.719 6.777 1 96.5 177 LEU B CA 1
ATOM 2831 C C . LEU B 1 177 ? -17.547 17.297 6.379 1 96.5 177 LEU B C 1
ATOM 2833 O O . LEU B 1 177 ? -18.359 16.953 7.238 1 96.5 177 LEU B O 1
ATOM 2837 N N . ALA B 1 178 ? -17.812 17.312 5.082 1 96.25 178 ALA B N 1
ATOM 2838 C CA . ALA B 1 178 ? -19.141 17.016 4.574 1 96.25 178 ALA B CA 1
ATOM 2839 C C . ALA B 1 178 ? -19.312 15.531 4.297 1 96.25 178 ALA B C 1
ATOM 2841 O O . ALA B 1 178 ? -20.391 15.078 3.941 1 96.25 178 ALA B O 1
ATOM 2842 N N . TYR B 1 179 ? -18.234 14.773 4.477 1 95.69 179 TYR B N 1
ATOM 2843 C CA . TYR B 1 179 ? -18.219 13.367 4.094 1 95.69 179 TYR B CA 1
ATOM 2844 C C . TYR B 1 179 ? -19.203 12.562 4.926 1 95.69 179 TYR B C 1
ATOM 2846 O O . TYR B 1 179 ? -19.281 12.719 6.148 1 95.69 179 TYR B O 1
ATOM 2854 N N . SER B 1 180 ? -19.938 11.703 4.266 1 90.44 180 SER B N 1
ATOM 2855 C CA . SER B 1 180 ? -20.781 10.688 4.875 1 90.44 180 SER B CA 1
ATOM 2856 C C . SER B 1 180 ? -20.438 9.297 4.367 1 90.44 180 SER B C 1
ATOM 2858 O O . SER B 1 180 ? -20.484 9.039 3.162 1 90.44 180 SER B O 1
ATOM 2860 N N . PRO B 1 181 ? -20.062 8.422 5.309 1 85.44 181 PRO B N 1
ATOM 2861 C CA . PRO B 1 181 ? -19.641 7.094 4.867 1 85.44 181 PRO B CA 1
ATOM 2862 C C . PRO B 1 181 ? -20.75 6.332 4.145 1 85.44 181 PRO B C 1
ATOM 2864 O O . PRO B 1 181 ? -21.922 6.477 4.488 1 85.44 181 PRO B O 1
ATOM 2867 N N . LYS B 1 182 ? -20.312 5.637 3.113 1 78.12 182 LYS B N 1
ATOM 2868 C CA . LYS B 1 182 ? -21.25 4.723 2.457 1 78.12 182 LYS B CA 1
ATOM 2869 C C . LYS B 1 182 ? -21.266 3.363 3.146 1 78.12 182 LYS B C 1
ATOM 2871 O O . LYS B 1 182 ? -20.25 2.938 3.709 1 78.12 182 LYS B O 1
ATOM 2876 N N . HIS B 1 183 ? -22.297 2.832 3.117 1 78.25 183 HIS B N 1
ATOM 2877 C CA . HIS B 1 183 ? -22.391 1.508 3.723 1 78.25 183 HIS B CA 1
ATOM 2878 C C . HIS B 1 183 ? -21.688 0.458 2.869 1 78.25 183 HIS B C 1
ATOM 2880 O O . HIS B 1 183 ? -21.906 0.382 1.659 1 78.25 183 HIS B O 1
ATOM 2886 N N . VAL B 1 184 ? -20.766 -0.163 3.529 1 81 184 VAL B N 1
ATOM 2887 C CA . VAL B 1 184 ? -20.109 -1.291 2.869 1 81 184 VAL B CA 1
ATOM 2888 C C . VAL B 1 184 ? -20.172 -2.523 3.77 1 81 184 VAL B C 1
ATOM 2890 O O . VAL B 1 184 ? -20.328 -2.402 4.988 1 81 184 VAL B O 1
ATOM 2893 N N . THR B 1 185 ? -20.156 -3.652 3.086 1 80.31 185 THR B N 1
ATOM 2894 C CA . THR B 1 185 ? -20.141 -4.898 3.842 1 80.31 185 THR B CA 1
ATOM 2895 C C . THR B 1 185 ? -18.906 -4.965 4.746 1 80.31 185 THR B C 1
ATOM 2897 O O . THR B 1 185 ? -17.797 -4.656 4.312 1 80.31 185 THR B O 1
ATOM 2900 N N . LYS B 1 186 ? -19.281 -5.344 6.008 1 81.38 186 LYS B N 1
ATOM 2901 C CA . LYS B 1 186 ? -18.172 -5.461 6.961 1 81.38 186 LYS B CA 1
ATOM 2902 C C . LYS B 1 186 ? -17.5 -6.82 6.848 1 81.38 186 LYS B C 1
ATOM 2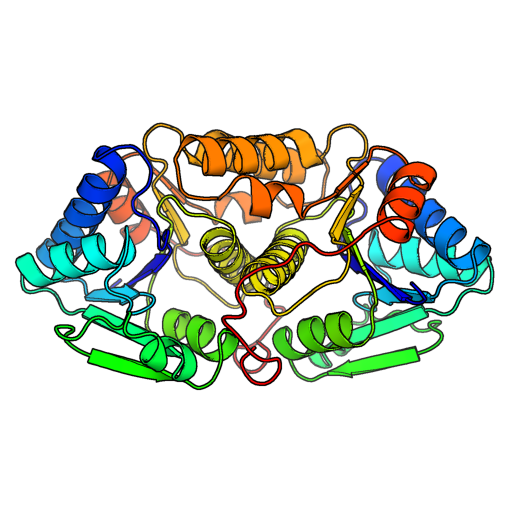904 O O . LYS B 1 186 ? -18.109 -7.859 7.082 1 81.38 186 LYS B O 1
ATOM 2909 N N . TRP B 1 187 ? -16.172 -6.793 6.535 1 84.31 187 TRP B N 1
ATOM 2910 C CA . TRP B 1 187 ? -15.422 -8.023 6.332 1 84.31 187 TRP B CA 1
ATOM 2911 C C . TRP B 1 187 ? -14.398 -8.219 7.449 1 84.31 187 TRP B C 1
ATOM 2913 O O . TRP B 1 187 ? -13.914 -9.336 7.66 1 84.31 187 TRP B O 1
ATOM 2923 N N . ILE B 1 188 ? -14.062 -7.074 8.125 1 82.94 188 ILE B N 1
ATOM 2924 C CA . ILE B 1 188 ? -12.953 -7.156 9.062 1 82.94 188 ILE B CA 1
ATOM 2925 C C . ILE B 1 188 ? -13.25 -6.289 10.289 1 82.94 188 ILE B C 1
ATOM 2927 O O . ILE B 1 188 ? -13.992 -5.312 10.195 1 82.94 188 ILE B O 1
ATOM 2931 N N . GLU B 1 189 ? -12.742 -6.734 11.461 1 84.81 189 GLU B N 1
ATOM 2932 C CA . GLU B 1 189 ? -12.805 -5.973 12.703 1 84.81 189 GLU B CA 1
ATOM 2933 C C . GLU B 1 189 ? -11.438 -5.379 13.047 1 84.81 189 GLU B C 1
ATOM 2935 O O . GLU B 1 189 ? -10.406 -5.871 12.586 1 84.81 189 GLU B O 1
ATOM 2940 N N . PRO B 1 190 ? -11.406 -4.395 13.867 1 82.25 190 PRO B N 1
ATOM 2941 C CA . PRO B 1 190 ? -10.164 -3.701 14.211 1 82.25 190 PRO B CA 1
ATOM 2942 C C . PRO B 1 190 ? -9.086 -4.648 14.734 1 82.25 190 PRO B C 1
ATOM 2944 O O . PRO B 1 190 ? -7.898 -4.457 14.453 1 82.25 190 PRO B O 1
ATOM 2947 N N . THR B 1 191 ? -9.43 -5.621 15.367 1 83.56 191 THR B N 1
ATOM 2948 C CA . THR B 1 191 ? -8.477 -6.555 15.961 1 83.56 191 THR B CA 1
ATOM 2949 C C . THR B 1 191 ? -7.863 -7.457 14.891 1 83.56 191 THR B C 1
ATOM 2951 O O . THR B 1 191 ? -6.895 -8.172 15.164 1 83.56 191 THR B O 1
ATOM 2954 N N . GLN B 1 192 ? -8.289 -7.367 13.703 1 84.31 192 GLN B N 1
ATOM 2955 C CA . GLN B 1 192 ? -7.902 -8.289 12.648 1 84.31 192 GLN B CA 1
ATOM 2956 C C . GLN B 1 192 ? -6.965 -7.621 11.641 1 84.31 192 GLN B C 1
ATOM 2958 O O . GLN B 1 192 ? -6.621 -8.211 10.617 1 84.31 192 GLN B O 1
ATOM 2963 N N . ILE B 1 193 ? -6.434 -6.418 11.969 1 84.56 193 ILE B N 1
ATOM 2964 C CA . ILE B 1 193 ? -5.566 -5.684 11.055 1 84.56 193 ILE B CA 1
ATOM 2965 C C . ILE B 1 193 ? -4.109 -6.059 11.312 1 84.56 193 ILE B C 1
ATOM 2967 O O . ILE B 1 193 ? -3.699 -6.227 12.469 1 84.56 193 ILE B O 1
#

Nearest PDB structures (foldseek):
  5zbk-assembly1_A-2  TM=9.797E-01  e=2.565E-23  Pseudomonas aeruginosa PAO1
  5zbj-assembly1_A-2  TM=9.847E-01  e=6.241E-23  Pseudomonas aeruginosa PAO1
  5its-assembly2_C  TM=9.878E-01  e=1.105E-22  Corynebacterium glutamicum ATCC 13032
  1ydh-assembly1_B  TM=9.657E-01  e=7.311E-21  Arabidopsis thaliana
  1t35-assembly1_C  TM=9.301E-01  e=4.329E-20  Bacillus subtilis

Solvent-accessible surface area (backbone atoms only — not comparable to full-atom values): 18829 Å² total; per-residue (Å²): 128,54,24,38,22,48,40,42,10,69,40,42,41,71,47,69,64,52,30,51,48,28,19,48,46,14,28,52,37,10,68,71,69,25,28,43,29,36,60,30,39,52,39,34,22,41,23,26,22,51,49,19,14,47,75,50,73,21,50,34,37,20,34,31,33,51,72,50,45,74,68,70,39,56,44,87,81,51,76,38,75,46,74,33,72,16,57,54,53,28,53,53,49,46,54,71,67,30,46,30,39,37,34,45,73,32,30,49,59,29,48,20,55,50,26,44,54,48,33,37,30,61,30,34,61,45,68,54,40,35,34,37,50,33,56,91,55,65,44,50,31,54,53,48,33,53,50,47,21,35,74,41,41,33,35,56,66,74,58,59,64,54,52,43,78,23,73,44,64,69,54,40,55,50,50,48,70,69,54,72,66,74,90,51,67,69,70,51,56,84,84,36,86,128,53,24,39,21,48,39,42,11,68,40,43,42,72,47,69,64,52,30,52,48,28,18,49,45,14,28,52,39,10,68,71,71,24,29,42,29,36,61,30,39,52,40,35,24,42,25,27,23,51,49,19,14,46,75,49,73,21,50,32,37,20,32,30,32,52,73,51,46,75,68,69,40,56,43,88,81,52,75,37,74,44,74,34,73,15,56,54,53,29,54,51,49,46,54,72,69,31,47,29,38,38,35,47,72,31,29,49,60,29,49,20,56,50,26,45,55,50,34,36,31,60,28,36,60,46,66,54,40,36,32,36,51,33,56,91,54,66,45,48,31,52,52,48,33,53,50,47,20,34,74,42,41,34,35,56,66,73,58,60,65,56,52,42,77,24,74,44,65,70,54,40,55,50,50,47,73,68,54,71,67,74,92,53,66,70,70,51,55,85,85,37,86

Foldseek 3Di:
DAEEEEFEALAQDDDVVQLVQLLVLLLVCQQVNHEYEYAFFCGHSRVNSQNSVVVSVHAYEHEYEPVVVVVVRGDDPHNYYHYDHDPVVSLLVSVVVGQEYEYGYYDPRSVVSLVVVLVCLQQVAHFAAYEYQCEPNRCVVVLVVQVVCCVVVNDPPLSSVSYHYDPHSVVRVVCRVVDGGDDHHHRDYSVRD/DAEEEEFEALAQDDDVVQLVQLLVLLLVCQQVNHEYEYAFFCGHSRVNSQNSVVVSVHAYEHEYEPVVVVVVRGDDPHNYYHYDHDPVVSLLVSVVVGQEYEYGYYDPRSVVSLVVVLVCLQQVAHFAAYEYQCEPNRCVVVLVVQVVCCVVVNDPPLSSVSYHYDPHSVVRVVCRVVDGGDDHHHRDYSVRD

Radius of gyration: 20.21 Å; Cα contacts (8 Å, |Δi|>4): 900; chains: 2; bounding box: 45×59×43 Å

pLDDT: mean 95.42, std 5.12, range [76.88, 98.94]

Secondary structure (DSSP, 8-state):
--EEEEE--SS--SSHHHHHHHHHHHHHHHHTT-EEEE--B-SHHHHHHHHHHHHTT--EEEEEEHHHHTTT-B-TT-SEEEEESSHHHHHHHHHHT-SEEEE-S--HHHHHHHHHHHHHHHTTS--S-EEEE-GGGTTHHHHHHHHHHHHTTSS-HHHHTTEEEESSHHHHHHHHHH--PPP------GGG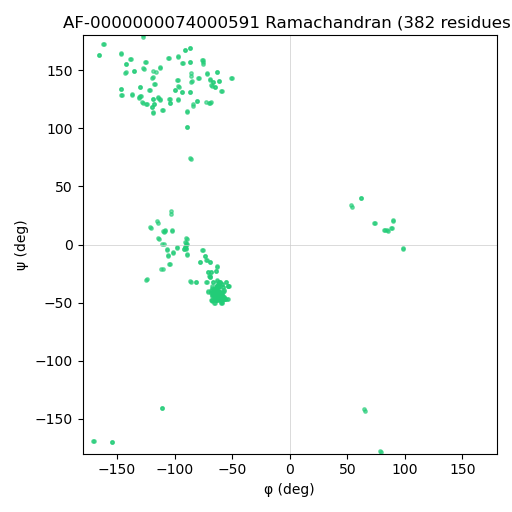-/--EEEEE--SS--SSHHHHHHHHHHHHHHHHTT-EEEE--B-SHHHHHHHHHHHHTT--EEEEEEHHHHTTT-B-TT-SEEEEESSHHHHHHHHHHT-SEEEEPS--HHHHHHHHHHHHHHHTTS--S-EEEE-GGGTTHHHHHHHHHHHHTTSS-HHHHTTEEEESSHHHHHHHHHH--PPP------GGG-

Sequence (386 aa):
MKRICVFCGSSSGDQSLYRETAFRLGEAIGERGFSLVYGGANVGLMGAVAEGTLSKGGQVIGVLPNFLQKKEIAHTSLTELLLVESMHERKSKMNELSDGVIALPGGFGTMEELFEVLTWSQLGLLEKPIALLNLNGFYEPLLLLLDQMVKSGFLKQENKEMLLVANSISHVLDQMLAYSPKHVTKWIEPTQIMKRICVFCGSSSGDQSLYRETAFRLGEAIGERGFSLVYGGANVGLMGAVAEGTLSKGGQVIGVLPNFLQKKEIAHTSLTELLLVESMHERKSKMNELSDGVIALPGGFGTMEELFEVLTWSQLGLLEKPIALLNLNGFYEPLLLLLDQMVKSGFLKQENKEMLLVANSISHVLDQMLAYSPKHVTKWIEPTQI

InterPro domains:
  IPR005269 Cytokinin riboside 5'-monophosphate phosphoribohydrolase LOG [TIGR00730] (2-179)
  IPR031100 LOG family [PF03641] (46-176)